Protein AF-A0A2V6QYQ0-F1 (afdb_monomer_lite)

Sequence (615 aa):
MIDAKTADKELQFYIRPQTFPVAIRMLRPGEPIPDKAKRPARDFKKLSMNCQVIDMARRYGWMIALTRDDHICSLGITALGFDKPTHIYTSGTLCEGMYTETKEAGQRSEAAVDKFAPGEYYCLLVSPLDRAPFEPHVVCIYASPAQVMRLTQAALWKRGGKLTSSFGGRIDCSEIIVTAMKSDAPQVILPCSGDRIFGQTQDHEMAFSIPWNHMEEIIEGLRGTHAGGIRYPITQFMEYEAKLPPKYMEVNKLWDVERGRATYTNRDRVVAAYKRSFADRVPVYPIVASFAGTLDGLSIEEYCTDPRKAIKAMMNYYARYEPDVVLAYNDLAKEAEAFGCKVKYSDYVVPSIEGHVLGEDKKKLAHLPMPDPYRTARLPGFLEQCEALMQAAPPAATGAVAVGPWTIAMLIRNPEVMLLDTFEDPQFIHDLMRVTTDFCKTWGDAIVKTRIGLSFSEPTASISLVSPDNYREFIAPYHKELVDHFKAKKVGVTTHICGTTYPIFEDVIACGFSTFSFDLDQQADPKLHVDQLARFVEVAKGRAVGIGNVDATKFEKATKQEIEADVRRCVDTAARHSGFILSTSCEIPPRSDPEIVRWFMDAARDYGRYERVFG

Radius of gyration: 45.42 Å; chains: 1; bounding box: 84×57×117 Å

Secondary structure (DSSP, 8-state):
---HHHHHHHHHHHT--SSPPEEEEEEPTTPPPPTT-B-IIIIISS-B-HHHHHHHHHHH---EEEEGGGB--HHHHHHTTSSPPPHHHHTTTTTBTTTBSSHHHHHHHHHHS--PPTTS-SEEEEEEGGG-SS--SEEEEEE-HHHHHHHHHHHTTTT-S-------SS-HHHIIIIIHHHHTS-EEE---HHHHHHS---TT-EEEEEEGGGHHHHHHHHHHHHHTT--SSPPPP--S-----HHHHHHHHHHHHHTTS----HHHHHHHHHTT---SB--B--B-TTHHHHTTT--HHHHHH-HHHHHHHHHHHHHHH--SEEEE---SSHHHHHTTPEEE--SSS--EEEE-TTSS-GGGGGG-PPPPTTTSTTHHHHHHHHHHHHHH--SSEEEEEEEPHHHHHHHHH-HHHHHHHHHH-HHHHHHHHHHHHHHHHHHHHHHHHTT-EEEEE-GGG-TTTS-HHHIIIIIHHHHHHHHHHHHHTT--EEEEE-S--GGGHHHHHHHT-SEEEE-----SSGGG---HHHHHHHHHTTSSEEEEEE-GGGGGT--HHHHHHHHHHHHHHHGGGS-EEEEESSBPPTT--HHHHHHHHHHHHHHTBHHHHH-

Structure (mmCIF, N/CA/C/O backbone):
data_AF-A0A2V6QYQ0-F1
#
_entry.id   AF-A0A2V6QYQ0-F1
#
loop_
_atom_site.group_PDB
_atom_site.id
_atom_site.type_symbol
_atom_site.label_atom_id
_atom_site.label_alt_id
_atom_site.label_comp_id
_atom_site.label_asym_id
_atom_site.label_entity_id
_atom_site.label_seq_id
_atom_site.pdbx_PDB_ins_code
_atom_site.Cartn_x
_atom_site.Cartn_y
_atom_site.Cartn_z
_atom_site.occupancy
_atom_site.B_iso_or_equiv
_atom_site.auth_seq_id
_atom_site.auth_comp_id
_atom_site.auth_asym_id
_atom_site.auth_atom_id
_atom_site.pdbx_PDB_model_num
ATOM 1 N N . MET A 1 1 ? 36.582 -14.633 -50.315 1.00 73.25 1 MET A N 1
ATOM 2 C CA . MET A 1 1 ? 35.818 -13.395 -50.536 1.00 73.25 1 MET A CA 1
ATOM 3 C C . MET A 1 1 ? 34.362 -13.768 -50.714 1.00 73.25 1 MET A C 1
ATOM 5 O O . MET A 1 1 ? 34.019 -14.467 -51.662 1.00 73.25 1 MET A O 1
ATOM 9 N N . ILE A 1 2 ? 33.547 -13.380 -49.739 1.00 91.81 2 ILE A N 1
ATOM 10 C CA . ILE A 1 2 ? 32.099 -13.600 -49.705 1.00 91.81 2 ILE A CA 1
ATOM 11 C C . ILE A 1 2 ? 31.404 -12.929 -50.901 1.00 91.81 2 ILE A C 1
ATOM 13 O O . ILE A 1 2 ? 31.791 -11.832 -51.298 1.00 91.81 2 ILE A O 1
ATOM 17 N N . ASP A 1 3 ? 30.380 -13.562 -51.479 1.00 94.69 3 ASP A N 1
ATOM 18 C CA . ASP A 1 3 ? 29.559 -12.930 -52.518 1.00 94.69 3 ASP A CA 1
ATOM 19 C C . ASP A 1 3 ? 28.482 -12.005 -51.918 1.00 94.69 3 ASP A C 1
ATOM 21 O O . ASP A 1 3 ? 28.065 -12.161 -50.768 1.00 94.69 3 ASP A O 1
ATOM 25 N N . ALA A 1 4 ? 27.996 -11.047 -52.713 1.00 95.31 4 ALA A N 1
ATOM 26 C CA . ALA A 1 4 ? 27.064 -10.010 -52.267 1.00 95.31 4 ALA A CA 1
ATOM 27 C C . ALA A 1 4 ? 25.739 -10.548 -51.702 1.00 95.31 4 ALA A C 1
ATOM 29 O O . ALA A 1 4 ? 25.239 -10.015 -50.711 1.00 95.31 4 ALA A O 1
ATOM 30 N N . LYS A 1 5 ? 25.187 -11.628 -52.270 1.00 95.81 5 LYS A N 1
ATOM 31 C CA . LYS A 1 5 ? 23.921 -12.202 -51.786 1.00 95.81 5 LYS A CA 1
ATOM 32 C C . LYS A 1 5 ? 24.110 -12.908 -50.454 1.00 95.81 5 LYS A C 1
ATOM 34 O O . LYS A 1 5 ? 23.261 -12.791 -49.571 1.00 95.81 5 LYS A O 1
ATOM 39 N N . THR A 1 6 ? 25.220 -13.625 -50.297 1.00 96.81 6 THR A N 1
ATOM 40 C CA . THR A 1 6 ? 25.555 -14.255 -49.018 1.00 96.81 6 THR A CA 1
ATOM 41 C C . THR A 1 6 ? 25.844 -13.197 -47.954 1.00 96.81 6 THR A C 1
ATOM 43 O O . THR A 1 6 ? 25.316 -13.306 -46.850 1.00 96.81 6 THR A O 1
ATOM 46 N N . ALA A 1 7 ? 26.585 -12.133 -48.283 1.00 97.62 7 ALA A N 1
ATOM 47 C CA . ALA A 1 7 ? 26.830 -11.020 -47.363 1.00 97.62 7 ALA A CA 1
ATOM 48 C C . ALA A 1 7 ? 25.526 -10.345 -46.900 1.00 97.62 7 ALA A C 1
ATOM 50 O O . ALA A 1 7 ? 25.330 -10.169 -45.699 1.00 97.62 7 ALA A O 1
ATOM 51 N N . ASP A 1 8 ? 24.603 -10.031 -47.818 1.00 97.94 8 ASP A N 1
ATOM 52 C CA . ASP A 1 8 ? 23.295 -9.466 -47.462 1.00 97.94 8 ASP A CA 1
ATOM 53 C C . ASP A 1 8 ? 22.510 -10.392 -46.522 1.00 97.94 8 ASP A C 1
ATOM 55 O O . ASP A 1 8 ? 22.067 -9.960 -45.458 1.00 97.94 8 ASP A O 1
ATOM 59 N N . LYS A 1 9 ? 22.422 -11.690 -46.840 1.00 98.06 9 LYS A N 1
ATOM 60 C CA . LYS A 1 9 ? 21.723 -12.677 -46.001 1.00 98.06 9 LYS A CA 1
ATOM 61 C C . LYS A 1 9 ? 22.277 -12.731 -44.573 1.00 98.06 9 LYS A C 1
ATOM 63 O O . LYS A 1 9 ? 21.512 -12.842 -43.613 1.00 98.06 9 LYS A O 1
ATOM 68 N N . GLU A 1 10 ? 23.593 -12.657 -44.419 1.00 98.38 10 GLU A N 1
ATOM 69 C CA . GLU A 1 10 ? 24.253 -12.669 -43.111 1.00 98.38 10 GLU A CA 1
ATOM 70 C C . GLU A 1 10 ? 23.987 -11.368 -42.336 1.00 98.38 10 GLU A C 1
ATOM 72 O O . GLU A 1 10 ? 23.668 -11.414 -41.145 1.00 98.38 10 GLU A O 1
ATOM 77 N N . LEU A 1 11 ? 24.020 -10.208 -43.004 1.00 98.31 11 LEU A N 1
ATOM 78 C CA . LEU A 1 11 ? 23.629 -8.928 -42.401 1.00 98.31 11 LEU A CA 1
ATOM 79 C C . LEU A 1 11 ? 22.160 -8.955 -41.945 1.00 98.31 11 LEU A C 1
ATOM 81 O O . LEU A 1 11 ? 21.855 -8.569 -40.812 1.00 98.31 11 LEU A O 1
ATOM 85 N N . GLN A 1 12 ? 21.255 -9.481 -42.774 1.00 97.25 12 GLN A N 1
ATOM 86 C CA . GLN A 1 12 ? 19.843 -9.663 -42.424 1.00 97.25 12 GLN A CA 1
ATOM 87 C C . GLN A 1 12 ? 19.671 -10.527 -41.175 1.00 97.25 12 GLN A C 1
ATOM 89 O O . GLN A 1 12 ? 18.878 -10.194 -40.296 1.00 97.25 12 GLN A O 1
ATOM 94 N N . PHE A 1 13 ? 20.451 -11.599 -41.046 1.00 97.88 13 PHE A N 1
ATOM 95 C CA . PHE A 1 13 ? 20.389 -12.469 -39.879 1.00 97.88 13 PHE A CA 1
ATOM 96 C C . PHE A 1 13 ? 20.918 -11.789 -38.604 1.00 97.88 13 PHE A C 1
ATOM 98 O O . PHE A 1 13 ? 20.245 -11.807 -37.568 1.00 97.88 13 PHE A O 1
ATOM 105 N N . TYR A 1 14 ? 22.108 -11.183 -38.665 1.00 98.19 14 TYR A N 1
ATOM 106 C CA . TYR A 1 14 ? 22.822 -10.723 -37.470 1.00 98.19 14 TYR A CA 1
ATOM 107 C C . TYR A 1 14 ? 22.445 -9.333 -36.982 1.00 98.19 14 TYR A C 1
ATOM 109 O O . TYR A 1 14 ? 22.520 -9.085 -35.775 1.00 98.19 14 TYR A O 1
ATOM 117 N N . ILE A 1 15 ? 22.087 -8.431 -37.894 1.00 97.44 15 ILE A N 1
ATOM 118 C CA . ILE A 1 15 ? 21.781 -7.041 -37.553 1.00 97.44 15 ILE A CA 1
ATOM 119 C C . ILE A 1 15 ? 20.386 -6.608 -37.995 1.00 97.44 15 ILE A C 1
ATOM 121 O O . ILE A 1 15 ? 19.924 -5.595 -37.488 1.00 97.44 15 ILE A O 1
ATOM 125 N N . ARG A 1 16 ? 19.685 -7.365 -38.856 1.00 97.31 16 ARG A N 1
ATOM 126 C CA . ARG A 1 16 ? 18.288 -7.103 -39.271 1.00 97.31 16 ARG A CA 1
ATOM 127 C C . ARG A 1 16 ? 18.064 -5.645 -39.714 1.00 97.31 16 ARG A C 1
ATOM 129 O O . ARG A 1 16 ? 17.272 -4.937 -39.083 1.00 97.31 16 ARG A O 1
ATOM 136 N N . PRO A 1 17 ? 18.818 -5.148 -40.710 1.00 96.69 17 PRO A N 1
ATOM 137 C CA . PRO A 1 17 ? 18.746 -3.749 -41.109 1.00 96.69 17 PRO A CA 1
ATOM 138 C C . PRO A 1 17 ? 17.326 -3.412 -41.588 1.00 96.69 17 PRO A C 1
ATOM 140 O O . PRO A 1 17 ? 16.654 -4.235 -42.205 1.00 96.69 17 PRO A O 1
ATOM 143 N N . GLN A 1 18 ? 16.852 -2.199 -41.292 1.00 95.38 18 GLN A N 1
ATOM 144 C CA . GLN A 1 18 ? 15.481 -1.784 -41.635 1.00 95.38 18 GLN A CA 1
ATOM 145 C C . GLN A 1 18 ? 15.288 -1.519 -43.138 1.00 95.38 18 GLN A C 1
ATOM 147 O O . GLN A 1 18 ? 14.165 -1.514 -43.635 1.00 95.38 18 GLN A O 1
ATOM 152 N N . THR A 1 19 ? 16.383 -1.266 -43.854 1.00 97.31 19 THR A N 1
ATOM 153 C CA . THR A 1 19 ? 16.431 -0.978 -45.295 1.00 97.31 19 THR A CA 1
ATOM 154 C C . THR A 1 19 ? 17.551 -1.800 -45.931 1.00 97.31 19 THR A C 1
ATOM 156 O O . THR A 1 19 ? 18.377 -2.363 -45.207 1.00 97.31 19 THR A O 1
ATOM 159 N N . PHE A 1 20 ? 17.590 -1.904 -47.263 1.00 98.38 20 PHE A N 1
ATOM 160 C CA . PHE A 1 20 ? 18.620 -2.710 -47.925 1.00 98.38 20 PHE A CA 1
ATOM 161 C C . PHE A 1 20 ? 20.025 -2.131 -47.667 1.00 98.38 20 PHE A C 1
ATOM 163 O O . PHE A 1 20 ? 20.231 -0.939 -47.909 1.00 98.38 20 PHE A O 1
ATOM 170 N N . PRO A 1 21 ? 21.015 -2.943 -47.247 1.00 98.56 21 PRO A N 1
ATOM 171 C CA . PRO A 1 21 ? 22.423 -2.594 -47.405 1.00 98.56 21 PRO A CA 1
ATOM 172 C C . PRO A 1 21 ? 22.701 -2.152 -48.847 1.00 98.56 21 PRO A C 1
ATOM 174 O O . PRO A 1 21 ? 22.257 -2.801 -49.796 1.00 98.56 21 PRO A O 1
ATOM 177 N N . VAL A 1 22 ? 23.412 -1.042 -49.027 1.00 98.69 22 VAL A N 1
ATOM 178 C CA . VAL A 1 22 ? 23.651 -0.443 -50.345 1.00 98.69 22 VAL A CA 1
ATOM 179 C C . VAL A 1 22 ? 25.054 -0.778 -50.814 1.00 98.69 22 VAL A C 1
ATOM 181 O O . VAL A 1 22 ? 26.030 -0.355 -50.203 1.00 98.69 22 VAL A O 1
ATOM 184 N N . ALA A 1 23 ? 25.159 -1.493 -51.928 1.00 98.69 23 ALA A N 1
ATOM 185 C CA . ALA A 1 23 ? 26.389 -1.652 -52.689 1.00 98.69 23 ALA A CA 1
ATOM 186 C C . ALA A 1 23 ? 26.695 -0.364 -53.465 1.00 98.69 23 ALA A C 1
ATOM 188 O O . ALA A 1 23 ? 25.860 0.110 -54.239 1.00 98.69 23 ALA A O 1
ATOM 189 N N . ILE A 1 24 ? 27.898 0.178 -53.278 1.00 98.75 24 ILE A N 1
ATOM 190 C CA . ILE A 1 24 ? 28.373 1.415 -53.899 1.00 98.75 24 ILE A CA 1
ATOM 191 C C . ILE A 1 24 ? 29.615 1.119 -54.743 1.00 98.75 24 ILE A C 1
ATOM 193 O O . ILE A 1 24 ? 30.594 0.555 -54.250 1.00 98.75 24 ILE A O 1
ATOM 197 N N . ARG A 1 25 ? 29.601 1.539 -56.011 1.00 98.50 25 ARG A N 1
ATOM 198 C CA . ARG A 1 25 ? 30.749 1.487 -56.925 1.00 98.50 25 ARG A CA 1
ATOM 199 C C . ARG A 1 25 ? 30.939 2.838 -57.611 1.00 98.50 25 ARG A C 1
ATOM 201 O O . ARG A 1 25 ? 29.985 3.450 -58.078 1.00 98.50 25 ARG A O 1
ATOM 208 N N . MET A 1 26 ? 32.189 3.278 -57.699 1.00 98.56 26 MET A N 1
ATOM 209 C CA . MET A 1 26 ? 32.580 4.476 -58.444 1.00 98.56 26 MET A CA 1
ATOM 210 C C . MET A 1 26 ? 33.158 4.039 -59.792 1.00 98.56 26 MET A C 1
ATOM 212 O O . MET A 1 26 ? 34.141 3.304 -59.807 1.00 98.56 26 MET A O 1
ATOM 216 N N . LEU A 1 27 ? 32.549 4.445 -60.909 1.00 98.44 27 LEU A N 1
ATOM 217 C CA . LEU A 1 27 ? 32.999 4.057 -62.253 1.00 98.44 27 LEU A CA 1
ATOM 218 C C . LEU A 1 27 ? 34.012 5.065 -62.803 1.00 98.44 27 LEU A C 1
ATOM 220 O O . LEU A 1 27 ? 33.769 6.278 -62.784 1.00 98.44 27 LEU A O 1
ATOM 224 N N . ARG A 1 28 ? 35.138 4.562 -63.306 1.00 97.94 28 ARG A N 1
ATOM 225 C CA . ARG A 1 28 ? 36.190 5.325 -63.988 1.00 97.94 28 ARG A CA 1
ATOM 226 C C . ARG A 1 28 ? 35.800 5.615 -65.438 1.00 97.94 28 ARG A C 1
ATOM 228 O O . ARG A 1 28 ? 35.019 4.858 -66.020 1.00 97.94 28 ARG A O 1
ATOM 235 N N . PRO A 1 29 ? 36.327 6.689 -66.055 1.00 96.69 29 PRO A N 1
ATOM 236 C CA . PRO A 1 29 ? 36.094 6.961 -67.471 1.00 96.69 29 PRO A CA 1
ATOM 237 C C . PRO A 1 29 ? 36.371 5.727 -68.344 1.00 96.69 29 PRO A C 1
ATOM 239 O O . PRO A 1 29 ? 37.441 5.130 -68.260 1.00 96.69 29 PRO A O 1
ATOM 242 N N . GLY A 1 30 ? 35.393 5.339 -69.167 1.00 93.62 30 GLY A N 1
ATOM 243 C CA . GLY A 1 30 ? 35.461 4.150 -70.025 1.00 93.62 30 GLY A CA 1
ATOM 244 C C . GLY A 1 30 ? 34.776 2.894 -69.468 1.00 93.62 30 GLY A C 1
ATOM 245 O O . GLY A 1 30 ? 34.460 2.003 -70.252 1.00 93.62 30 GLY A O 1
ATOM 246 N N . GLU A 1 31 ? 34.471 2.816 -68.166 1.00 97.06 31 GLU A N 1
ATOM 247 C CA . GLU A 1 31 ? 33.639 1.730 -67.618 1.00 97.06 31 GLU A CA 1
ATOM 248 C C . GLU A 1 31 ? 32.157 1.970 -67.957 1.00 97.06 31 GLU A C 1
ATOM 250 O O . GLU A 1 31 ? 31.665 3.061 -67.679 1.00 97.06 31 GLU A O 1
ATOM 255 N N . PRO A 1 32 ? 31.406 1.008 -68.523 1.00 96.19 32 PRO A N 1
ATOM 256 C CA . PRO A 1 32 ? 30.010 1.226 -68.907 1.00 96.19 32 PRO A CA 1
ATOM 257 C C . PRO A 1 32 ? 29.060 1.277 -67.698 1.00 96.19 32 PRO A C 1
ATOM 259 O O . PRO A 1 32 ? 29.212 0.529 -66.732 1.00 96.19 32 PRO A O 1
ATOM 262 N N . ILE A 1 33 ? 28.023 2.120 -67.776 1.00 97.31 33 ILE A N 1
ATOM 263 C CA . ILE A 1 33 ? 26.889 2.088 -66.837 1.00 97.31 33 ILE A CA 1
ATOM 264 C C . ILE A 1 33 ? 26.017 0.863 -67.169 1.00 97.31 33 ILE A C 1
ATOM 266 O O . ILE A 1 33 ? 25.630 0.725 -68.330 1.00 97.31 33 ILE A O 1
ATOM 270 N N . PRO A 1 34 ? 25.644 0.004 -66.197 1.00 95.69 34 PRO A N 1
ATOM 271 C CA . PRO A 1 34 ? 24.753 -1.127 -66.459 1.00 95.69 34 PRO A CA 1
ATOM 272 C C . PRO A 1 34 ? 23.396 -0.697 -67.036 1.00 95.69 34 PRO A C 1
ATOM 274 O O . PRO A 1 34 ? 22.767 0.220 -66.509 1.00 95.69 34 PRO A O 1
ATOM 277 N N . ASP A 1 35 ? 22.884 -1.414 -68.041 1.00 91.69 35 ASP A N 1
ATOM 278 C CA . ASP A 1 35 ? 21.655 -1.046 -68.777 1.00 91.69 35 ASP A CA 1
ATOM 279 C C . ASP A 1 35 ? 20.423 -0.839 -67.884 1.00 91.69 35 ASP A C 1
ATOM 281 O O . ASP A 1 35 ? 19.563 -0.001 -68.155 1.00 91.69 35 ASP A O 1
ATOM 285 N N . LYS A 1 36 ? 20.334 -1.608 -66.792 1.00 93.75 36 LYS A N 1
ATOM 286 C CA . LYS A 1 36 ? 19.215 -1.559 -65.838 1.00 93.75 36 LYS A CA 1
ATOM 287 C C . LYS A 1 36 ? 19.333 -0.427 -64.814 1.00 93.75 36 LYS A C 1
ATOM 289 O O . LYS A 1 36 ? 18.377 -0.203 -64.068 1.00 93.75 36 LYS A O 1
ATOM 294 N N . ALA A 1 37 ? 20.471 0.265 -64.747 1.00 97.25 37 ALA A N 1
ATOM 295 C CA . ALA A 1 37 ? 20.654 1.381 -63.834 1.00 97.25 37 ALA A CA 1
ATOM 296 C C . ALA A 1 37 ? 19.817 2.578 -64.298 1.00 97.25 37 ALA A C 1
ATOM 298 O O . ALA A 1 37 ? 19.901 3.026 -65.449 1.00 97.25 37 ALA A O 1
ATOM 299 N N . LYS A 1 38 ? 19.007 3.111 -63.385 1.00 97.81 38 LYS A N 1
ATOM 300 C CA . LYS A 1 38 ? 18.247 4.338 -63.616 1.00 97.81 38 LYS A CA 1
ATOM 301 C C . LYS A 1 38 ? 19.184 5.540 -63.537 1.00 97.81 38 LYS A C 1
ATOM 303 O O . LYS A 1 38 ? 20.068 5.574 -62.689 1.00 97.81 38 LYS A O 1
ATOM 308 N N . ARG A 1 39 ? 18.974 6.537 -64.388 1.00 97.81 39 ARG A N 1
ATOM 309 C CA . ARG A 1 39 ? 19.684 7.819 -64.370 1.00 97.81 39 ARG A CA 1
ATOM 310 C C . ARG A 1 39 ? 18.683 8.944 -64.118 1.00 97.81 39 ARG A C 1
ATOM 312 O O . ARG A 1 39 ? 17.743 9.068 -64.907 1.00 97.81 39 ARG A O 1
ATOM 319 N N . PRO A 1 40 ? 18.836 9.752 -63.054 1.00 97.62 40 PRO A N 1
ATOM 320 C CA . PRO A 1 40 ? 17.850 10.767 -62.694 1.00 97.62 40 PRO A CA 1
ATOM 321 C C . PRO A 1 40 ? 17.442 11.716 -63.828 1.00 97.62 40 PRO A C 1
ATOM 323 O O . PRO A 1 40 ? 16.244 11.853 -64.103 1.00 97.62 40 PRO A O 1
ATOM 326 N N . ALA A 1 41 ? 18.395 12.317 -64.548 1.00 97.38 41 ALA A N 1
ATOM 327 C CA . ALA A 1 41 ? 18.068 13.274 -65.605 1.00 97.38 41 ALA A CA 1
ATOM 328 C C . ALA A 1 41 ? 17.416 12.579 -66.810 1.00 97.38 41 ALA A C 1
ATOM 330 O O . ALA A 1 41 ? 16.485 13.112 -67.420 1.00 97.38 41 ALA A O 1
ATOM 331 N N . ARG A 1 42 ? 17.858 11.354 -67.127 1.00 96.88 42 ARG A N 1
ATOM 332 C CA . ARG A 1 42 ? 17.317 10.550 -68.234 1.00 96.88 42 ARG A CA 1
ATOM 333 C C . ARG A 1 42 ? 15.898 10.061 -67.948 1.00 96.88 42 ARG A C 1
ATOM 335 O O . ARG A 1 42 ? 15.013 10.278 -68.777 1.00 96.88 42 ARG A O 1
ATOM 342 N N . ASP A 1 43 ? 15.695 9.417 -66.802 1.00 97.38 43 ASP A N 1
ATOM 343 C CA . ASP A 1 43 ? 14.510 8.602 -66.510 1.00 97.38 43 ASP A CA 1
ATOM 344 C C . ASP A 1 43 ? 13.479 9.327 -65.649 1.00 97.38 43 ASP A C 1
ATOM 346 O O . ASP A 1 43 ? 12.284 9.089 -65.797 1.00 97.38 43 ASP A O 1
ATOM 350 N N . PHE A 1 44 ? 13.918 10.219 -64.756 1.00 95.19 44 PHE A N 1
ATOM 351 C CA . PHE A 1 44 ? 13.024 10.973 -63.869 1.00 95.19 44 PHE A CA 1
ATOM 352 C C . PHE A 1 44 ? 12.810 12.412 -64.339 1.00 95.19 44 PHE A C 1
ATOM 354 O O . PHE A 1 44 ? 11.967 13.108 -63.776 1.00 95.19 44 PHE A O 1
ATOM 361 N N . LYS A 1 45 ? 13.577 12.859 -65.349 1.00 96.88 45 LYS A N 1
ATOM 362 C CA . LYS A 1 45 ? 13.626 14.253 -65.830 1.00 96.88 45 LYS A CA 1
ATOM 363 C C . LYS A 1 45 ? 13.897 15.245 -64.694 1.00 96.88 45 LYS A C 1
ATOM 365 O O . LYS A 1 45 ? 13.364 16.351 -64.671 1.00 96.88 45 LYS A O 1
ATOM 370 N N . LYS A 1 46 ? 14.709 14.817 -63.726 1.00 96.62 46 LYS A N 1
ATOM 371 C CA . LYS A 1 46 ? 15.079 15.563 -62.521 1.00 96.62 46 LYS A CA 1
ATOM 372 C C . LYS A 1 46 ? 16.550 15.331 -62.220 1.00 96.62 46 LYS A C 1
ATOM 374 O O . LYS A 1 46 ? 17.086 14.276 -62.536 1.00 96.62 46 LYS A O 1
ATOM 379 N N . LEU A 1 47 ? 17.180 16.290 -61.562 1.00 98.06 47 LEU A N 1
ATOM 380 C CA . LEU A 1 47 ? 18.503 16.092 -60.984 1.00 98.06 47 LEU A CA 1
ATOM 381 C C . LEU A 1 47 ? 18.373 15.519 -59.566 1.00 98.06 47 LEU A C 1
ATOM 383 O O . LEU A 1 47 ? 17.344 15.702 -58.916 1.00 98.06 47 LEU A O 1
ATOM 387 N N . SER A 1 48 ? 19.412 14.836 -59.092 1.00 97.50 48 SER A N 1
ATOM 388 C CA . SER A 1 48 ? 19.451 14.186 -57.778 1.00 97.50 48 SER A CA 1
ATOM 389 C C . SER A 1 48 ? 20.760 14.483 -57.039 1.00 97.50 48 SER A C 1
ATOM 391 O O . SER A 1 48 ? 21.671 15.128 -57.561 1.00 97.50 48 SER A O 1
ATOM 393 N N . MET A 1 49 ? 20.846 14.034 -55.792 1.00 97.06 49 MET A N 1
ATOM 394 C CA . MET A 1 49 ? 22.019 14.156 -54.922 1.00 97.06 49 MET A CA 1
ATOM 395 C C . MET A 1 49 ? 22.550 12.769 -54.531 1.00 97.06 49 MET A C 1
ATOM 397 O O . MET A 1 49 ? 21.813 11.787 -54.609 1.00 97.06 49 MET A O 1
ATOM 401 N N . ASN A 1 50 ? 23.797 12.692 -54.052 1.00 97.62 50 ASN A N 1
ATOM 402 C CA . ASN A 1 50 ? 24.395 11.448 -53.544 1.00 97.62 50 ASN A CA 1
ATOM 403 C C . ASN A 1 50 ? 23.521 10.757 -52.480 1.00 97.62 50 ASN A C 1
ATOM 405 O O . ASN A 1 50 ? 23.163 9.595 -52.644 1.00 97.62 50 ASN A O 1
ATOM 409 N N . CYS A 1 51 ? 23.132 11.486 -51.428 1.00 96.81 51 CYS A N 1
ATOM 410 C CA . CYS A 1 51 ? 22.262 10.982 -50.359 1.00 96.81 51 CYS A CA 1
ATOM 411 C C . CYS A 1 51 ? 20.932 10.436 -50.896 1.00 96.81 51 CYS A C 1
ATOM 413 O O . CYS A 1 51 ? 20.522 9.334 -50.552 1.00 96.81 51 CYS A O 1
ATOM 415 N N . GLN A 1 52 ? 20.299 11.160 -51.822 1.00 97.50 52 GLN A N 1
ATOM 416 C CA . GLN A 1 52 ? 19.040 10.744 -52.439 1.00 97.50 52 GLN A CA 1
ATOM 417 C C . GLN A 1 52 ? 19.160 9.437 -53.215 1.00 97.50 52 GLN A C 1
ATOM 419 O O . GLN A 1 52 ? 18.289 8.582 -53.091 1.00 97.50 52 GLN A O 1
ATOM 424 N N . VAL A 1 53 ? 20.210 9.257 -54.024 1.00 98.06 53 VAL A N 1
ATOM 425 C CA . VAL A 1 53 ? 20.337 8.015 -54.804 1.00 98.06 53 VAL A CA 1
ATOM 426 C C . VAL A 1 53 ? 20.684 6.819 -53.918 1.00 98.06 53 VAL A C 1
ATOM 428 O O . VAL A 1 5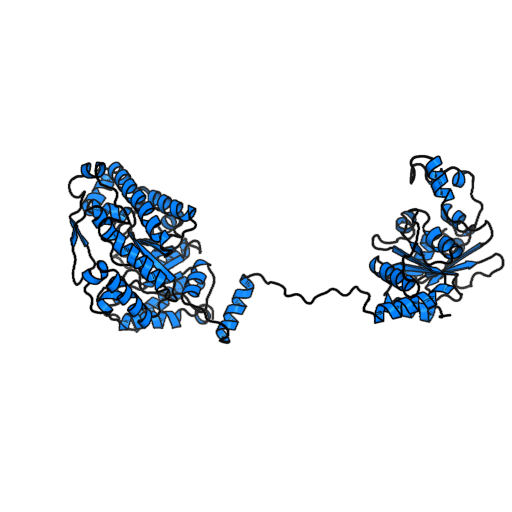3 ? 20.189 5.723 -54.180 1.00 98.06 53 VAL A O 1
ATOM 431 N N . ILE A 1 54 ? 21.462 7.026 -52.849 1.00 98.12 54 ILE A N 1
ATOM 432 C CA . ILE A 1 54 ? 21.732 6.002 -51.828 1.00 98.12 54 ILE A CA 1
ATOM 433 C C . ILE A 1 54 ? 20.428 5.615 -51.116 1.00 98.12 54 ILE A C 1
ATOM 435 O O . ILE A 1 54 ? 20.133 4.425 -50.980 1.00 98.12 54 ILE A O 1
ATOM 439 N N . ASP A 1 55 ? 19.608 6.594 -50.727 1.00 97.06 55 ASP A N 1
ATOM 440 C CA . ASP A 1 55 ? 18.342 6.324 -50.046 1.00 97.06 55 ASP A CA 1
ATOM 441 C C . ASP A 1 55 ? 17.316 5.636 -50.969 1.00 97.06 55 ASP A C 1
ATOM 443 O O . ASP A 1 55 ? 16.683 4.646 -50.597 1.00 97.06 55 ASP A O 1
ATOM 447 N N . MET A 1 56 ? 17.226 6.058 -52.234 1.00 97.75 56 MET A N 1
ATOM 448 C CA . MET A 1 56 ? 16.414 5.364 -53.239 1.00 97.75 56 MET A CA 1
ATOM 449 C C . MET A 1 56 ? 16.870 3.913 -53.439 1.00 97.75 56 MET A C 1
ATOM 451 O O . MET A 1 56 ? 16.028 3.027 -53.603 1.00 97.75 56 MET A O 1
ATOM 455 N N . ALA A 1 57 ? 18.177 3.638 -53.402 1.00 98.00 57 ALA A N 1
ATOM 456 C CA . ALA A 1 57 ? 18.672 2.268 -53.463 1.00 98.00 57 ALA A CA 1
ATOM 457 C C . ALA A 1 57 ? 18.195 1.457 -52.250 1.00 98.00 57 ALA A C 1
ATOM 459 O O . ALA A 1 57 ? 17.579 0.406 -52.434 1.00 98.00 57 ALA A O 1
ATOM 460 N N . ARG A 1 58 ? 18.377 1.961 -51.022 1.00 96.81 58 ARG A N 1
ATOM 461 C CA . ARG A 1 58 ? 18.006 1.211 -49.807 1.00 96.81 58 ARG A CA 1
ATOM 462 C C . ARG A 1 58 ? 16.506 1.104 -49.539 1.00 96.81 58 ARG A C 1
ATOM 464 O O . ARG A 1 58 ? 16.094 0.160 -48.869 1.00 96.81 58 ARG A O 1
ATOM 471 N N . ARG A 1 59 ? 15.686 2.039 -50.031 1.00 96.62 59 ARG A N 1
ATOM 472 C CA . ARG A 1 59 ? 14.231 2.059 -49.782 1.00 96.62 59 ARG A CA 1
ATOM 473 C C . ARG A 1 59 ? 13.409 1.563 -50.961 1.00 96.62 59 ARG A C 1
ATOM 475 O O . ARG A 1 59 ? 12.498 0.764 -50.771 1.00 96.62 59 ARG A O 1
ATOM 482 N N . TYR A 1 60 ? 13.717 2.008 -52.179 1.00 96.44 60 TYR A N 1
ATOM 483 C CA . TYR A 1 60 ? 12.966 1.598 -53.376 1.00 96.44 60 TYR A CA 1
ATOM 484 C C . TYR A 1 60 ? 13.523 0.323 -54.005 1.00 96.44 60 TYR A C 1
ATOM 486 O O . TYR A 1 60 ? 12.871 -0.296 -54.847 1.00 96.44 60 TYR A O 1
ATOM 494 N N . GLY A 1 61 ? 14.727 -0.089 -53.607 1.00 96.56 61 GLY A N 1
ATOM 495 C CA . GLY A 1 61 ? 15.365 -1.272 -54.157 1.00 96.56 61 GLY A CA 1
ATOM 496 C C . GLY A 1 61 ? 15.874 -1.066 -55.586 1.00 96.56 61 GLY A C 1
ATOM 497 O O . GLY A 1 61 ? 15.938 -2.031 -56.352 1.00 96.56 61 GLY A O 1
ATOM 498 N N . TRP A 1 62 ? 16.155 0.183 -55.974 1.00 97.56 62 TRP A N 1
ATOM 499 C CA . TRP A 1 62 ? 16.564 0.554 -57.329 1.00 97.56 62 TRP A CA 1
ATOM 500 C C . TRP A 1 62 ? 18.079 0.622 -57.474 1.00 97.56 62 TRP A C 1
ATOM 502 O O . TRP A 1 62 ? 18.783 1.091 -56.587 1.00 97.56 62 TRP A O 1
ATOM 512 N N . MET A 1 63 ? 18.568 0.221 -58.645 1.00 98.31 63 MET A N 1
ATOM 513 C CA . MET A 1 63 ? 19.928 0.532 -59.066 1.00 98.31 63 MET A CA 1
ATOM 514 C C . MET A 1 63 ? 19.941 1.883 -59.766 1.00 98.31 63 MET A C 1
ATOM 516 O O . MET A 1 63 ? 19.162 2.099 -60.700 1.00 98.31 63 MET A O 1
ATOM 520 N N . ILE A 1 64 ? 20.814 2.781 -59.323 1.00 98.50 64 ILE A N 1
ATOM 521 C CA . ILE A 1 64 ? 20.879 4.153 -59.821 1.00 98.50 64 ILE A CA 1
ATOM 522 C C . ILE A 1 64 ? 22.320 4.506 -60.160 1.00 98.50 64 ILE A C 1
ATOM 524 O O . ILE A 1 64 ? 23.234 4.261 -59.377 1.00 98.50 64 ILE A O 1
ATOM 528 N N . ALA A 1 65 ? 22.497 5.090 -61.338 1.00 98.38 65 ALA A N 1
ATOM 529 C CA . ALA A 1 65 ? 23.729 5.695 -61.803 1.00 98.38 65 ALA A CA 1
ATOM 530 C C . ALA A 1 65 ? 23.571 7.220 -61.772 1.00 98.38 65 ALA A C 1
ATOM 532 O O . ALA A 1 65 ? 22.643 7.770 -62.367 1.00 98.38 65 ALA A O 1
ATOM 533 N N . LEU A 1 66 ? 24.466 7.897 -61.062 1.00 98.38 66 LEU A N 1
ATOM 534 C CA . LEU A 1 66 ? 24.483 9.345 -60.898 1.00 98.38 66 LEU A CA 1
ATOM 535 C C . LEU A 1 66 ? 25.779 9.887 -61.507 1.00 98.38 66 LEU A C 1
ATOM 537 O O . LEU A 1 66 ? 26.850 9.740 -60.916 1.00 98.38 66 LEU A O 1
ATOM 541 N N . THR A 1 67 ? 25.692 10.484 -62.699 1.00 97.94 67 THR A N 1
ATOM 542 C CA . THR A 1 67 ? 26.823 11.186 -63.329 1.00 97.94 67 THR A CA 1
ATOM 543 C C . THR A 1 67 ? 26.770 12.683 -63.029 1.00 97.94 67 THR A C 1
ATOM 545 O O . THR A 1 67 ? 25.814 13.178 -62.428 1.00 97.94 67 THR A O 1
ATOM 548 N N . ARG A 1 68 ? 27.771 13.438 -63.501 1.00 96.81 68 ARG A N 1
ATOM 549 C CA . ARG A 1 68 ? 27.785 14.905 -63.410 1.00 96.81 68 ARG A CA 1
ATOM 550 C C . ARG A 1 68 ? 26.509 15.569 -63.950 1.00 96.81 68 ARG A C 1
ATOM 552 O O . ARG A 1 68 ? 26.054 16.540 -63.344 1.00 96.81 68 ARG A O 1
ATOM 559 N N . ASP A 1 69 ? 25.938 15.047 -65.036 1.00 96.56 69 ASP A N 1
ATOM 560 C CA . ASP A 1 69 ? 24.729 15.591 -65.679 1.00 96.56 69 ASP A CA 1
ATOM 561 C C . ASP A 1 69 ? 23.444 15.268 -64.907 1.00 96.56 69 ASP A C 1
ATOM 563 O O . ASP A 1 69 ? 22.424 15.923 -65.097 1.00 96.56 69 ASP A O 1
ATOM 567 N N . ASP A 1 70 ? 23.479 14.254 -64.038 1.00 97.94 70 ASP A N 1
ATOM 568 C CA . ASP A 1 70 ? 22.347 13.862 -63.199 1.00 97.94 70 ASP A CA 1
ATOM 569 C C . ASP A 1 70 ? 22.353 14.566 -61.831 1.00 97.94 70 ASP A C 1
ATOM 571 O O . ASP A 1 70 ? 21.393 14.441 -61.068 1.00 97.94 70 ASP A O 1
ATOM 575 N N . HIS A 1 71 ? 23.433 15.276 -61.490 1.00 97.50 71 HIS A N 1
ATOM 576 C CA . HIS A 1 71 ? 23.732 15.690 -60.122 1.00 97.50 71 HIS A CA 1
ATOM 577 C C . HIS A 1 71 ? 23.467 17.187 -59.881 1.00 97.50 71 HIS A C 1
ATOM 579 O O . HIS A 1 71 ? 23.995 18.039 -60.591 1.00 97.50 71 HIS A O 1
ATOM 585 N N . ILE A 1 72 ? 22.705 17.527 -58.830 1.00 97.25 72 ILE A N 1
ATOM 586 C CA . ILE A 1 72 ? 22.403 18.931 -58.460 1.00 97.25 72 ILE A CA 1
ATOM 587 C C . ILE A 1 72 ? 23.245 19.473 -57.300 1.00 97.25 72 ILE A C 1
ATOM 589 O O . ILE A 1 72 ? 23.519 20.666 -57.234 1.00 97.25 72 ILE A O 1
ATOM 593 N N . CYS A 1 73 ? 23.670 18.618 -56.367 1.00 96.12 73 CYS A N 1
ATOM 594 C CA . CYS A 1 73 ? 24.378 19.067 -55.165 1.00 96.12 73 CYS A CA 1
ATOM 595 C C . CYS A 1 73 ? 25.867 19.361 -55.449 1.00 96.12 73 CYS A C 1
ATOM 597 O O . CYS A 1 73 ? 26.667 18.454 -55.673 1.00 96.12 73 CYS A O 1
ATOM 599 N N . SER A 1 74 ? 26.255 20.638 -55.408 1.00 94.31 74 SER A N 1
ATOM 600 C CA . SER A 1 74 ? 27.634 21.097 -55.652 1.00 94.31 74 SER A CA 1
ATOM 601 C C . SER A 1 74 ? 28.654 20.497 -54.676 1.00 94.31 74 SER A C 1
ATOM 603 O O . SER A 1 74 ? 29.788 20.211 -55.065 1.00 94.31 74 SER A O 1
ATOM 605 N N . LEU A 1 75 ? 28.239 20.242 -53.430 1.00 94.81 75 LEU A N 1
ATOM 606 C CA . LEU A 1 75 ? 29.066 19.596 -52.407 1.00 94.81 75 LEU A CA 1
ATOM 607 C C . LEU A 1 75 ? 29.369 18.138 -52.775 1.00 94.81 75 LEU A C 1
ATOM 609 O O . LEU A 1 75 ? 30.520 17.717 -52.718 1.00 94.81 75 LEU A O 1
ATOM 613 N N . GLY A 1 76 ? 28.350 17.389 -53.210 1.00 95.69 76 GLY A N 1
ATOM 614 C CA . GLY A 1 76 ? 28.489 15.995 -53.635 1.00 95.69 76 GLY A CA 1
ATOM 615 C C . GLY A 1 76 ? 29.299 15.838 -54.923 1.00 95.69 76 GLY A C 1
ATOM 616 O O . GLY A 1 76 ? 30.151 14.956 -54.997 1.00 95.69 76 GLY A O 1
ATOM 617 N N . ILE A 1 77 ? 29.105 16.743 -55.892 1.00 97.31 77 ILE A N 1
ATOM 618 C CA . ILE A 1 77 ? 29.913 16.823 -57.125 1.00 97.31 77 ILE A CA 1
ATOM 619 C C . ILE A 1 77 ? 31.392 17.003 -56.783 1.00 97.31 77 ILE A C 1
ATOM 621 O O . ILE A 1 77 ? 32.244 16.308 -57.334 1.00 97.31 77 ILE A O 1
ATOM 625 N N . THR A 1 78 ? 31.680 17.921 -55.857 1.00 96.44 78 THR A N 1
ATOM 626 C CA . THR A 1 78 ? 33.046 18.227 -55.425 1.00 96.44 78 THR A CA 1
ATOM 627 C C . THR A 1 78 ? 33.667 17.059 -54.656 1.00 96.44 78 THR A C 1
ATOM 629 O O . THR A 1 78 ? 34.799 16.682 -54.946 1.00 96.44 78 THR A O 1
ATOM 632 N N . ALA A 1 79 ? 32.930 16.449 -53.719 1.00 96.44 79 ALA A N 1
ATOM 633 C CA . ALA A 1 79 ? 33.386 15.289 -52.948 1.00 96.44 79 ALA A CA 1
ATOM 634 C C . ALA A 1 79 ? 33.755 14.100 -53.851 1.00 96.44 79 ALA A C 1
ATOM 636 O O . ALA A 1 79 ? 34.829 13.514 -53.712 1.00 96.44 79 ALA A O 1
ATOM 637 N N . LEU A 1 80 ? 32.897 13.777 -54.824 1.00 98.00 80 LEU A N 1
ATOM 638 C CA . LEU A 1 80 ? 33.105 12.636 -55.717 1.00 98.00 80 LEU A CA 1
ATOM 639 C C . LEU A 1 80 ? 34.021 12.926 -56.916 1.00 98.00 80 LEU A C 1
ATOM 641 O O . LEU A 1 80 ? 34.272 12.025 -57.712 1.00 98.00 80 LEU A O 1
ATOM 645 N N . GLY A 1 81 ? 34.533 14.154 -57.049 1.00 97.06 81 GLY A N 1
ATOM 646 C CA . GLY A 1 81 ? 35.463 14.528 -58.117 1.00 97.06 81 GLY A CA 1
ATOM 647 C C . GLY A 1 81 ? 34.830 14.602 -59.512 1.00 97.06 81 GLY A C 1
ATOM 648 O O . GLY A 1 81 ? 35.545 14.517 -60.508 1.00 97.06 81 GLY A O 1
ATOM 649 N N . PHE A 1 82 ? 33.508 14.773 -59.616 1.00 97.38 82 PHE A N 1
ATOM 650 C CA . PHE A 1 82 ? 32.821 14.894 -60.914 1.00 97.38 82 PHE A CA 1
ATOM 651 C C . PHE A 1 82 ? 33.069 16.236 -61.604 1.00 97.38 82 PHE A C 1
ATOM 653 O O . PHE A 1 82 ? 32.828 16.364 -62.802 1.00 97.38 82 PHE A O 1
ATOM 660 N N . ASP A 1 83 ? 33.527 17.238 -60.857 1.00 95.12 83 ASP A N 1
ATOM 661 C CA . ASP A 1 83 ? 33.929 18.537 -61.381 1.00 95.12 83 ASP A CA 1
ATOM 662 C C . ASP A 1 83 ? 34.993 19.168 -60.473 1.00 95.12 83 ASP A C 1
ATOM 664 O O . ASP A 1 83 ? 35.220 18.717 -59.345 1.00 95.12 83 ASP A O 1
ATOM 668 N N . LYS A 1 84 ? 35.662 20.216 -60.956 1.00 92.44 84 LYS A N 1
ATOM 669 C CA . LYS A 1 84 ? 36.690 20.915 -60.175 1.00 92.44 84 LYS A CA 1
ATOM 670 C C . LYS A 1 84 ? 36.041 21.804 -59.100 1.00 92.44 84 LYS A C 1
ATOM 672 O O . LYS A 1 84 ? 35.079 22.510 -59.408 1.00 92.44 84 LYS A O 1
ATOM 677 N N . PRO A 1 85 ? 36.587 21.846 -57.867 1.00 90.12 85 PRO A N 1
ATOM 678 C CA . PRO A 1 85 ? 36.161 22.822 -56.868 1.00 90.12 85 PRO A CA 1
ATOM 679 C C . PRO A 1 85 ? 36.296 24.253 -57.405 1.00 90.12 85 PRO A C 1
ATOM 681 O O . PRO A 1 85 ? 37.293 24.592 -58.046 1.00 90.12 85 PRO A O 1
ATOM 684 N N . THR A 1 86 ? 35.307 25.101 -57.131 1.00 93.00 86 THR A N 1
ATOM 685 C CA . THR A 1 86 ? 35.327 26.515 -57.533 1.00 93.00 86 THR A CA 1
ATOM 686 C C . THR A 1 86 ? 35.886 27.397 -56.419 1.00 93.00 86 THR A C 1
ATOM 688 O O . THR A 1 86 ? 35.984 26.973 -55.268 1.00 93.00 86 THR A O 1
ATOM 691 N N . HIS A 1 87 ? 36.186 28.662 -56.736 1.00 93.69 87 HIS A N 1
ATOM 692 C CA . HIS A 1 87 ? 36.624 29.636 -55.733 1.00 93.69 87 HIS A CA 1
ATOM 693 C C . HIS A 1 87 ? 35.606 29.816 -54.590 1.00 93.69 87 HIS A C 1
ATOM 695 O O . HIS A 1 87 ? 36.027 30.073 -53.470 1.00 93.69 87 HIS A O 1
ATOM 701 N N . ILE A 1 88 ? 34.304 29.606 -54.849 1.00 94.25 88 ILE A N 1
ATOM 702 C CA . ILE A 1 88 ? 33.235 29.623 -53.833 1.00 94.25 88 ILE A CA 1
ATOM 703 C C . ILE A 1 88 ? 33.362 28.451 -52.849 1.00 94.25 88 ILE A C 1
ATOM 705 O O . ILE A 1 88 ? 33.084 28.616 -51.665 1.00 94.25 88 ILE A O 1
ATOM 709 N N . TYR A 1 89 ? 33.789 27.274 -53.322 1.00 92.06 89 TYR A N 1
ATOM 710 C CA . TYR A 1 89 ? 34.022 26.108 -52.464 1.00 92.06 89 TYR A CA 1
ATOM 711 C C . TYR A 1 89 ? 35.309 26.238 -51.644 1.00 92.06 89 TYR A C 1
ATOM 713 O O . TYR A 1 89 ? 35.447 25.568 -50.639 1.00 92.06 89 TYR A O 1
ATOM 721 N N . THR A 1 90 ? 36.302 27.014 -52.082 1.00 92.19 90 THR A N 1
ATOM 722 C CA . THR A 1 90 ? 37.583 27.141 -51.357 1.00 92.19 90 THR A CA 1
ATOM 723 C C . THR A 1 90 ? 37.652 28.374 -50.457 1.00 92.19 90 THR A C 1
ATOM 725 O O . THR A 1 90 ? 38.634 28.559 -49.740 1.00 92.19 90 THR A O 1
ATOM 728 N N . SER A 1 91 ? 36.658 29.260 -50.521 1.00 95.69 91 SER A N 1
ATOM 729 C CA . SER A 1 91 ? 36.629 30.523 -49.781 1.00 95.69 91 SER A CA 1
ATOM 730 C C . SER A 1 91 ? 35.919 30.442 -48.430 1.00 95.69 91 SER A C 1
ATOM 732 O O . SER A 1 91 ? 35.768 31.478 -47.793 1.00 95.69 91 SER A O 1
ATOM 734 N N . GLY A 1 92 ? 35.438 29.276 -47.989 1.00 94.56 92 GLY A N 1
ATOM 735 C CA . GLY A 1 92 ? 34.618 29.134 -46.780 1.00 94.56 92 GLY A CA 1
ATOM 736 C C . GLY A 1 92 ? 33.152 29.507 -46.972 1.00 94.56 92 GLY A C 1
ATOM 737 O O . GLY A 1 92 ? 32.361 29.423 -46.032 1.00 94.56 92 GLY A O 1
ATOM 738 N N . THR A 1 93 ? 32.774 29.944 -48.175 1.00 96.44 93 THR A N 1
ATOM 739 C CA . THR A 1 93 ? 31.475 30.574 -48.439 1.00 96.44 93 THR A CA 1
ATOM 740 C C . THR A 1 93 ? 30.312 29.590 -48.348 1.00 96.44 93 THR A C 1
ATOM 742 O O . THR A 1 93 ? 29.203 30.006 -48.041 1.00 96.44 93 THR A O 1
ATOM 745 N N . LEU A 1 94 ? 30.535 28.286 -48.544 1.00 94.44 94 LEU A N 1
ATOM 746 C CA . LEU A 1 94 ? 29.478 27.276 -48.391 1.00 94.44 94 LEU A CA 1
ATOM 747 C C . LEU A 1 94 ? 29.280 26.836 -46.927 1.00 94.44 94 LEU A C 1
ATOM 749 O O . LEU A 1 94 ? 28.438 25.981 -46.637 1.00 94.44 94 LEU A O 1
ATOM 753 N N . CYS A 1 95 ? 30.092 27.346 -46.003 1.00 94.50 95 CYS A N 1
ATOM 754 C CA . CYS A 1 95 ? 29.990 27.088 -44.567 1.00 94.50 95 CYS A CA 1
ATOM 755 C C . CYS A 1 95 ? 29.527 28.324 -43.795 1.00 94.50 95 CYS A C 1
ATOM 757 O O . CYS A 1 95 ? 28.737 28.187 -42.862 1.00 94.50 95 CYS A O 1
ATOM 759 N N . GLU A 1 96 ? 30.024 29.501 -44.172 1.00 96.69 96 GLU A N 1
ATOM 760 C CA . GLU A 1 96 ? 29.752 30.764 -43.490 1.00 96.69 96 GLU A CA 1
ATOM 761 C C . GLU A 1 96 ? 28.245 31.040 -43.372 1.00 96.69 96 GLU A C 1
ATOM 763 O O . GLU A 1 96 ? 27.492 30.915 -44.338 1.00 96.69 96 GLU A O 1
ATOM 768 N N . GLY A 1 97 ? 27.795 31.382 -42.164 1.00 94.62 97 GLY A N 1
ATOM 769 C CA . GLY A 1 97 ? 26.398 31.699 -41.861 1.00 94.62 97 GLY A CA 1
ATOM 770 C C . GLY A 1 97 ? 25.451 30.493 -41.811 1.00 94.62 97 GLY A C 1
ATOM 771 O O . GLY A 1 97 ? 24.289 30.662 -41.449 1.00 94.62 97 GLY A O 1
ATOM 772 N N . MET A 1 98 ? 25.922 29.283 -42.136 1.00 92.50 98 MET A N 1
ATOM 773 C CA . MET A 1 98 ? 25.121 28.049 -42.083 1.00 92.50 98 MET A CA 1
ATOM 774 C C . MET A 1 98 ? 25.698 27.001 -41.123 1.00 92.50 98 MET A C 1
ATOM 776 O O . MET A 1 98 ? 24.955 26.391 -40.361 1.00 92.50 98 MET A O 1
ATOM 780 N N . TYR A 1 99 ? 27.015 26.795 -41.154 1.00 93.88 99 TYR A N 1
ATOM 781 C CA . TYR A 1 99 ? 27.742 25.831 -40.316 1.00 93.88 99 TYR A CA 1
ATOM 782 C C . TYR A 1 99 ? 28.872 26.481 -39.513 1.00 93.88 99 TYR A C 1
ATOM 784 O O . TYR A 1 99 ? 29.273 25.952 -38.481 1.00 93.88 99 TYR A O 1
ATOM 792 N N . THR A 1 100 ? 29.406 27.608 -39.987 1.00 96.12 100 THR A N 1
ATOM 793 C CA . THR A 1 100 ? 30.493 28.340 -39.333 1.00 96.12 100 THR A CA 1
ATOM 794 C C . THR A 1 100 ? 30.185 29.830 -39.282 1.00 96.12 100 THR A C 1
ATOM 796 O O . THR A 1 100 ? 29.518 30.359 -40.165 1.00 96.12 100 THR A O 1
ATOM 799 N N . GLU A 1 101 ? 30.692 30.520 -38.261 1.00 97.56 101 GLU A N 1
ATOM 800 C CA . GLU A 1 101 ? 30.509 31.970 -38.116 1.00 97.56 101 GLU A CA 1
ATOM 801 C C . GLU A 1 101 ? 31.267 32.760 -39.193 1.00 97.56 101 GLU A C 1
ATOM 803 O O . GLU A 1 101 ? 30.730 33.718 -39.735 1.00 97.56 101 GLU A O 1
ATOM 808 N N . THR A 1 102 ? 32.487 32.331 -39.540 1.00 97.88 102 THR A N 1
ATOM 809 C CA . THR A 1 102 ? 33.356 33.045 -40.489 1.00 97.88 102 THR A CA 1
ATOM 810 C C . THR A 1 102 ? 33.775 32.179 -41.676 1.00 97.88 102 THR A C 1
ATOM 812 O O . THR A 1 102 ? 33.730 30.940 -41.616 1.00 97.88 102 THR A O 1
ATOM 815 N N . LYS A 1 103 ? 34.249 32.831 -42.746 1.00 97.31 103 LYS A N 1
ATOM 816 C CA . LYS A 1 103 ? 34.884 32.171 -43.898 1.00 97.31 103 LYS A CA 1
ATOM 817 C C . LYS A 1 103 ? 36.122 31.383 -43.515 1.00 97.31 103 LYS A C 1
ATOM 819 O O . LYS A 1 103 ? 36.282 30.270 -43.991 1.00 97.31 103 LYS A O 1
ATOM 824 N N . GLU A 1 104 ? 36.974 31.888 -42.630 1.00 97.94 104 GLU A N 1
ATOM 825 C CA . GLU A 1 104 ? 38.209 31.199 -42.229 1.00 97.94 104 GLU A CA 1
ATOM 826 C C . GLU A 1 104 ? 37.898 29.879 -41.516 1.00 97.94 104 GLU A C 1
ATOM 828 O O . GLU A 1 104 ? 38.579 28.871 -41.718 1.00 97.94 104 GLU A O 1
ATOM 833 N N . ALA A 1 105 ? 36.855 29.861 -40.680 1.00 97.56 105 ALA A N 1
ATOM 834 C CA . ALA A 1 105 ? 36.340 28.622 -40.108 1.00 97.56 105 ALA A CA 1
ATOM 835 C C . ALA A 1 105 ? 35.759 27.706 -41.194 1.00 97.56 105 ALA A C 1
ATOM 837 O O . ALA A 1 105 ? 36.064 26.513 -41.215 1.00 97.56 105 ALA A O 1
ATOM 838 N N . GLY A 1 106 ? 35.012 28.275 -42.139 1.00 97.12 106 GLY A N 1
ATOM 839 C CA . GLY A 1 106 ? 34.461 27.555 -43.280 1.00 97.12 106 GLY A CA 1
ATOM 840 C C . GLY A 1 106 ? 35.510 26.892 -44.172 1.00 97.12 106 GLY A C 1
ATOM 841 O O . GLY A 1 106 ? 35.332 25.741 -44.564 1.00 97.12 106 GLY A O 1
ATOM 842 N N . GLN A 1 107 ? 36.629 27.572 -44.425 1.00 97.19 107 GLN A N 1
ATOM 843 C CA . GLN A 1 107 ? 37.759 27.063 -45.202 1.00 97.19 107 GLN A CA 1
ATOM 844 C C . GLN A 1 107 ? 38.370 25.828 -44.546 1.00 97.19 107 GLN A C 1
ATOM 846 O O . GLN A 1 107 ? 38.672 24.854 -45.235 1.00 97.19 107 GLN A O 1
ATOM 851 N N . ARG A 1 108 ? 38.513 25.828 -43.211 1.00 97.00 108 ARG A N 1
ATOM 852 C CA . ARG A 1 108 ? 38.976 24.641 -42.475 1.00 97.00 108 ARG A CA 1
ATOM 853 C C . ARG A 1 108 ? 38.010 23.472 -42.659 1.00 97.00 108 ARG A C 1
ATOM 855 O O . ARG A 1 108 ? 38.461 22.363 -42.930 1.00 97.00 108 ARG A O 1
ATOM 862 N N . SER A 1 109 ? 36.702 23.720 -42.572 1.00 95.44 109 SER A N 1
ATOM 863 C CA . SER A 1 109 ? 35.683 22.692 -42.805 1.00 95.44 109 SER A CA 1
ATOM 864 C C . SER A 1 109 ? 35.716 22.146 -44.239 1.00 95.44 109 SER A C 1
ATOM 866 O O . SER A 1 109 ? 35.694 20.936 -44.424 1.00 95.44 109 SER A O 1
ATOM 868 N N . GLU A 1 110 ? 35.814 22.998 -45.262 1.00 95.06 110 GLU A N 1
ATOM 869 C CA . GLU A 1 110 ? 35.869 22.584 -46.678 1.00 95.06 110 GLU A CA 1
ATOM 870 C C . GLU A 1 110 ? 37.169 21.845 -47.038 1.00 95.06 110 GLU A C 1
ATOM 872 O O . GLU A 1 110 ? 37.166 20.949 -47.898 1.00 95.06 110 GLU A O 1
ATOM 877 N N . ALA A 1 111 ? 38.277 22.210 -46.385 1.00 94.75 111 ALA A N 1
ATOM 878 C CA . ALA A 1 111 ? 39.575 21.561 -46.525 1.00 94.75 111 ALA A CA 1
ATOM 879 C C . ALA A 1 111 ? 39.609 20.168 -45.879 1.00 94.75 111 ALA A C 1
ATOM 881 O O . ALA A 1 111 ? 40.243 19.278 -46.439 1.00 94.75 111 ALA A O 1
ATOM 882 N N . ALA A 1 112 ? 38.903 19.971 -44.760 1.00 95.31 112 ALA A N 1
ATOM 883 C CA . ALA A 1 112 ? 38.837 18.696 -44.042 1.00 95.31 112 ALA A CA 1
ATOM 884 C C . ALA A 1 112 ? 37.998 17.613 -44.749 1.00 95.31 112 ALA A C 1
ATOM 886 O O . ALA A 1 112 ? 38.092 16.443 -44.395 1.00 95.31 112 ALA A O 1
ATOM 887 N N . VAL A 1 113 ? 37.176 17.982 -45.738 1.00 95.81 113 VAL A N 1
ATOM 888 C CA . VAL A 1 113 ? 36.363 17.030 -46.512 1.00 95.81 113 VAL A CA 1
ATOM 889 C C . VAL A 1 113 ? 37.254 16.237 -47.465 1.00 95.81 113 VAL A C 1
ATOM 891 O O . VAL A 1 113 ? 37.898 16.820 -48.345 1.00 95.81 113 VAL A O 1
ATOM 894 N N . ASP A 1 114 ? 37.240 14.911 -47.340 1.00 96.56 114 ASP A N 1
ATOM 895 C CA . ASP A 1 114 ? 37.902 14.011 -48.282 1.00 96.56 114 ASP A CA 1
ATOM 896 C C . ASP A 1 114 ? 37.292 14.122 -49.688 1.00 96.56 114 ASP A C 1
ATOM 898 O O . ASP A 1 114 ? 36.083 14.125 -49.875 1.00 96.56 114 ASP A O 1
ATOM 902 N N . LYS A 1 115 ? 38.128 14.223 -50.724 1.00 96.69 115 LYS A N 1
ATOM 903 C CA . LYS A 1 115 ? 37.670 14.387 -52.119 1.00 96.69 115 LYS A CA 1
ATOM 904 C C . LYS A 1 115 ? 38.415 13.449 -53.060 1.00 96.69 115 LYS A C 1
ATOM 906 O O . LYS A 1 115 ? 39.630 13.303 -52.906 1.00 96.69 115 LYS A O 1
ATOM 911 N N . PHE A 1 116 ? 37.745 12.845 -54.038 1.00 98.25 116 PHE A N 1
ATOM 912 C CA . PHE A 1 116 ? 38.450 12.207 -55.161 1.00 98.25 116 PHE A CA 1
ATOM 913 C C . PHE A 1 116 ? 39.108 13.250 -56.067 1.00 98.25 116 PHE A C 1
ATOM 915 O O . PHE A 1 116 ? 38.740 14.429 -56.047 1.00 98.25 116 PHE A O 1
ATOM 922 N N . ALA A 1 117 ? 40.105 12.832 -56.852 1.00 96.88 117 ALA A N 1
ATOM 923 C CA . ALA A 1 117 ? 40.711 13.738 -57.819 1.00 96.88 117 ALA A CA 1
ATOM 924 C C . ALA A 1 117 ? 39.695 14.073 -58.934 1.00 96.88 117 ALA A C 1
ATOM 926 O O . ALA A 1 117 ? 38.964 13.183 -59.377 1.00 96.88 117 ALA A O 1
ATOM 927 N N . PRO A 1 118 ? 39.626 15.330 -59.417 1.00 96.62 118 PRO A N 1
ATOM 928 C CA . PRO A 1 118 ? 38.708 15.686 -60.494 1.00 96.62 118 PRO A CA 1
ATOM 929 C C . PRO A 1 118 ? 38.907 14.811 -61.739 1.00 96.62 118 PRO A C 1
ATOM 931 O O . PRO A 1 118 ? 40.016 14.725 -62.267 1.00 96.62 118 PRO A O 1
ATOM 934 N N . GLY A 1 119 ? 37.829 14.183 -62.212 1.00 94.31 119 GLY A N 1
ATOM 935 C CA . GLY A 1 119 ? 37.835 13.287 -63.371 1.00 94.31 119 GLY A CA 1
ATOM 936 C C . GLY A 1 119 ? 38.330 11.862 -63.094 1.00 94.31 119 GLY A C 1
ATOM 937 O O . GLY A 1 119 ? 38.367 11.059 -64.024 1.00 94.31 119 GLY A O 1
ATOM 938 N N . GLU A 1 120 ? 38.683 11.520 -61.848 1.00 97.44 120 GLU A N 1
ATOM 939 C CA . GLU A 1 120 ? 39.074 10.152 -61.469 1.00 97.44 120 GLU A CA 1
ATOM 940 C C . GLU A 1 120 ? 37.925 9.155 -61.682 1.00 97.44 120 GLU A C 1
ATOM 942 O O . GLU A 1 120 ? 38.129 8.056 -62.203 1.00 97.44 120 GLU A O 1
ATOM 947 N N . TYR A 1 121 ? 36.711 9.576 -61.328 1.00 98.31 121 TYR A N 1
ATOM 948 C CA . TYR A 1 121 ? 35.467 8.847 -61.538 1.00 98.31 121 TYR A CA 1
ATOM 949 C C . TYR A 1 121 ? 34.460 9.745 -62.251 1.00 98.31 121 TYR A C 1
ATOM 951 O O . TYR A 1 121 ? 34.468 10.962 -62.074 1.00 98.31 121 TYR A O 1
ATOM 959 N N . TYR A 1 122 ? 33.573 9.146 -63.044 1.00 97.81 122 TYR A N 1
ATOM 960 C CA . TYR A 1 122 ? 32.547 9.885 -63.791 1.00 97.81 122 TYR A CA 1
ATOM 961 C C . TYR A 1 122 ? 31.111 9.532 -63.375 1.00 97.81 122 TYR A C 1
ATOM 963 O O . TYR A 1 122 ? 30.168 10.230 -63.757 1.00 97.81 122 TYR A O 1
ATOM 971 N N . CYS A 1 123 ? 30.929 8.450 -62.608 1.00 98.44 123 CYS A N 1
ATOM 972 C CA . CYS A 1 123 ? 29.615 7.975 -62.186 1.00 98.44 123 CYS A CA 1
ATOM 973 C C . CYS A 1 123 ? 29.657 7.316 -60.802 1.00 98.44 123 CYS A C 1
ATOM 975 O O . CYS A 1 123 ? 30.509 6.468 -60.531 1.00 98.44 123 CYS A O 1
ATOM 977 N N . LEU A 1 124 ? 28.676 7.658 -59.965 1.00 98.69 124 LEU A N 1
ATOM 978 C CA . LEU A 1 124 ? 28.333 6.959 -58.730 1.00 98.69 124 LEU A CA 1
ATOM 979 C C . LEU A 1 124 ? 27.257 5.930 -59.067 1.00 98.69 124 LEU A C 1
ATOM 981 O O . LEU A 1 124 ? 26.168 6.298 -59.503 1.00 98.69 124 LEU A O 1
ATOM 985 N N . LEU A 1 125 ? 27.555 4.651 -58.875 1.00 98.62 125 LEU A N 1
ATOM 986 C CA . LEU A 1 125 ? 26.624 3.553 -59.086 1.00 98.62 125 LEU A CA 1
ATOM 987 C C . LEU A 1 125 ? 26.236 2.946 -57.736 1.00 98.62 125 LEU A C 1
ATOM 989 O O . LEU A 1 125 ? 27.096 2.489 -56.984 1.00 98.62 125 LEU A O 1
ATOM 993 N N . VAL A 1 126 ? 24.939 2.928 -57.440 1.00 98.69 126 VAL A N 1
ATOM 994 C CA . VAL A 1 126 ? 24.385 2.382 -56.195 1.00 98.69 126 VAL A CA 1
ATOM 995 C C . VAL A 1 126 ? 23.307 1.345 -56.485 1.00 98.69 126 VAL A C 1
ATOM 997 O O . VAL A 1 126 ? 22.581 1.457 -57.473 1.00 98.69 126 VAL A O 1
ATOM 1000 N N . SER A 1 127 ? 23.205 0.322 -55.642 1.00 98.50 127 SER A N 1
ATOM 1001 C CA . SER A 1 127 ? 22.206 -0.751 -55.738 1.00 98.50 127 SER A CA 1
ATOM 1002 C C . SER A 1 127 ? 21.977 -1.376 -54.361 1.00 98.50 127 SER A C 1
ATOM 1004 O O . SER A 1 127 ? 22.912 -1.391 -53.563 1.00 98.50 127 SER A O 1
ATOM 1006 N N . PRO A 1 128 ? 20.808 -1.977 -54.074 1.00 98.44 128 PRO A N 1
ATOM 1007 C CA . PRO A 1 128 ? 20.713 -2.985 -53.018 1.00 98.44 128 PRO A CA 1
ATOM 1008 C C . PRO A 1 128 ? 21.800 -4.045 -53.186 1.00 98.44 128 PRO A C 1
ATOM 1010 O O . PRO A 1 128 ? 22.062 -4.478 -54.317 1.00 98.44 128 PRO A O 1
ATOM 1013 N N . LEU A 1 129 ? 22.429 -4.441 -52.080 1.00 98.31 129 LEU A N 1
ATOM 1014 C CA . LEU A 1 129 ? 23.560 -5.365 -52.061 1.00 98.31 129 LEU A CA 1
ATOM 1015 C C . LEU A 1 129 ? 23.208 -6.718 -52.693 1.00 98.31 129 LEU A C 1
ATOM 1017 O O . LEU A 1 129 ? 23.942 -7.205 -53.548 1.00 98.31 129 LEU A O 1
ATOM 1021 N N . ASP A 1 130 ? 22.042 -7.274 -52.365 1.00 96.81 130 ASP A N 1
ATOM 1022 C CA . ASP A 1 130 ? 21.529 -8.544 -52.899 1.00 96.81 130 ASP A CA 1
ATOM 1023 C C . ASP A 1 130 ? 21.253 -8.526 -54.418 1.00 96.81 130 ASP A C 1
ATOM 1025 O O . ASP A 1 130 ? 21.109 -9.580 -55.052 1.00 96.81 130 ASP A O 1
ATOM 1029 N N . ARG A 1 131 ? 21.180 -7.330 -55.015 1.00 95.38 131 ARG A N 1
ATOM 1030 C CA . ARG A 1 131 ? 20.829 -7.094 -56.427 1.00 95.38 131 ARG A CA 1
ATOM 1031 C C . ARG A 1 131 ? 21.959 -6.480 -57.244 1.00 95.38 131 ARG A C 1
ATOM 1033 O O . ARG A 1 131 ? 21.754 -6.232 -58.433 1.00 95.38 131 ARG A O 1
ATOM 1040 N N . ALA A 1 132 ? 23.119 -6.222 -56.646 1.00 95.38 132 ALA A N 1
ATOM 1041 C CA . ALA A 1 132 ? 24.237 -5.592 -57.336 1.00 95.38 132 ALA A CA 1
ATOM 1042 C C . ALA A 1 132 ? 24.837 -6.548 -58.393 1.00 95.38 132 ALA A C 1
ATOM 1044 O O . ALA A 1 132 ? 25.325 -7.620 -58.037 1.00 95.38 132 ALA A O 1
ATOM 1045 N N . PRO A 1 133 ? 24.839 -6.195 -59.695 1.00 94.00 133 PRO A N 1
ATOM 1046 C CA . PRO A 1 133 ? 25.473 -6.987 -60.752 1.00 94.00 133 PRO A CA 1
ATOM 1047 C C . PRO A 1 133 ? 26.972 -6.676 -60.876 1.00 94.00 133 PRO A C 1
ATOM 1049 O O . PRO A 1 133 ? 27.586 -6.969 -61.898 1.00 94.00 133 PRO A O 1
ATOM 1052 N N . PHE A 1 134 ? 27.539 -6.000 -59.881 1.00 94.75 134 PHE A N 1
ATOM 1053 C CA . PHE A 1 134 ? 28.908 -5.518 -59.854 1.00 94.75 134 PHE A CA 1
ATOM 1054 C C . PHE A 1 134 ? 29.498 -5.763 -58.471 1.00 94.75 134 PHE A C 1
ATOM 1056 O O . PHE A 1 134 ? 28.777 -5.816 -57.475 1.00 94.75 134 PHE A O 1
ATOM 1063 N N . GLU A 1 135 ? 30.821 -5.848 -58.412 1.00 95.12 135 GLU A N 1
ATOM 1064 C CA . GLU A 1 135 ? 31.542 -5.850 -57.145 1.00 95.12 135 GLU A CA 1
ATOM 1065 C C . GLU A 1 135 ? 31.598 -4.416 -56.588 1.00 95.12 135 GLU A C 1
ATOM 1067 O O . GLU A 1 135 ? 32.065 -3.513 -57.301 1.00 95.12 135 GLU A O 1
ATOM 1072 N N . PRO A 1 136 ? 31.070 -4.152 -55.379 1.00 97.69 136 PRO A N 1
ATOM 1073 C CA . PRO A 1 136 ? 31.110 -2.818 -54.797 1.00 97.69 136 PRO A CA 1
ATOM 1074 C C . PRO A 1 136 ? 32.530 -2.453 -54.358 1.00 97.69 136 PRO A C 1
ATOM 1076 O O . PRO A 1 136 ? 33.333 -3.313 -54.022 1.00 97.69 136 PRO A O 1
ATOM 1079 N N . HIS A 1 137 ? 32.824 -1.158 -54.299 1.00 98.50 137 HIS A N 1
ATOM 1080 C CA . HIS A 1 137 ? 33.985 -0.669 -53.552 1.00 98.50 137 HIS A CA 1
ATOM 1081 C C . HIS A 1 137 ? 33.656 -0.550 -52.062 1.00 98.50 137 HIS A C 1
ATOM 1083 O O . HIS A 1 137 ? 34.492 -0.842 -51.211 1.00 98.50 137 HIS A O 1
ATOM 1089 N N . VAL A 1 138 ? 32.425 -0.138 -51.744 1.00 98.62 138 VAL A N 1
ATOM 1090 C CA . VAL A 1 138 ? 31.941 0.064 -50.375 1.00 98.62 138 VAL A CA 1
ATOM 1091 C C . VAL A 1 138 ? 30.513 -0.448 -50.259 1.00 98.62 138 VAL A C 1
ATOM 1093 O O . VAL A 1 138 ? 29.714 -0.309 -51.184 1.00 98.62 138 VAL A O 1
ATOM 1096 N N . VAL A 1 139 ? 30.172 -1.004 -49.102 1.00 98.69 139 VAL A N 1
ATOM 1097 C CA . VAL A 1 139 ? 28.791 -1.260 -48.695 1.00 98.69 139 VAL A CA 1
ATOM 1098 C C . VAL A 1 139 ? 28.415 -0.292 -47.587 1.00 98.69 139 VAL A C 1
ATOM 1100 O O . VAL A 1 139 ? 29.098 -0.231 -46.570 1.00 98.69 139 VAL A O 1
ATOM 1103 N N . CYS A 1 140 ? 27.328 0.452 -47.772 1.00 98.56 140 CYS A N 1
ATOM 1104 C CA . CYS A 1 140 ? 26.781 1.353 -46.763 1.00 98.56 140 CYS A CA 1
ATOM 1105 C C . CYS A 1 140 ? 25.519 0.748 -46.143 1.00 98.56 140 CYS A C 1
ATOM 1107 O O . CYS A 1 140 ? 24.602 0.329 -46.852 1.00 98.56 140 CYS A O 1
ATOM 1109 N N . ILE A 1 141 ? 25.466 0.709 -44.815 1.00 98.62 141 ILE A N 1
ATOM 1110 C CA . ILE A 1 141 ? 24.341 0.179 -44.049 1.00 98.62 141 ILE A CA 1
ATOM 1111 C C . ILE A 1 141 ? 23.813 1.290 -43.156 1.00 98.62 141 ILE A C 1
ATOM 1113 O O . ILE A 1 141 ? 24.472 1.683 -42.197 1.00 98.62 141 ILE A O 1
ATOM 1117 N N . TYR A 1 142 ? 22.605 1.759 -43.434 1.00 98.44 142 TYR A N 1
ATOM 1118 C CA . TYR A 1 142 ? 21.881 2.621 -42.510 1.00 98.44 142 TYR A CA 1
ATOM 1119 C C . TYR A 1 142 ? 21.190 1.771 -41.445 1.00 98.44 142 TYR A C 1
ATOM 1121 O O . TYR A 1 142 ? 20.486 0.806 -41.759 1.00 98.44 142 TYR A O 1
ATOM 1129 N N . ALA A 1 143 ? 21.425 2.105 -40.181 1.00 98.00 143 ALA A N 1
ATOM 1130 C CA . ALA A 1 143 ? 21.040 1.276 -39.051 1.00 98.00 143 ALA A CA 1
ATOM 1131 C C . ALA A 1 143 ? 20.835 2.117 -37.782 1.00 98.00 143 ALA A C 1
ATOM 1133 O O . ALA A 1 143 ? 21.364 3.216 -37.647 1.00 98.00 143 ALA A O 1
ATOM 1134 N N . SER A 1 144 ? 20.097 1.588 -36.811 1.00 98.25 144 SER A N 1
ATOM 1135 C CA . SER A 1 144 ? 19.990 2.199 -35.480 1.00 98.25 144 SER A CA 1
ATOM 1136 C C . SER A 1 144 ? 21.332 2.151 -34.727 1.00 98.25 144 SER A C 1
ATOM 1138 O O . SER A 1 144 ? 22.163 1.284 -35.024 1.00 98.25 144 SER A O 1
ATOM 1140 N N . PRO A 1 145 ? 21.550 2.989 -33.694 1.00 97.81 145 PRO A N 1
ATOM 1141 C CA . PRO A 1 145 ? 22.777 2.960 -32.893 1.00 97.81 145 PRO A CA 1
ATOM 1142 C C . PRO A 1 145 ? 23.135 1.569 -32.349 1.00 97.81 145 PRO A C 1
ATOM 1144 O O . PRO A 1 145 ? 24.304 1.191 -32.325 1.00 97.81 145 PRO A O 1
ATOM 1147 N N . ALA A 1 146 ? 22.139 0.758 -31.974 1.00 97.88 146 ALA A N 1
ATOM 1148 C CA . ALA A 1 146 ? 22.360 -0.612 -31.507 1.00 97.88 146 ALA A CA 1
ATOM 1149 C C . ALA A 1 146 ? 22.851 -1.555 -32.623 1.00 97.88 146 ALA A C 1
ATOM 1151 O O . ALA A 1 146 ? 23.659 -2.446 -32.370 1.00 97.88 146 ALA A O 1
ATOM 1152 N N . GLN A 1 147 ? 22.397 -1.361 -33.863 1.00 98.25 147 GLN A N 1
ATOM 1153 C CA . GLN A 1 147 ? 22.864 -2.128 -35.023 1.00 98.25 147 GLN A CA 1
ATOM 1154 C C . GLN A 1 147 ? 24.263 -1.672 -35.459 1.00 98.25 147 GLN A C 1
ATOM 1156 O O . GLN A 1 147 ? 25.115 -2.513 -35.740 1.00 98.25 147 GLN A O 1
ATOM 1161 N N . VAL A 1 148 ? 24.542 -0.364 -35.425 1.00 98.44 148 VAL A N 1
ATOM 1162 C CA . VAL A 1 148 ? 25.897 0.175 -35.630 1.00 98.44 148 VAL A CA 1
ATOM 1163 C C . VAL A 1 148 ? 26.860 -0.353 -34.569 1.00 98.44 148 VAL A C 1
ATOM 1165 O O . VAL A 1 148 ? 27.954 -0.785 -34.911 1.00 98.44 148 VAL A O 1
ATOM 1168 N N . MET A 1 149 ? 26.446 -0.438 -33.301 1.00 97.81 149 MET A N 1
ATOM 1169 C CA . MET A 1 149 ? 27.246 -1.074 -32.249 1.00 97.81 149 MET A CA 1
ATOM 1170 C C . MET A 1 149 ? 27.613 -2.523 -32.610 1.00 97.81 149 MET A C 1
ATOM 1172 O O . MET A 1 149 ? 28.764 -2.916 -32.425 1.00 97.81 149 MET A O 1
ATOM 1176 N N . ARG A 1 150 ? 26.676 -3.313 -33.159 1.00 98.06 150 ARG A N 1
ATOM 1177 C CA . ARG A 1 150 ? 26.961 -4.687 -33.617 1.00 98.06 150 ARG A CA 1
ATOM 1178 C C . ARG A 1 150 ? 27.995 -4.719 -34.740 1.00 98.06 150 ARG A C 1
ATOM 1180 O O . ARG A 1 150 ? 28.890 -5.559 -34.698 1.00 98.06 150 ARG A O 1
ATOM 1187 N N . LEU A 1 151 ? 27.899 -3.807 -35.706 1.00 98.50 151 LEU A N 1
ATOM 1188 C CA . LEU A 1 151 ? 28.862 -3.682 -36.804 1.00 98.50 151 LEU A CA 1
ATOM 1189 C C . LEU A 1 151 ? 30.247 -3.236 -36.312 1.00 98.50 151 LEU A C 1
ATOM 1191 O O . LEU A 1 151 ? 31.253 -3.804 -36.725 1.00 98.50 151 LEU A O 1
ATOM 1195 N N . THR A 1 152 ? 30.310 -2.308 -35.356 1.00 98.50 152 THR A N 1
ATOM 1196 C CA . THR A 1 152 ? 31.563 -1.900 -34.704 1.00 98.50 152 THR A CA 1
ATOM 1197 C C . THR A 1 152 ? 32.203 -3.060 -33.942 1.00 98.50 152 THR A C 1
ATOM 1199 O O . THR A 1 152 ? 33.397 -3.305 -34.079 1.00 98.50 152 THR A O 1
ATOM 1202 N N . GLN A 1 153 ? 31.423 -3.823 -33.171 1.00 98.38 153 GLN A N 1
ATOM 1203 C CA . GLN A 1 153 ? 31.917 -5.020 -32.477 1.00 98.38 153 GLN A CA 1
ATOM 1204 C C . GLN A 1 153 ? 32.434 -6.074 -33.460 1.00 98.38 153 GLN A C 1
ATOM 1206 O O . GLN A 1 153 ? 33.440 -6.722 -33.185 1.00 98.38 153 GLN A O 1
ATOM 1211 N N . ALA A 1 154 ? 31.773 -6.229 -34.609 1.00 98.38 154 ALA A N 1
ATOM 1212 C CA . ALA A 1 154 ? 32.221 -7.124 -35.663 1.00 98.38 154 ALA A CA 1
ATOM 1213 C C . ALA A 1 154 ? 33.543 -6.665 -36.297 1.00 98.38 154 ALA A C 1
ATOM 1215 O O . ALA A 1 154 ? 34.460 -7.472 -36.418 1.00 98.38 154 ALA A O 1
ATOM 1216 N N . ALA A 1 155 ? 33.685 -5.372 -36.606 1.00 97.94 155 ALA A N 1
ATOM 1217 C CA . ALA A 1 155 ? 34.931 -4.786 -37.111 1.00 97.94 155 ALA A CA 1
ATOM 1218 C C . ALA A 1 155 ? 36.109 -4.942 -36.138 1.00 97.94 155 ALA A C 1
ATOM 1220 O O . ALA A 1 155 ? 37.259 -5.063 -36.555 1.00 97.94 155 ALA A O 1
ATOM 1221 N N . LEU A 1 156 ? 35.825 -4.967 -34.835 1.00 97.81 156 LEU A N 1
ATOM 1222 C CA . LEU A 1 156 ? 36.827 -5.128 -33.785 1.00 97.81 156 LEU A CA 1
ATOM 1223 C C . LEU A 1 156 ? 37.019 -6.584 -33.347 1.00 97.81 156 LEU A C 1
ATOM 1225 O O . LEU A 1 156 ? 37.883 -6.838 -32.515 1.00 97.81 156 LEU A O 1
ATOM 1229 N N . TRP A 1 157 ? 36.269 -7.549 -33.890 1.00 97.50 157 TRP A N 1
ATOM 1230 C CA . TRP A 1 157 ? 36.290 -8.937 -33.413 1.00 97.50 157 TRP A CA 1
ATOM 1231 C C . TRP A 1 157 ? 37.688 -9.560 -33.452 1.00 97.50 157 TRP A C 1
ATOM 1233 O O . TRP A 1 157 ? 38.136 -10.136 -32.464 1.00 97.50 157 TRP A O 1
ATOM 1243 N N . LYS A 1 158 ? 38.392 -9.416 -34.581 1.00 95.06 158 LYS A N 1
ATOM 1244 C CA . LYS A 1 158 ? 39.765 -9.921 -34.730 1.00 95.06 158 LYS A CA 1
ATOM 1245 C C . LYS A 1 158 ? 40.818 -8.951 -34.204 1.00 95.06 158 LYS A C 1
ATOM 1247 O O . LYS A 1 158 ? 41.882 -9.379 -33.773 1.00 95.06 158 LYS A O 1
ATOM 1252 N N . ARG A 1 159 ? 40.541 -7.648 -34.292 1.00 92.94 159 ARG A N 1
ATOM 1253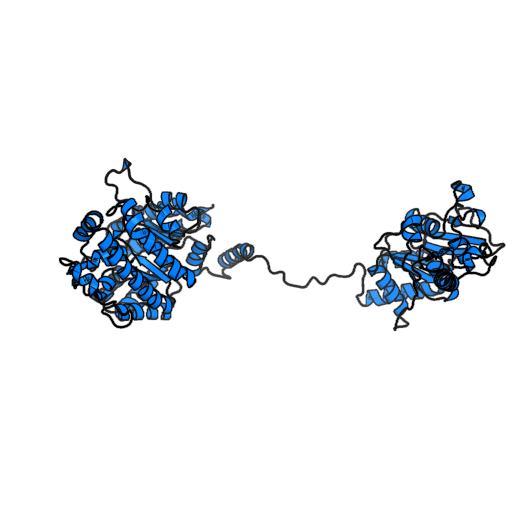 C CA . ARG A 1 159 ? 41.537 -6.584 -34.090 1.00 92.94 159 ARG A CA 1
ATOM 1254 C C . ARG A 1 159 ? 41.605 -6.085 -32.644 1.00 92.94 159 ARG A C 1
ATOM 1256 O O . ARG A 1 159 ? 42.649 -5.600 -32.221 1.00 92.94 159 ARG A O 1
ATOM 1263 N N . GLY A 1 160 ? 40.514 -6.202 -31.886 1.00 92.88 160 GLY A N 1
ATOM 1264 C CA . GLY A 1 160 ? 40.349 -5.550 -30.587 1.00 92.88 160 GLY A CA 1
ATOM 1265 C C . GLY A 1 160 ? 40.458 -4.021 -30.680 1.00 92.88 160 GLY A C 1
ATOM 1266 O O . GLY A 1 160 ? 40.448 -3.438 -31.761 1.00 92.88 160 GLY A O 1
ATOM 1267 N N . GLY A 1 161 ? 40.577 -3.347 -29.535 1.00 95.75 161 GLY A N 1
ATOM 1268 C CA . GLY A 1 161 ? 40.831 -1.903 -29.492 1.00 95.75 161 GLY A CA 1
ATOM 1269 C C . GLY A 1 161 ? 39.601 -1.038 -29.787 1.00 95.75 161 GLY A C 1
ATOM 1270 O O . GLY A 1 161 ? 38.541 -1.237 -29.196 1.00 95.75 161 GLY A O 1
ATOM 1271 N N . LYS A 1 162 ? 39.769 -0.014 -30.636 1.00 95.44 162 LYS A N 1
ATOM 1272 C CA . LYS A 1 162 ? 38.745 0.997 -30.951 1.00 95.44 162 LYS A CA 1
ATOM 1273 C C . LYS A 1 162 ? 38.679 1.252 -32.457 1.00 95.44 162 LYS A C 1
ATOM 1275 O O . LYS A 1 162 ? 39.709 1.257 -33.122 1.00 95.44 162 LYS A O 1
ATOM 1280 N N . LEU A 1 163 ? 37.473 1.515 -32.958 1.00 96.06 163 LEU A N 1
ATOM 1281 C CA . LEU A 1 163 ? 37.237 2.012 -34.314 1.00 96.06 163 LEU A CA 1
ATOM 1282 C C . LEU A 1 163 ? 37.232 3.544 -34.276 1.00 96.06 163 LEU A C 1
ATOM 1284 O O . LEU A 1 163 ? 36.533 4.132 -33.450 1.00 96.06 163 LEU A O 1
ATOM 1288 N N . THR A 1 164 ? 38.013 4.176 -35.152 1.00 95.62 164 THR A N 1
ATOM 1289 C CA . THR A 1 164 ? 38.122 5.638 -35.246 1.00 95.62 164 THR A CA 1
ATOM 1290 C C . THR A 1 164 ? 37.418 6.134 -36.502 1.00 95.62 164 THR A C 1
ATOM 1292 O O . THR A 1 164 ? 37.775 5.727 -37.604 1.00 95.62 164 THR A O 1
ATOM 1295 N N . SER A 1 165 ? 36.473 7.055 -36.323 1.00 95.94 165 SER A N 1
ATOM 1296 C CA . SER A 1 165 ? 35.820 7.817 -37.392 1.00 95.94 165 SER A CA 1
ATOM 1297 C C . SER A 1 165 ? 35.748 9.289 -36.987 1.00 95.94 165 SER A C 1
ATOM 1299 O O . SER A 1 165 ? 35.732 9.613 -35.797 1.00 95.94 165 SER A O 1
ATOM 1301 N N . SER A 1 166 ? 35.728 10.181 -37.973 1.00 92.38 166 SER A N 1
ATOM 1302 C CA . SER A 1 166 ? 35.581 11.629 -37.792 1.00 92.38 166 SER A CA 1
ATOM 1303 C C . SER A 1 166 ? 34.273 12.102 -38.410 1.00 92.38 166 SER A C 1
ATOM 1305 O O . SER A 1 166 ? 33.910 11.620 -39.477 1.00 92.38 166 SER A O 1
ATOM 1307 N N . PHE A 1 167 ? 33.609 13.065 -37.771 1.00 91.06 167 PHE A N 1
ATOM 1308 C CA . PHE A 1 167 ? 32.298 13.554 -38.195 1.00 91.06 167 PHE A CA 1
ATOM 1309 C C . PHE A 1 167 ? 32.346 15.055 -38.462 1.00 91.06 167 PHE A C 1
ATOM 1311 O O . PHE A 1 167 ? 32.662 15.836 -37.562 1.00 91.06 167 PHE A O 1
A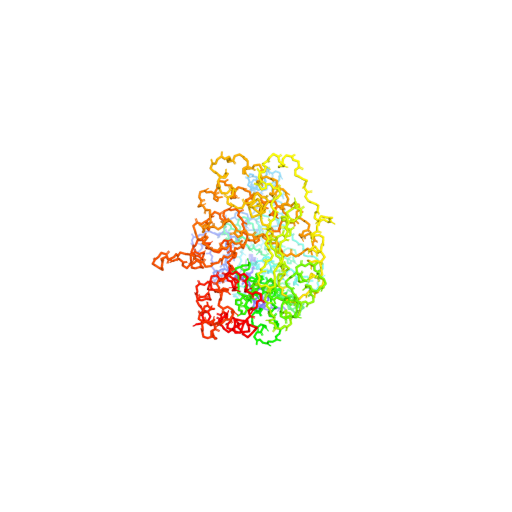TOM 1318 N N . GLY A 1 168 ? 32.001 15.463 -39.681 1.00 87.88 168 GLY A N 1
ATOM 1319 C CA . GLY A 1 168 ? 31.883 16.875 -40.048 1.00 87.88 168 GLY A CA 1
ATOM 1320 C C . GLY A 1 168 ? 30.485 17.459 -39.831 1.00 87.88 168 GLY A C 1
ATOM 1321 O O . GLY A 1 168 ? 30.316 18.675 -39.908 1.00 87.88 168 GLY A O 1
ATOM 1322 N N . GLY A 1 169 ? 29.466 16.613 -39.628 1.00 90.38 169 GLY A N 1
ATOM 1323 C CA . GLY A 1 169 ? 28.059 17.040 -39.581 1.00 90.38 169 GLY A CA 1
ATOM 1324 C C . GLY A 1 169 ? 27.554 17.644 -40.902 1.00 90.38 169 GLY A C 1
ATOM 1325 O O . GLY A 1 169 ? 26.480 18.243 -40.939 1.00 90.38 169 GLY A O 1
ATOM 1326 N N . ARG A 1 170 ? 28.324 17.489 -41.990 1.00 93.12 170 ARG A N 1
ATOM 1327 C CA . ARG A 1 170 ? 28.044 17.952 -43.356 1.00 93.12 170 ARG A CA 1
ATOM 1328 C C . ARG A 1 170 ? 28.758 17.051 -44.357 1.00 93.12 170 ARG A C 1
ATOM 1330 O O . ARG A 1 170 ? 29.867 16.608 -44.088 1.00 93.12 170 ARG A O 1
ATOM 1337 N N . ILE A 1 171 ? 28.167 16.873 -45.540 1.00 94.44 171 ILE A N 1
ATOM 1338 C CA . ILE A 1 171 ? 28.785 16.121 -46.650 1.00 94.44 171 ILE A CA 1
ATOM 1339 C C . ILE A 1 171 ? 29.189 14.703 -46.203 1.00 94.44 171 ILE A C 1
ATOM 1341 O O . ILE A 1 171 ? 30.206 14.162 -46.615 1.00 94.44 171 ILE A O 1
ATOM 1345 N N . ASP A 1 172 ? 28.357 14.077 -45.381 1.00 95.69 172 ASP A N 1
ATOM 1346 C CA . ASP A 1 172 ? 28.509 12.686 -44.948 1.00 95.69 172 ASP A CA 1
ATOM 1347 C C . ASP A 1 172 ? 28.568 11.697 -46.121 1.00 95.69 172 ASP A C 1
ATOM 1349 O O . ASP A 1 172 ? 29.224 10.673 -46.019 1.00 95.69 172 ASP A O 1
ATOM 1353 N N . CYS A 1 173 ? 27.982 12.008 -47.285 1.00 95.38 173 CYS A N 1
ATOM 1354 C CA . CYS A 1 173 ? 28.189 11.205 -48.498 1.00 95.38 173 CYS A CA 1
ATOM 1355 C C . CYS A 1 173 ? 29.676 11.069 -48.897 1.00 95.38 173 CYS A C 1
ATOM 1357 O O . CYS A 1 173 ? 30.053 10.080 -49.525 1.00 95.38 173 CYS A O 1
ATOM 1359 N N . SER A 1 174 ? 30.527 12.024 -48.501 1.00 97.19 174 SER A N 1
ATOM 1360 C CA . SER A 1 174 ? 31.983 11.899 -48.582 1.00 97.19 174 SER A CA 1
ATOM 1361 C C . SER A 1 174 ? 32.518 10.880 -47.580 1.00 97.19 174 SER A C 1
ATOM 1363 O O . SER A 1 174 ? 33.316 10.029 -47.953 1.00 97.19 174 SER A O 1
ATOM 1365 N N . GLU A 1 175 ? 32.070 10.942 -46.327 1.00 96.81 175 GLU A N 1
ATOM 1366 C CA . GLU A 1 175 ? 32.466 10.008 -45.266 1.00 96.81 175 GLU A CA 1
ATOM 1367 C C . GLU A 1 175 ? 32.046 8.567 -45.625 1.00 96.81 175 GLU A C 1
ATOM 1369 O O . GLU A 1 175 ? 32.826 7.624 -45.483 1.00 96.81 175 GLU A O 1
ATOM 1374 N N . ILE A 1 176 ? 30.840 8.408 -46.188 1.00 97.81 176 ILE A N 1
ATOM 1375 C CA . ILE A 1 176 ? 30.285 7.128 -46.638 1.00 97.81 176 ILE A CA 1
ATOM 1376 C C . ILE A 1 176 ? 31.146 6.508 -47.737 1.00 97.81 176 ILE A C 1
ATOM 1378 O O . ILE A 1 176 ? 31.371 5.300 -47.702 1.00 97.81 176 ILE A O 1
ATOM 1382 N N . ILE A 1 177 ? 31.564 7.308 -48.724 1.00 98.31 177 ILE A N 1
ATOM 1383 C CA . ILE A 1 177 ? 32.158 6.817 -49.974 1.00 98.31 177 ILE A CA 1
ATOM 1384 C C . ILE A 1 177 ? 33.661 7.091 -50.013 1.00 98.31 177 ILE A C 1
ATOM 1386 O O . ILE A 1 177 ? 34.463 6.162 -50.051 1.00 98.31 177 ILE A O 1
ATOM 1390 N N . VAL A 1 178 ? 34.050 8.365 -50.029 1.00 98.25 178 VAL A N 1
ATOM 1391 C CA . VAL A 1 178 ? 35.428 8.804 -50.275 1.00 98.25 178 VAL A CA 1
ATOM 1392 C C . VAL A 1 178 ? 36.334 8.418 -49.112 1.00 98.25 178 VAL A C 1
ATOM 1394 O O . VAL A 1 178 ? 37.361 7.782 -49.336 1.00 98.25 178 VAL A O 1
ATOM 1397 N N . THR A 1 179 ? 35.952 8.755 -47.878 1.00 98.00 179 THR A N 1
ATOM 1398 C CA . THR A 1 179 ? 36.746 8.442 -46.682 1.00 98.00 179 THR A CA 1
ATOM 1399 C C . THR A 1 179 ? 36.870 6.932 -46.501 1.00 98.00 179 THR A C 1
ATOM 1401 O O . THR A 1 179 ? 37.980 6.438 -46.308 1.00 98.00 179 THR A O 1
ATOM 1404 N N . ALA A 1 180 ? 35.773 6.178 -46.643 1.00 97.75 180 ALA A N 1
ATOM 1405 C CA . ALA A 1 180 ? 35.801 4.716 -46.573 1.00 97.75 180 ALA A CA 1
ATOM 1406 C C . ALA A 1 180 ? 36.740 4.098 -47.628 1.00 97.75 180 ALA A C 1
ATOM 1408 O O . ALA A 1 180 ? 37.580 3.272 -47.284 1.00 97.75 180 ALA A O 1
ATOM 1409 N N . MET A 1 181 ? 36.666 4.541 -48.890 1.00 98.19 181 MET A N 1
ATOM 1410 C CA . MET A 1 181 ? 37.542 4.036 -49.958 1.00 98.19 181 MET A CA 1
ATOM 1411 C C . MET A 1 181 ? 39.011 4.431 -49.771 1.00 98.19 181 MET A C 1
ATOM 1413 O O . MET A 1 181 ? 39.893 3.626 -50.043 1.00 98.19 181 MET A O 1
ATOM 1417 N N . LYS A 1 182 ? 39.297 5.665 -49.339 1.00 97.69 182 LYS A N 1
ATOM 1418 C CA . LYS A 1 182 ? 40.679 6.148 -49.182 1.00 97.69 182 LYS A CA 1
ATOM 1419 C C . LYS A 1 182 ? 41.382 5.582 -47.958 1.00 97.69 182 LYS A C 1
ATOM 1421 O O . LYS A 1 182 ? 42.582 5.334 -48.017 1.00 97.69 182 LYS A O 1
ATOM 1426 N N . SER A 1 183 ? 40.658 5.449 -46.849 1.00 97.00 183 SER A N 1
ATOM 1427 C CA . SER A 1 183 ? 41.209 4.907 -45.605 1.00 97.00 183 SER A CA 1
ATOM 1428 C C . SER A 1 183 ? 41.320 3.386 -45.620 1.00 97.00 183 SER A C 1
ATOM 1430 O O . SER A 1 183 ? 42.039 2.844 -44.786 1.00 97.00 183 SER A O 1
ATOM 1432 N N . ASP A 1 184 ? 40.601 2.720 -46.533 1.00 97.19 184 ASP A N 1
ATOM 1433 C CA . ASP A 1 184 ? 40.437 1.265 -46.558 1.00 97.19 184 ASP A CA 1
ATOM 1434 C C . ASP A 1 184 ? 40.066 0.715 -45.168 1.00 97.19 184 ASP A C 1
ATOM 1436 O O . ASP A 1 184 ? 40.604 -0.272 -44.676 1.00 97.19 184 ASP A O 1
ATOM 1440 N N . ALA A 1 185 ? 39.175 1.428 -44.471 1.00 96.62 185 ALA A N 1
ATOM 1441 C CA . ALA A 1 185 ? 38.741 1.087 -43.125 1.00 96.62 185 ALA A CA 1
ATOM 1442 C C . ALA A 1 185 ? 37.228 1.296 -42.958 1.00 96.62 185 ALA A C 1
ATOM 1444 O O . ALA A 1 185 ? 36.679 2.260 -43.505 1.00 96.62 185 ALA A O 1
ATOM 1445 N N . PRO A 1 186 ? 36.538 0.437 -42.177 1.00 98.12 186 PRO A N 1
ATOM 1446 C CA . PRO A 1 186 ? 35.140 0.657 -41.838 1.00 98.12 186 PRO A CA 1
ATOM 1447 C C . PRO A 1 186 ? 34.917 2.001 -41.139 1.00 98.12 186 PRO A C 1
ATOM 1449 O O . PRO A 1 186 ? 35.691 2.381 -40.261 1.00 98.12 186 PRO A O 1
ATOM 1452 N N . GLN A 1 187 ? 33.835 2.689 -41.500 1.00 98.19 187 GLN A N 1
ATOM 1453 C CA . GLN A 1 187 ? 33.489 4.002 -40.957 1.00 98.19 187 GLN A CA 1
ATOM 1454 C C . GLN A 1 187 ? 32.130 3.963 -40.270 1.00 98.19 187 GLN A C 1
ATOM 1456 O O . GLN A 1 187 ? 31.141 3.534 -40.866 1.00 98.19 187 GLN A O 1
ATOM 1461 N N . VAL A 1 188 ? 32.067 4.465 -39.037 1.00 98.44 188 VAL A N 1
ATOM 1462 C CA . VAL A 1 188 ? 30.800 4.894 -38.439 1.00 98.44 188 VAL A CA 1
ATOM 1463 C C . VAL A 1 188 ? 30.482 6.260 -39.025 1.00 98.44 188 VAL A C 1
ATOM 1465 O O . VAL A 1 188 ? 31.340 7.135 -39.040 1.00 98.44 188 VAL A O 1
ATOM 1468 N N . ILE A 1 189 ? 29.253 6.442 -39.487 1.00 97.81 189 ILE A N 1
ATOM 1469 C CA . ILE A 1 189 ? 28.794 7.658 -40.147 1.00 97.81 189 ILE A CA 1
ATOM 1470 C C . ILE A 1 189 ? 27.698 8.284 -39.295 1.00 97.81 189 ILE A C 1
ATOM 1472 O O . ILE A 1 189 ? 26.772 7.595 -38.849 1.00 97.81 189 ILE A O 1
ATOM 1476 N N . LEU A 1 190 ? 27.801 9.596 -39.090 1.00 97.31 190 LEU A N 1
ATOM 1477 C CA . LEU A 1 190 ? 26.755 10.410 -38.486 1.00 97.31 190 LEU A CA 1
ATOM 1478 C C . LEU A 1 190 ? 26.028 11.166 -39.607 1.00 97.31 190 LEU A C 1
ATOM 1480 O O . LEU A 1 190 ? 26.568 12.160 -40.095 1.00 97.31 190 LEU A O 1
ATOM 1484 N N . PRO A 1 191 ? 24.817 10.730 -40.008 1.00 97.00 191 PRO A N 1
ATOM 1485 C CA . PRO A 1 191 ? 24.099 11.356 -41.103 1.00 97.00 191 PRO A CA 1
ATOM 1486 C C . PRO A 1 191 ? 23.888 12.853 -40.893 1.00 97.00 191 PRO A C 1
ATOM 1488 O O . PRO A 1 191 ? 23.380 13.282 -39.847 1.00 97.00 191 PRO A O 1
ATOM 1491 N N . CYS A 1 192 ? 24.287 13.643 -41.888 1.00 95.62 192 CYS A N 1
ATOM 1492 C CA . CYS A 1 192 ? 24.286 15.099 -41.796 1.00 95.62 192 CYS A CA 1
ATOM 1493 C C . CYS A 1 192 ? 22.896 15.704 -42.039 1.00 95.62 192 CYS A C 1
ATOM 1495 O O . CYS A 1 192 ? 21.980 15.030 -42.512 1.00 95.62 192 CYS A O 1
ATOM 1497 N N . SER A 1 193 ? 22.733 17.009 -41.792 1.00 94.19 193 SER A N 1
ATOM 1498 C CA . SER A 1 193 ? 21.461 17.708 -42.046 1.00 94.19 193 SER A CA 1
ATOM 1499 C C . SER A 1 193 ? 20.977 17.547 -43.491 1.00 94.19 193 SER A C 1
ATOM 1501 O O . SER A 1 193 ? 19.787 17.368 -43.729 1.00 94.19 193 SER A O 1
ATOM 1503 N N . GLY A 1 194 ? 21.894 17.561 -44.464 1.00 93.50 194 GLY A N 1
ATOM 1504 C CA . GLY A 1 194 ? 21.555 17.346 -45.871 1.00 93.50 194 GLY A CA 1
ATOM 1505 C C . GLY A 1 194 ? 21.043 15.933 -46.158 1.00 93.50 194 GLY A C 1
ATOM 1506 O O . GLY A 1 194 ? 20.103 15.773 -46.931 1.00 93.50 194 GLY A O 1
ATOM 1507 N N . ASP A 1 195 ? 21.611 14.913 -45.520 1.00 96.44 195 ASP A N 1
ATOM 1508 C CA . ASP A 1 195 ? 21.151 13.531 -45.672 1.00 96.44 195 ASP A CA 1
ATOM 1509 C C . ASP A 1 195 ? 19.792 13.311 -44.998 1.00 96.44 195 ASP A C 1
ATOM 1511 O O . ASP A 1 195 ? 18.893 12.706 -45.572 1.00 96.44 195 ASP A O 1
ATOM 1515 N N . ARG A 1 196 ? 19.568 13.922 -43.832 1.00 96.69 196 ARG A N 1
ATOM 1516 C CA . ARG A 1 196 ? 18.266 13.890 -43.148 1.00 96.69 196 ARG A CA 1
ATOM 1517 C C . ARG A 1 196 ? 17.168 14.590 -43.946 1.00 96.69 196 ARG A C 1
ATOM 1519 O O . ARG A 1 196 ? 16.085 14.043 -44.120 1.00 96.69 196 ARG A O 1
ATOM 1526 N N . ILE A 1 197 ? 17.450 15.779 -44.483 1.00 95.69 197 ILE A N 1
ATOM 1527 C CA . ILE A 1 197 ? 16.460 16.576 -45.221 1.00 95.69 197 ILE A CA 1
ATOM 1528 C C . ILE A 1 197 ? 16.237 16.022 -46.629 1.00 95.69 197 ILE A C 1
ATOM 1530 O O . ILE A 1 197 ? 15.099 15.841 -47.049 1.00 95.69 197 ILE A O 1
ATOM 1534 N N . PHE A 1 198 ? 17.300 15.769 -47.391 1.00 95.56 198 PHE A N 1
ATOM 1535 C CA . PHE A 1 198 ? 17.168 15.422 -48.808 1.00 95.56 198 PHE A CA 1
ATOM 1536 C C . PHE A 1 198 ? 17.200 13.916 -49.047 1.00 95.56 198 PHE A C 1
ATOM 1538 O O . PHE A 1 198 ? 16.450 13.441 -49.896 1.00 95.56 198 PHE A O 1
ATOM 1545 N N . GLY A 1 199 ? 18.030 13.184 -48.301 1.00 93.88 199 GLY A N 1
ATOM 1546 C CA . GLY A 1 199 ? 18.087 11.720 -48.296 1.00 93.88 199 GLY A CA 1
ATOM 1547 C C . GLY A 1 199 ? 17.035 11.061 -47.399 1.00 93.88 199 GLY A C 1
ATOM 1548 O O . GLY A 1 199 ? 16.906 9.850 -47.435 1.00 93.88 199 GLY A O 1
ATOM 1549 N N . GLN A 1 200 ? 16.251 11.829 -46.628 1.00 95.81 200 GLN A N 1
ATOM 1550 C CA . GLN A 1 200 ? 15.170 11.318 -45.767 1.00 95.81 200 GLN A CA 1
ATOM 1551 C C . GLN A 1 200 ? 15.645 10.313 -44.694 1.00 95.81 200 GLN A C 1
ATOM 1553 O O . GLN A 1 200 ? 14.887 9.443 -44.240 1.00 95.81 200 GLN A O 1
ATOM 1558 N N . THR A 1 201 ? 16.902 10.432 -44.260 1.00 97.06 201 THR A N 1
ATOM 1559 C CA . THR A 1 201 ? 17.447 9.668 -43.130 1.00 97.06 201 THR A CA 1
ATOM 1560 C C . THR A 1 201 ? 16.754 10.061 -41.822 1.00 97.06 201 THR A C 1
ATOM 1562 O O . THR A 1 201 ? 16.643 11.242 -41.497 1.00 97.06 201 THR A O 1
ATOM 1565 N N . GLN A 1 202 ? 16.282 9.074 -41.059 1.00 97.06 202 GLN A N 1
ATOM 1566 C CA . GLN A 1 202 ? 15.476 9.286 -39.851 1.00 97.06 202 GLN A CA 1
ATOM 1567 C C . GLN A 1 202 ? 16.331 9.654 -38.630 1.00 97.06 202 GLN A C 1
ATOM 1569 O O . GLN A 1 202 ? 17.495 9.267 -38.534 1.00 97.06 202 GLN A O 1
ATOM 1574 N N . ASP A 1 203 ? 15.750 10.344 -37.644 1.00 96.25 203 ASP A N 1
ATOM 1575 C CA . ASP A 1 203 ? 16.433 10.816 -36.417 1.00 96.25 203 ASP A CA 1
ATOM 1576 C C . ASP A 1 203 ? 17.152 9.716 -35.628 1.00 96.25 203 ASP A C 1
ATOM 1578 O O . ASP A 1 203 ? 18.206 9.947 -35.040 1.00 96.25 203 ASP A O 1
ATOM 1582 N N . HIS A 1 204 ? 16.621 8.497 -35.672 1.00 96.69 204 HIS A N 1
ATOM 1583 C CA . HIS A 1 204 ? 17.187 7.331 -35.002 1.00 96.69 204 HIS A CA 1
ATOM 1584 C C . HIS A 1 204 ? 18.153 6.519 -35.881 1.00 96.69 204 HIS A C 1
ATOM 1586 O O . HIS A 1 204 ? 18.616 5.464 -35.449 1.00 96.69 204 HIS A O 1
ATOM 1592 N N . GLU A 1 205 ? 18.435 6.961 -37.109 1.00 97.50 205 GLU A N 1
ATOM 1593 C CA . GLU A 1 205 ? 19.366 6.302 -38.025 1.00 97.50 205 GLU A CA 1
ATOM 1594 C C . GLU A 1 205 ? 20.776 6.899 -37.927 1.00 97.50 205 GLU A C 1
ATOM 1596 O O . GLU A 1 205 ? 20.990 8.117 -37.908 1.00 97.50 205 GLU A O 1
ATOM 1601 N N . MET A 1 206 ? 21.738 5.985 -37.904 1.00 97.88 206 MET A N 1
ATOM 1602 C CA . MET A 1 206 ? 23.151 6.175 -38.203 1.00 97.88 206 MET A CA 1
ATOM 1603 C C . MET A 1 206 ? 23.478 5.414 -39.495 1.00 97.88 206 MET A C 1
ATOM 1605 O O . MET A 1 206 ? 22.637 4.675 -40.011 1.00 97.88 206 MET A O 1
ATOM 1609 N N . ALA A 1 207 ? 24.702 5.539 -40.002 1.00 97.75 207 ALA A N 1
ATOM 1610 C CA . ALA A 1 207 ? 25.182 4.672 -41.073 1.00 97.75 207 ALA A CA 1
ATOM 1611 C C . ALA A 1 207 ? 26.538 4.045 -40.730 1.00 97.75 207 ALA A C 1
ATOM 1613 O O . ALA A 1 207 ? 27.260 4.506 -39.846 1.00 97.75 207 ALA A O 1
ATOM 1614 N N . PHE A 1 208 ? 26.861 2.948 -41.404 1.00 98.62 208 PHE A N 1
ATOM 1615 C CA . PHE A 1 208 ? 28.131 2.251 -41.279 1.00 98.62 208 PHE A CA 1
ATOM 1616 C C . PHE A 1 208 ? 28.604 1.826 -42.666 1.00 98.62 208 PHE A C 1
ATOM 1618 O O . PHE A 1 208 ? 27.891 1.111 -43.374 1.00 98.62 208 PHE A O 1
ATOM 1625 N N . SER A 1 209 ? 29.792 2.273 -43.055 1.00 98.50 209 SER A N 1
ATOM 1626 C CA . SER A 1 209 ? 30.391 1.951 -44.348 1.00 98.50 209 SER A CA 1
ATOM 1627 C C . SER A 1 209 ? 31.479 0.903 -44.189 1.00 98.50 209 SER A C 1
ATOM 1629 O O . SER A 1 209 ? 32.312 0.997 -43.291 1.00 98.50 209 SER A O 1
ATOM 1631 N N . ILE A 1 210 ? 31.481 -0.089 -45.074 1.00 98.62 210 ILE A N 1
ATOM 1632 C CA . ILE A 1 210 ? 32.412 -1.218 -45.078 1.00 98.62 210 ILE A CA 1
ATOM 1633 C C . ILE A 1 210 ? 33.086 -1.257 -46.450 1.00 98.62 210 ILE A C 1
ATOM 1635 O O . ILE A 1 210 ? 32.395 -1.539 -47.434 1.00 98.62 210 ILE A O 1
ATOM 1639 N N . PRO A 1 211 ? 34.399 -0.995 -46.558 1.00 98.50 211 PRO A N 1
ATOM 1640 C CA . PRO A 1 211 ? 35.134 -1.302 -47.780 1.00 98.50 211 PRO A CA 1
ATOM 1641 C C . PRO A 1 211 ? 34.990 -2.792 -48.113 1.00 98.50 211 PRO A C 1
ATOM 1643 O O . PRO A 1 211 ? 35.027 -3.642 -47.221 1.00 98.50 211 PRO A O 1
ATOM 1646 N N . TRP A 1 212 ? 34.737 -3.120 -49.379 1.00 97.94 212 TRP A N 1
ATOM 1647 C CA . TRP A 1 212 ? 34.254 -4.453 -49.761 1.00 97.94 212 TRP A CA 1
ATOM 1648 C C . TRP A 1 212 ? 35.215 -5.594 -49.395 1.00 97.94 212 TRP A C 1
ATOM 1650 O O . TRP A 1 212 ? 34.781 -6.652 -48.937 1.00 97.94 212 TRP A O 1
ATOM 1660 N N . ASN A 1 213 ? 36.521 -5.348 -49.490 1.00 96.88 213 ASN A N 1
ATOM 1661 C CA . ASN A 1 213 ? 37.585 -6.252 -49.043 1.00 96.88 213 ASN A CA 1
ATOM 1662 C C . ASN A 1 213 ? 37.504 -6.627 -47.546 1.00 96.88 213 ASN A C 1
ATOM 1664 O O . ASN A 1 213 ? 38.013 -7.679 -47.164 1.00 96.88 213 ASN A O 1
ATOM 1668 N N . HIS A 1 214 ? 36.835 -5.828 -46.707 1.00 97.56 214 HIS A N 1
ATOM 1669 C CA . HIS A 1 214 ? 36.611 -6.113 -45.286 1.00 97.56 214 HIS A CA 1
ATOM 1670 C C . HIS A 1 214 ? 35.282 -6.816 -44.986 1.00 97.56 214 HIS A C 1
ATOM 1672 O O . HIS A 1 214 ? 35.062 -7.224 -43.845 1.00 97.56 214 HIS A O 1
ATOM 1678 N N . MET A 1 215 ? 34.394 -7.008 -45.968 1.00 98.00 215 MET A N 1
ATOM 1679 C CA . MET A 1 215 ? 33.062 -7.578 -45.721 1.00 98.00 215 MET A CA 1
ATOM 1680 C C . MET A 1 215 ? 33.119 -8.982 -45.101 1.00 98.00 215 MET A C 1
ATOM 1682 O O . MET A 1 215 ? 32.390 -9.270 -44.155 1.00 98.00 215 MET A O 1
ATOM 1686 N N . GLU A 1 216 ? 34.009 -9.850 -45.589 1.00 97.56 216 GLU A N 1
ATOM 1687 C CA . GLU A 1 216 ? 34.171 -11.213 -45.060 1.00 97.56 216 GLU A CA 1
ATOM 1688 C C . GLU A 1 216 ? 34.602 -11.198 -43.581 1.00 97.56 216 GLU A C 1
ATOM 1690 O O . GLU A 1 216 ? 34.020 -11.909 -42.762 1.00 97.56 216 GLU A O 1
ATOM 1695 N N . GLU A 1 217 ? 35.526 -10.304 -43.210 1.00 97.06 217 GLU A N 1
ATOM 1696 C CA . GLU A 1 217 ? 35.960 -10.104 -41.821 1.00 97.06 217 GLU A CA 1
ATOM 1697 C C . GLU A 1 217 ? 34.812 -9.601 -40.928 1.00 97.06 217 GLU A C 1
ATOM 1699 O O . GLU A 1 217 ? 34.645 -10.092 -39.809 1.00 97.06 217 GLU A O 1
ATOM 1704 N N . ILE A 1 218 ? 33.981 -8.674 -41.422 1.00 98.25 218 ILE A N 1
ATOM 1705 C CA . ILE A 1 218 ? 32.801 -8.186 -40.690 1.00 98.25 218 ILE A CA 1
ATOM 1706 C C . ILE A 1 218 ? 31.791 -9.312 -40.459 1.00 98.25 218 ILE A C 1
ATOM 1708 O O . ILE A 1 218 ? 31.295 -9.466 -39.342 1.00 98.25 218 ILE A O 1
ATOM 1712 N N . ILE A 1 219 ? 31.486 -10.124 -41.473 1.00 98.56 219 ILE A N 1
ATOM 1713 C CA . ILE A 1 219 ? 30.549 -11.243 -41.311 1.00 98.56 219 ILE A CA 1
ATOM 1714 C C . ILE A 1 219 ? 31.085 -12.265 -40.302 1.00 98.56 219 ILE A C 1
ATOM 1716 O O . ILE A 1 219 ? 30.343 -12.712 -39.425 1.00 98.56 219 ILE A O 1
ATOM 1720 N N . GLU A 1 220 ? 32.376 -12.593 -40.352 1.00 98.25 220 GLU A N 1
ATOM 1721 C CA . GLU A 1 220 ? 33.008 -13.444 -39.340 1.00 98.25 220 GLU A CA 1
ATOM 1722 C C . GLU A 1 220 ? 32.927 -12.838 -37.933 1.00 98.25 220 GLU A C 1
ATOM 1724 O O . GLU A 1 220 ? 32.636 -13.551 -36.971 1.00 98.25 220 GLU A O 1
ATOM 1729 N N . GLY A 1 221 ? 33.117 -11.523 -37.803 1.00 98.44 221 GLY A N 1
ATOM 1730 C CA . GLY A 1 221 ? 32.969 -10.815 -36.534 1.00 98.44 221 GLY A CA 1
ATOM 1731 C C . GLY A 1 221 ? 31.540 -10.823 -35.995 1.00 98.44 221 GLY A C 1
ATOM 1732 O O . GLY A 1 221 ? 31.324 -11.022 -34.794 1.00 98.44 221 GLY A O 1
ATOM 1733 N N . LEU A 1 222 ? 30.541 -10.677 -36.868 1.00 98.56 222 LEU A N 1
ATOM 1734 C CA . LEU A 1 222 ? 29.132 -10.806 -36.500 1.00 98.56 222 LEU A CA 1
ATOM 1735 C C . LEU A 1 222 ? 28.820 -12.226 -36.012 1.00 98.56 222 LEU A C 1
ATOM 1737 O O . LEU A 1 222 ? 28.217 -12.365 -34.946 1.00 98.56 222 LEU A O 1
ATOM 1741 N N . ARG A 1 223 ? 29.294 -13.260 -36.723 1.00 98.31 223 ARG A N 1
ATOM 1742 C CA . ARG A 1 223 ? 29.172 -14.674 -36.322 1.00 98.31 223 ARG A CA 1
ATOM 1743 C C . ARG A 1 223 ? 29.815 -14.935 -34.959 1.00 98.31 223 ARG A C 1
ATOM 1745 O O . ARG A 1 223 ? 29.160 -15.477 -34.069 1.00 98.31 223 ARG A O 1
ATOM 1752 N N . GLY A 1 224 ? 31.069 -14.518 -34.780 1.00 98.06 224 GLY A N 1
ATOM 1753 C CA . GLY A 1 224 ? 31.846 -14.758 -33.563 1.00 98.06 224 GLY A CA 1
ATOM 1754 C C . GLY A 1 224 ? 31.242 -14.085 -32.332 1.00 98.06 224 GLY A C 1
ATOM 1755 O O . GLY A 1 224 ? 30.968 -14.739 -31.326 1.00 98.06 224 GLY A O 1
ATOM 1756 N N . THR A 1 225 ? 30.928 -12.792 -32.434 1.00 97.44 225 THR A N 1
ATOM 1757 C CA . THR A 1 225 ? 30.297 -12.056 -31.326 1.00 97.44 225 THR A CA 1
ATOM 1758 C C . THR A 1 225 ? 28.883 -12.560 -31.012 1.00 97.44 225 THR A C 1
ATOM 1760 O O . THR A 1 225 ? 28.493 -12.580 -29.845 1.00 97.44 225 THR A O 1
ATOM 1763 N N . HIS A 1 226 ? 28.129 -13.029 -32.015 1.00 97.50 226 HIS A N 1
ATOM 1764 C CA . HIS A 1 226 ? 26.814 -13.642 -31.803 1.00 97.50 226 HIS A CA 1
ATOM 1765 C C . HIS A 1 226 ? 26.905 -14.978 -31.058 1.00 97.50 226 HIS A C 1
ATOM 1767 O O . HIS A 1 226 ? 26.108 -15.226 -30.148 1.00 97.50 226 HIS A O 1
ATOM 1773 N N . ALA A 1 227 ? 27.883 -15.822 -31.403 1.00 96.88 227 ALA A N 1
ATOM 1774 C CA . ALA A 1 227 ? 28.167 -17.055 -30.671 1.00 96.88 227 ALA A CA 1
ATOM 1775 C C . ALA A 1 227 ? 28.571 -16.768 -29.212 1.00 96.88 227 ALA A C 1
ATOM 1777 O O . ALA A 1 227 ? 28.155 -17.491 -28.311 1.00 96.88 227 ALA A O 1
ATOM 1778 N N . GLY A 1 228 ? 29.279 -15.659 -28.971 1.00 95.00 228 GLY A N 1
ATOM 1779 C CA . GLY A 1 228 ? 29.601 -15.144 -27.635 1.00 95.00 228 GLY A CA 1
ATOM 1780 C C . GLY A 1 228 ? 28.427 -14.526 -26.858 1.00 95.00 228 GLY A C 1
ATOM 1781 O O . GLY A 1 228 ? 28.639 -13.983 -25.779 1.00 95.00 228 GLY A O 1
ATOM 1782 N N . GLY A 1 229 ? 27.198 -14.577 -27.383 1.00 93.81 229 GLY A N 1
ATOM 1783 C CA . GLY A 1 229 ? 25.990 -14.099 -26.700 1.00 93.81 229 GLY A CA 1
ATOM 1784 C C . GLY A 1 229 ? 25.583 -12.658 -27.021 1.00 93.81 229 GLY A C 1
ATOM 1785 O O . GLY A 1 229 ? 24.506 -12.230 -26.608 1.00 93.81 229 GLY A O 1
ATOM 1786 N N . ILE A 1 230 ? 26.371 -11.917 -27.808 1.00 95.06 230 ILE A N 1
ATOM 1787 C CA . ILE A 1 230 ? 26.034 -10.545 -28.205 1.00 95.06 230 ILE A CA 1
ATOM 1788 C C . ILE A 1 230 ? 25.102 -10.573 -29.421 1.00 95.06 230 ILE A C 1
ATOM 1790 O O . ILE A 1 230 ? 25.524 -10.807 -30.554 1.00 95.06 230 ILE A O 1
ATOM 1794 N N . ARG A 1 231 ? 23.806 -10.345 -29.193 1.00 94.38 231 ARG A N 1
ATOM 1795 C CA . ARG A 1 231 ? 22.748 -10.507 -30.205 1.00 94.38 231 ARG A CA 1
ATOM 1796 C C . ARG A 1 231 ? 22.030 -9.198 -30.515 1.00 94.38 231 ARG A C 1
ATOM 1798 O O . ARG A 1 231 ? 22.088 -8.249 -29.739 1.00 94.38 231 ARG A O 1
ATOM 1805 N N . TYR A 1 232 ? 21.350 -9.171 -31.660 1.00 95.69 232 TYR A N 1
ATOM 1806 C CA . TYR A 1 232 ? 20.382 -8.136 -32.008 1.00 95.69 232 TYR A CA 1
ATOM 1807 C C . TYR A 1 232 ? 19.019 -8.773 -32.350 1.00 95.69 232 TYR A C 1
ATOM 1809 O O . TYR A 1 232 ? 18.997 -9.761 -33.092 1.00 95.69 232 TYR A O 1
ATOM 1817 N N . PRO A 1 233 ? 17.885 -8.230 -31.862 1.00 94.88 233 PRO A N 1
ATOM 1818 C CA . PRO A 1 233 ? 17.762 -7.135 -30.888 1.00 94.88 233 PRO A CA 1
ATOM 1819 C C . PRO A 1 233 ? 18.506 -7.400 -29.572 1.00 94.88 233 PRO A C 1
ATOM 1821 O O . PRO A 1 233 ? 18.798 -8.551 -29.252 1.00 94.88 233 PRO A O 1
ATOM 1824 N N . ILE A 1 234 ? 18.859 -6.335 -28.843 1.00 93.31 234 ILE A N 1
ATOM 1825 C CA . ILE A 1 234 ? 19.595 -6.457 -27.577 1.00 93.31 234 ILE A CA 1
ATOM 1826 C C . ILE A 1 234 ? 18.725 -7.208 -26.570 1.00 93.31 234 ILE A C 1
ATOM 1828 O O . ILE A 1 234 ? 17.635 -6.743 -26.223 1.00 93.31 234 ILE A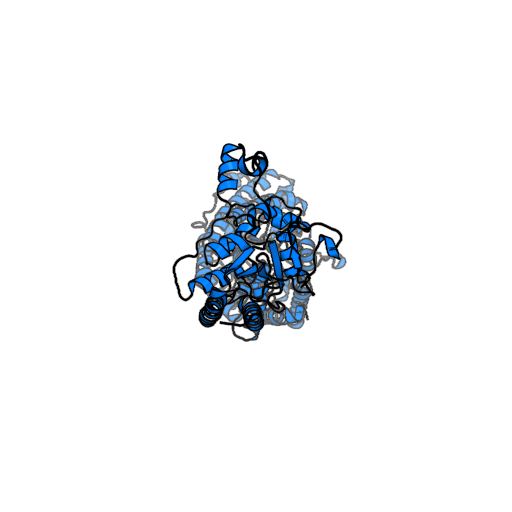 O 1
ATOM 1832 N N . THR A 1 235 ? 19.216 -8.354 -26.098 1.00 89.81 235 THR A N 1
ATOM 1833 C CA . THR A 1 235 ? 18.547 -9.155 -25.071 1.00 89.81 235 THR A CA 1
ATOM 1834 C C . THR A 1 235 ? 18.350 -8.317 -23.811 1.00 89.81 235 THR A C 1
ATOM 1836 O O . THR A 1 235 ? 19.317 -7.816 -23.241 1.00 89.81 235 THR A O 1
ATOM 1839 N N . GLN A 1 236 ? 17.100 -8.168 -23.377 1.00 89.62 236 GLN A N 1
ATOM 1840 C CA . GLN A 1 236 ? 16.776 -7.528 -22.106 1.00 89.62 236 GLN A CA 1
ATOM 1841 C C . GLN A 1 236 ? 16.870 -8.566 -20.986 1.00 89.62 236 GLN A C 1
ATOM 1843 O O . GLN A 1 236 ? 16.375 -9.684 -21.133 1.00 89.62 236 GLN A O 1
ATOM 1848 N N . PHE A 1 237 ? 17.511 -8.208 -19.875 1.00 89.50 237 PHE A N 1
ATOM 1849 C CA . PHE A 1 237 ? 17.565 -9.061 -18.693 1.00 89.50 237 PHE A CA 1
ATOM 1850 C C . PHE A 1 237 ? 16.212 -9.026 -17.972 1.00 89.50 237 PHE A C 1
ATOM 1852 O O . PHE A 1 237 ? 15.772 -7.965 -17.534 1.00 89.50 237 PHE A O 1
ATOM 1859 N N . MET A 1 238 ? 15.553 -10.181 -17.870 1.00 90.00 238 MET A N 1
ATOM 1860 C CA . MET A 1 238 ? 14.199 -10.312 -17.309 1.00 90.00 238 MET A CA 1
ATOM 1861 C C . MET A 1 238 ? 14.149 -11.182 -16.045 1.00 90.00 238 MET A C 1
ATOM 1863 O O . MET A 1 238 ? 13.071 -11.416 -15.509 1.00 90.00 238 MET A O 1
ATOM 1867 N N . GLU A 1 239 ? 15.293 -11.671 -15.562 1.00 88.12 239 GLU A N 1
ATOM 1868 C CA . GLU A 1 239 ? 15.385 -12.532 -14.378 1.00 88.12 239 GLU A CA 1
ATOM 1869 C C . GLU A 1 239 ? 15.429 -11.680 -13.098 1.00 88.12 239 GLU A C 1
ATOM 1871 O O . GLU A 1 239 ? 16.420 -11.611 -12.376 1.00 88.12 239 GLU A O 1
ATOM 1876 N N . TYR A 1 240 ? 14.336 -10.962 -12.847 1.00 88.44 240 TYR A N 1
ATOM 1877 C CA . TYR A 1 240 ? 14.098 -10.227 -11.609 1.00 88.44 240 TYR A CA 1
ATOM 1878 C C . TYR A 1 240 ? 12.676 -10.490 -11.111 1.00 88.44 240 TYR A C 1
ATOM 1880 O O . TYR A 1 240 ? 11.755 -10.718 -11.895 1.00 88.44 240 TYR A O 1
ATOM 1888 N N . GLU A 1 241 ? 12.479 -10.435 -9.794 1.00 89.38 241 GLU A N 1
ATOM 1889 C CA . GLU A 1 241 ? 11.146 -10.529 -9.197 1.00 89.38 241 GLU A CA 1
ATOM 1890 C C . GLU A 1 241 ? 10.476 -9.150 -9.179 1.00 89.38 241 GLU A C 1
ATOM 1892 O O . GLU A 1 241 ? 10.992 -8.190 -8.597 1.00 89.38 241 GLU A O 1
ATOM 1897 N N . ALA A 1 242 ? 9.306 -9.040 -9.809 1.00 87.56 242 ALA A N 1
ATOM 1898 C CA . ALA A 1 242 ? 8.498 -7.831 -9.751 1.00 87.56 242 ALA A CA 1
ATOM 1899 C C . ALA A 1 242 ? 7.660 -7.806 -8.464 1.00 87.56 242 ALA A C 1
ATOM 1901 O O . ALA A 1 242 ? 6.864 -8.708 -8.207 1.00 87.56 242 ALA A O 1
ATOM 1902 N N . LYS A 1 243 ? 7.778 -6.733 -7.675 1.00 87.44 243 LYS A N 1
ATOM 1903 C CA . LYS A 1 243 ? 6.897 -6.506 -6.522 1.00 87.44 243 LYS A CA 1
ATOM 1904 C C . LYS A 1 243 ? 5.555 -5.951 -6.990 1.00 87.44 243 LYS A C 1
ATOM 1906 O O . LYS A 1 243 ? 5.489 -4.826 -7.484 1.00 87.44 243 LYS A O 1
ATOM 1911 N N . LEU A 1 244 ? 4.486 -6.723 -6.807 1.00 89.25 244 LEU A N 1
ATOM 1912 C CA . LEU A 1 244 ? 3.125 -6.271 -7.094 1.00 89.25 244 LEU A CA 1
ATOM 1913 C C . LEU A 1 244 ? 2.593 -5.335 -5.990 1.00 89.25 244 LEU A C 1
ATOM 1915 O O . LEU A 1 244 ? 3.047 -5.403 -4.843 1.00 89.25 244 LEU A O 1
ATOM 1919 N N . PRO A 1 245 ? 1.607 -4.471 -6.298 1.00 89.62 245 PRO A N 1
ATOM 1920 C CA . PRO A 1 245 ? 0.931 -3.660 -5.290 1.00 89.62 245 PRO A CA 1
ATOM 1921 C C . PRO A 1 245 ? 0.351 -4.509 -4.139 1.00 89.62 245 PRO A C 1
ATOM 1923 O O . PRO A 1 245 ? -0.268 -5.540 -4.411 1.00 89.62 245 PRO A O 1
ATOM 1926 N N . PRO A 1 246 ? 0.442 -4.069 -2.863 1.00 84.00 246 PRO A N 1
ATOM 1927 C CA . PRO A 1 246 ? -0.027 -4.849 -1.710 1.00 84.00 246 PRO A CA 1
ATOM 1928 C C . PRO A 1 246 ? -1.479 -5.330 -1.803 1.00 84.00 246 PRO A C 1
ATOM 1930 O O . PRO A 1 246 ? -1.769 -6.449 -1.401 1.00 84.00 246 PRO A O 1
ATOM 1933 N N . LYS A 1 247 ? -2.377 -4.528 -2.394 1.00 83.50 247 LYS A N 1
ATOM 1934 C CA . LYS A 1 247 ? -3.788 -4.901 -2.595 1.00 83.50 247 LYS A CA 1
ATOM 1935 C C . LYS A 1 247 ? -3.964 -6.145 -3.468 1.00 83.50 247 LYS A C 1
ATOM 1937 O O . LYS A 1 247 ? -4.892 -6.907 -3.251 1.00 83.50 247 LYS A O 1
ATOM 1942 N N . TYR A 1 248 ? -3.086 -6.364 -4.447 1.00 87.81 248 TYR A N 1
ATOM 1943 C CA . TYR A 1 248 ? -3.157 -7.559 -5.297 1.00 87.81 248 TYR A CA 1
ATOM 1944 C C . TYR A 1 248 ? -2.661 -8.793 -4.541 1.00 87.81 248 TYR A C 1
ATOM 1946 O O . TYR A 1 248 ? -3.156 -9.896 -4.748 1.00 87.81 248 TYR A O 1
ATOM 1954 N N . MET A 1 249 ? -1.729 -8.593 -3.607 1.00 89.31 249 MET A N 1
ATOM 1955 C CA . MET A 1 249 ? -1.194 -9.660 -2.765 1.00 89.31 249 MET A CA 1
ATOM 1956 C C . MET A 1 249 ? -2.186 -10.144 -1.698 1.00 89.31 249 MET A C 1
ATOM 1958 O O . MET A 1 249 ? -1.996 -11.234 -1.166 1.00 89.31 249 MET A O 1
ATOM 1962 N N . GLU A 1 250 ? -3.251 -9.390 -1.396 1.00 86.38 250 GLU A N 1
ATOM 1963 C CA . GLU A 1 250 ? -4.304 -9.830 -0.463 1.00 86.38 250 GLU A CA 1
ATOM 1964 C C . GLU A 1 250 ? -5.001 -11.107 -0.960 1.00 86.38 250 GLU A C 1
ATOM 1966 O O . GLU A 1 250 ? -5.234 -12.022 -0.174 1.00 86.38 250 GLU A O 1
ATOM 1971 N N . VAL A 1 251 ? -5.225 -11.227 -2.274 1.00 87.44 251 VAL A N 1
ATOM 1972 C CA . VAL A 1 251 ? -5.792 -12.440 -2.891 1.00 87.44 251 VAL A CA 1
ATOM 1973 C C . VAL A 1 251 ? -4.838 -13.627 -2.755 1.00 87.44 251 VAL A C 1
ATOM 1975 O O . VAL A 1 251 ? -5.262 -14.728 -2.416 1.00 87.44 251 VAL A O 1
ATOM 1978 N N . ASN A 1 252 ? -3.534 -13.402 -2.942 1.00 89.00 252 ASN A N 1
ATOM 1979 C CA . ASN A 1 252 ? -2.537 -14.456 -2.752 1.00 89.00 252 ASN A CA 1
ATOM 1980 C C . ASN A 1 252 ? -2.533 -14.963 -1.305 1.00 89.00 252 ASN A C 1
ATOM 1982 O O . ASN A 1 252 ? -2.461 -16.170 -1.096 1.00 89.00 252 ASN A O 1
ATOM 1986 N N . LYS A 1 253 ? -2.678 -14.065 -0.316 1.00 86.94 253 LYS A N 1
ATOM 1987 C CA . LYS A 1 253 ? -2.806 -14.463 1.094 1.00 86.94 253 LYS A CA 1
ATOM 1988 C C . LYS A 1 253 ? -4.042 -15.341 1.314 1.00 86.94 253 LYS A C 1
ATOM 1990 O O . LYS A 1 253 ? -3.926 -16.343 2.010 1.00 86.94 253 LYS A O 1
ATOM 1995 N N . LEU A 1 254 ? -5.190 -15.006 0.718 1.00 86.44 254 LEU A N 1
ATOM 1996 C CA . LEU A 1 254 ? -6.404 -15.831 0.802 1.00 86.44 254 LEU A CA 1
ATOM 1997 C C . LEU A 1 254 ? -6.183 -17.230 0.212 1.00 86.44 254 LEU A C 1
ATOM 1999 O O . LEU A 1 254 ? -6.413 -18.219 0.901 1.00 86.44 254 LEU A O 1
ATOM 2003 N N . TRP A 1 255 ? -5.627 -17.331 -0.998 1.00 88.75 255 TRP A N 1
ATOM 2004 C CA . TRP A 1 255 ? -5.310 -18.631 -1.603 1.00 88.75 255 TRP A CA 1
ATOM 2005 C C . TRP A 1 255 ? -4.270 -19.429 -0.817 1.00 88.75 255 TRP A C 1
ATOM 2007 O O . TRP A 1 255 ? -4.324 -20.657 -0.780 1.00 88.75 255 TRP A O 1
ATOM 2017 N N . ASP A 1 256 ? -3.305 -18.759 -0.191 1.00 90.06 256 ASP A N 1
ATOM 2018 C CA . ASP A 1 256 ? -2.359 -19.424 0.699 1.00 90.06 256 ASP A CA 1
ATOM 2019 C C . ASP A 1 256 ? -3.052 -19.972 1.945 1.00 90.06 256 ASP A C 1
ATOM 2021 O O . ASP A 1 256 ? -2.698 -21.062 2.388 1.00 90.06 256 ASP A O 1
ATOM 2025 N N . VAL A 1 257 ? -4.066 -19.284 2.471 1.00 87.38 257 VAL A N 1
ATOM 2026 C CA . VAL A 1 257 ? -4.893 -19.786 3.576 1.00 87.38 257 VAL A CA 1
ATOM 2027 C C . VAL A 1 257 ? -5.733 -20.987 3.147 1.00 87.38 257 VAL A C 1
ATOM 2029 O O . VAL A 1 257 ? -5.683 -22.020 3.810 1.00 87.38 257 VAL A O 1
ATOM 2032 N N . GLU A 1 258 ? -6.419 -20.909 2.006 1.00 87.19 258 GLU A N 1
ATOM 2033 C CA . GLU A 1 258 ? -7.199 -22.027 1.447 1.00 87.19 258 GLU A CA 1
ATOM 2034 C C . GLU A 1 258 ? -6.340 -23.280 1.209 1.00 87.19 258 GLU A C 1
ATOM 2036 O O . GLU A 1 258 ? -6.792 -24.408 1.392 1.00 87.19 258 GLU A O 1
ATOM 2041 N N . ARG A 1 259 ? -5.070 -23.092 0.826 1.00 90.62 259 ARG A N 1
ATOM 2042 C CA . ARG A 1 259 ? -4.103 -24.177 0.589 1.00 90.62 259 ARG A CA 1
ATOM 2043 C C . ARG A 1 259 ? -3.345 -24.618 1.844 1.00 90.62 259 ARG A C 1
ATOM 2045 O O . ARG A 1 259 ? -2.436 -25.439 1.728 1.00 90.62 259 ARG A O 1
ATOM 2052 N N . GLY A 1 260 ? -3.649 -24.057 3.015 1.00 89.56 260 GLY A N 1
ATOM 2053 C CA . GLY A 1 260 ? -2.957 -24.366 4.272 1.00 89.56 260 GLY A CA 1
ATOM 2054 C C . GLY A 1 260 ? -1.489 -23.917 4.323 1.00 89.56 260 GLY A C 1
ATOM 2055 O O . GLY A 1 260 ? -0.721 -24.410 5.144 1.00 89.56 260 GLY A O 1
ATOM 2056 N N . ARG A 1 261 ? -1.077 -22.997 3.442 1.00 88.50 261 ARG A N 1
ATOM 2057 C CA . ARG A 1 261 ? 0.263 -22.377 3.419 1.00 88.50 261 ARG A CA 1
ATOM 2058 C C . ARG A 1 261 ? 0.364 -21.150 4.327 1.00 88.50 261 ARG A C 1
ATOM 2060 O O . ARG A 1 261 ? 1.469 -20.728 4.657 1.00 88.50 261 ARG A O 1
ATOM 2067 N N . ALA A 1 262 ? -0.772 -20.583 4.722 1.00 88.56 262 ALA A N 1
ATOM 2068 C CA . ALA A 1 262 ? -0.884 -19.481 5.668 1.00 88.56 262 ALA A CA 1
ATOM 2069 C C . ALA A 1 262 ? -2.148 -19.642 6.529 1.00 88.56 262 ALA A C 1
ATOM 2071 O O . ALA A 1 262 ? -2.991 -20.493 6.263 1.00 88.56 262 ALA A O 1
ATOM 2072 N N . THR A 1 263 ? -2.304 -18.805 7.552 1.00 87.50 263 THR A N 1
ATOM 2073 C CA . THR A 1 263 ? -3.527 -18.730 8.368 1.00 87.50 263 THR A CA 1
ATOM 2074 C C . THR A 1 263 ? -3.844 -17.275 8.692 1.00 87.50 263 THR A C 1
ATOM 2076 O O . THR A 1 263 ? -2.930 -16.511 9.012 1.00 87.50 263 THR A O 1
ATOM 2079 N N . TYR A 1 264 ? -5.121 -16.885 8.669 1.00 89.12 264 TYR A N 1
ATOM 2080 C CA . TYR A 1 264 ? -5.544 -15.630 9.294 1.00 89.12 264 TYR A CA 1
ATOM 2081 C C . TYR A 1 264 ? -5.551 -15.796 10.810 1.00 89.12 264 TYR A C 1
ATOM 2083 O O . TYR A 1 264 ? -6.256 -16.647 11.356 1.00 89.12 264 TYR A O 1
ATOM 2091 N N . THR A 1 265 ? -4.780 -14.956 11.496 1.00 91.44 265 THR A N 1
ATOM 2092 C CA . THR A 1 265 ? -4.897 -14.837 12.951 1.00 91.44 265 THR A CA 1
ATOM 2093 C C . THR A 1 265 ? -6.140 -14.024 13.311 1.00 91.44 265 THR A C 1
ATOM 2095 O O . THR A 1 265 ? -6.624 -13.211 12.523 1.00 91.44 265 THR A O 1
ATOM 2098 N N . ASN A 1 266 ? -6.635 -14.177 14.534 1.00 93.56 266 ASN A N 1
ATOM 2099 C CA . ASN A 1 266 ? -7.707 -13.344 15.083 1.00 93.56 266 ASN A CA 1
ATOM 2100 C C . ASN A 1 266 ? -7.406 -11.842 14.952 1.00 93.56 266 ASN A C 1
ATOM 2102 O O . ASN A 1 266 ? -8.248 -11.051 14.526 1.00 93.56 266 ASN A O 1
ATOM 2106 N N . ARG A 1 267 ? -6.153 -11.454 15.223 1.00 91.50 267 ARG A N 1
ATOM 2107 C CA . ARG A 1 267 ? -5.681 -10.078 15.043 1.00 91.50 267 ARG A CA 1
ATOM 2108 C C . ARG A 1 267 ? -5.740 -9.632 13.580 1.00 91.50 267 ARG A C 1
ATOM 2110 O O . ARG A 1 267 ? -6.115 -8.488 13.325 1.00 91.50 267 ARG A O 1
ATOM 2117 N N . ASP A 1 268 ? -5.403 -10.499 12.622 1.00 92.44 268 ASP A N 1
ATOM 2118 C CA . ASP A 1 268 ? -5.475 -10.157 11.196 1.00 92.44 268 ASP A CA 1
ATOM 2119 C C . ASP A 1 268 ? -6.901 -9.796 10.763 1.00 92.44 268 ASP A C 1
ATOM 2121 O O . ASP A 1 268 ? -7.073 -8.868 9.971 1.00 92.44 268 ASP A O 1
ATOM 2125 N N . ARG A 1 269 ? -7.922 -10.481 11.297 1.00 95.31 269 ARG A N 1
ATOM 2126 C CA . ARG A 1 269 ? -9.337 -10.197 10.990 1.00 95.31 269 ARG A CA 1
ATOM 2127 C C . ARG A 1 269 ? -9.753 -8.814 11.477 1.00 95.31 269 ARG A C 1
ATOM 2129 O O . ARG A 1 269 ? -10.379 -8.057 10.737 1.00 95.31 269 ARG A O 1
ATOM 2136 N N . VAL A 1 270 ? -9.336 -8.449 12.689 1.00 96.12 270 VAL A N 1
ATOM 2137 C CA . VAL A 1 270 ? -9.565 -7.104 13.238 1.00 96.12 270 VAL A CA 1
ATOM 2138 C C . VAL A 1 270 ? -8.848 -6.061 12.382 1.00 96.12 270 VAL A C 1
ATOM 2140 O O . VAL A 1 270 ? -9.459 -5.090 11.943 1.00 96.12 270 VAL A O 1
ATOM 2143 N N . VAL A 1 271 ? -7.571 -6.283 12.054 1.00 93.75 271 VAL A N 1
ATOM 2144 C CA . VAL A 1 271 ? -6.800 -5.374 11.189 1.00 93.75 271 VAL A CA 1
ATOM 2145 C C . VAL A 1 271 ? -7.456 -5.205 9.815 1.00 93.75 271 VAL A C 1
ATOM 2147 O O . VAL A 1 271 ? -7.471 -4.087 9.298 1.00 93.75 271 VAL A O 1
ATOM 2150 N N . ALA A 1 272 ? -8.019 -6.265 9.229 1.00 93.75 272 ALA A N 1
ATOM 2151 C CA . ALA A 1 272 ? -8.749 -6.182 7.965 1.00 93.75 272 ALA A CA 1
ATOM 2152 C C . ALA A 1 272 ? -9.957 -5.235 8.071 1.00 93.75 272 ALA A C 1
ATOM 2154 O O . ALA A 1 272 ? -10.090 -4.339 7.234 1.00 93.75 272 ALA A O 1
ATOM 2155 N N . ALA A 1 273 ? -10.754 -5.331 9.144 1.00 95.69 273 ALA A N 1
ATOM 2156 C CA . ALA A 1 273 ? -11.862 -4.405 9.392 1.00 95.69 273 ALA A CA 1
ATOM 2157 C C . ALA A 1 273 ? -11.377 -2.946 9.500 1.00 95.69 273 ALA A C 1
ATOM 2159 O O . ALA A 1 273 ? -11.907 -2.058 8.824 1.00 95.69 273 ALA A O 1
ATOM 2160 N N . TYR A 1 274 ? -10.305 -2.683 10.257 1.00 94.50 274 TYR A N 1
ATOM 2161 C CA . TYR A 1 274 ? -9.710 -1.340 10.362 1.00 94.50 274 TYR A CA 1
ATOM 2162 C C . TYR A 1 274 ? -9.173 -0.805 9.028 1.00 94.50 274 TYR A C 1
ATOM 2164 O O . TYR A 1 274 ? -9.266 0.394 8.770 1.00 94.50 274 TYR A O 1
ATOM 2172 N N . LYS A 1 275 ? -8.650 -1.679 8.163 1.00 92.81 275 LYS A N 1
ATOM 2173 C CA . LYS A 1 275 ? -8.163 -1.326 6.821 1.00 92.81 275 LYS A CA 1
ATOM 2174 C C . LYS A 1 275 ? -9.264 -1.217 5.765 1.00 92.81 275 LYS A C 1
ATOM 2176 O O . LYS A 1 275 ? -8.948 -0.858 4.632 1.00 92.81 275 LYS A O 1
ATOM 2181 N N . ARG A 1 276 ? -10.522 -1.520 6.112 1.00 92.88 276 ARG A N 1
ATOM 2182 C CA . ARG A 1 276 ? -11.636 -1.656 5.154 1.00 92.88 276 ARG A CA 1
ATOM 2183 C C . ARG A 1 276 ? -11.330 -2.688 4.062 1.00 92.88 276 ARG A C 1
ATOM 2185 O O . ARG A 1 276 ? -11.646 -2.483 2.895 1.00 92.88 276 ARG A O 1
ATOM 2192 N N . SER A 1 277 ? -10.667 -3.771 4.456 1.00 92.81 277 SER A N 1
ATOM 2193 C CA . SER A 1 277 ? -10.386 -4.937 3.618 1.00 92.81 277 SER A CA 1
ATOM 2194 C C . SER A 1 277 ? -11.078 -6.173 4.211 1.00 92.81 277 SER A C 1
ATOM 2196 O O . SER A 1 277 ? -11.832 -6.078 5.183 1.00 92.81 277 SER A O 1
ATOM 2198 N N . PHE A 1 278 ? -10.850 -7.330 3.609 1.00 92.94 278 PHE A N 1
ATOM 2199 C CA . PHE A 1 278 ? -11.485 -8.591 3.938 1.00 92.94 278 PHE A CA 1
ATOM 2200 C C . PHE A 1 278 ? -10.430 -9.606 4.389 1.00 92.94 278 PHE A C 1
ATOM 2202 O O . PHE A 1 278 ? -9.303 -9.641 3.892 1.00 92.94 278 PHE A O 1
ATOM 2209 N N . ALA A 1 279 ? -10.798 -10.401 5.386 1.00 93.56 279 ALA A N 1
ATOM 2210 C CA . ALA A 1 279 ? -10.064 -11.591 5.798 1.00 93.56 279 ALA A CA 1
ATOM 2211 C C . ALA A 1 279 ? -10.840 -12.831 5.316 1.00 93.56 279 ALA A C 1
ATOM 2213 O O . ALA A 1 279 ? -11.582 -12.753 4.342 1.00 93.56 279 ALA A O 1
ATOM 2214 N N . ASP A 1 280 ? -10.712 -13.954 6.011 1.00 93.56 280 ASP A N 1
ATOM 2215 C CA . ASP A 1 280 ? -11.551 -15.145 5.833 1.00 93.56 280 ASP A CA 1
ATOM 2216 C C . ASP A 1 280 ? -12.997 -14.940 6.343 1.00 93.56 280 ASP A C 1
ATOM 2218 O O . ASP A 1 280 ? -13.959 -15.425 5.743 1.00 93.56 280 ASP A O 1
ATOM 2222 N N . ARG A 1 281 ? -13.180 -14.177 7.429 1.00 95.75 281 ARG A N 1
ATOM 2223 C CA . ARG A 1 281 ? -14.498 -13.850 8.005 1.00 95.75 281 ARG A CA 1
ATOM 2224 C C . ARG A 1 281 ? -14.520 -12.515 8.756 1.00 95.75 281 ARG A C 1
ATOM 2226 O O . ARG A 1 281 ? -13.469 -11.953 9.073 1.00 95.75 281 ARG A O 1
ATOM 2233 N N . VAL A 1 282 ? -15.721 -12.034 9.081 1.00 97.81 282 VAL A N 1
ATOM 2234 C CA . VAL A 1 282 ? -15.949 -10.893 9.986 1.00 97.81 282 VAL A CA 1
ATOM 2235 C C . VAL A 1 282 ? -15.320 -11.191 11.362 1.00 97.81 282 VAL A C 1
ATOM 2237 O O . VAL A 1 282 ? -15.536 -12.288 11.892 1.00 97.81 282 VAL A O 1
ATOM 2240 N N . PRO A 1 283 ? -14.525 -10.270 11.947 1.00 98.06 283 PRO A N 1
ATOM 2241 C CA . PRO A 1 283 ? -14.014 -10.427 13.308 1.00 98.06 283 PRO A CA 1
ATOM 2242 C C . PRO A 1 283 ? -15.149 -10.355 14.339 1.00 98.06 283 PRO A C 1
ATOM 2244 O O . PRO A 1 283 ? -16.086 -9.575 14.170 1.00 98.06 283 PRO A O 1
ATOM 2247 N N . VAL A 1 284 ? -15.052 -11.136 15.416 1.00 98.38 284 VAL A N 1
ATOM 2248 C CA . VAL A 1 284 ? -16.089 -11.251 16.447 1.00 98.38 284 VAL A CA 1
ATOM 2249 C C . VAL A 1 284 ? -15.523 -11.285 17.864 1.00 98.38 284 VAL A C 1
ATOM 2251 O O . VAL A 1 284 ? -14.518 -11.943 18.129 1.00 98.38 284 VAL A O 1
ATOM 2254 N N . TYR A 1 285 ? -16.206 -10.624 18.796 1.00 98.06 285 TYR A N 1
ATOM 2255 C CA . TYR A 1 285 ? -16.040 -10.836 20.236 1.00 98.06 285 TYR A CA 1
ATOM 2256 C C . TYR A 1 285 ? -17.300 -10.383 20.992 1.00 98.06 285 TYR A C 1
ATOM 2258 O O . TYR A 1 285 ? -17.880 -9.376 20.599 1.00 98.06 285 TYR A O 1
ATOM 2266 N N . PRO A 1 286 ? -17.741 -11.046 22.071 1.00 97.31 286 PRO A N 1
ATOM 2267 C CA . PRO A 1 286 ? -18.716 -10.472 22.994 1.00 97.31 286 PRO A CA 1
ATOM 2268 C C . PRO A 1 286 ? -18.019 -9.548 24.004 1.00 97.31 286 PRO A C 1
ATOM 2270 O O . PRO A 1 286 ? -16.867 -9.776 24.387 1.00 97.31 286 PRO A O 1
ATOM 2273 N N . ILE A 1 287 ? -18.716 -8.509 24.460 1.00 96.69 287 ILE A N 1
ATOM 2274 C CA . ILE A 1 287 ? -18.244 -7.649 25.551 1.00 96.69 287 ILE A CA 1
ATOM 2275 C C . ILE A 1 287 ? -18.574 -8.370 26.861 1.00 96.69 287 ILE A C 1
ATOM 2277 O O . ILE A 1 287 ? -19.742 -8.564 27.176 1.00 96.69 287 ILE A O 1
ATOM 2281 N N . VAL A 1 288 ? -17.557 -8.807 27.608 1.00 91.88 288 VAL A N 1
ATOM 2282 C CA . VAL A 1 288 ? -17.762 -9.715 28.752 1.00 91.88 288 VAL A CA 1
ATOM 2283 C C . VAL A 1 288 ? -17.521 -9.105 30.129 1.00 91.88 288 VAL A C 1
ATOM 2285 O O . VAL A 1 288 ? -18.182 -9.530 31.066 1.00 91.88 288 VAL A O 1
ATOM 2288 N N . ALA A 1 289 ? -16.640 -8.111 30.283 1.00 90.62 289 ALA A N 1
ATOM 2289 C CA . ALA A 1 289 ? -16.357 -7.489 31.588 1.00 90.62 289 ALA A CA 1
ATOM 2290 C C . ALA A 1 289 ? -16.245 -8.541 32.723 1.00 90.62 289 ALA A C 1
ATOM 2292 O O . ALA A 1 289 ? -15.495 -9.513 32.597 1.00 90.62 289 ALA A O 1
ATOM 2293 N N . SER A 1 290 ? -17.049 -8.407 33.785 1.00 92.38 290 SER A N 1
ATOM 2294 C CA . SER A 1 290 ? -17.103 -9.322 34.931 1.00 92.38 290 SER A CA 1
ATOM 2295 C C . SER A 1 290 ? -17.542 -10.757 34.611 1.00 92.38 290 SER A C 1
ATOM 2297 O O . SER A 1 290 ? -17.223 -11.647 35.398 1.00 92.38 290 SER A O 1
ATOM 2299 N N . PHE A 1 291 ? -18.209 -11.026 33.476 1.00 94.44 291 PHE A N 1
ATOM 2300 C CA . PHE A 1 291 ? -18.530 -12.400 33.054 1.00 94.44 291 PHE A CA 1
ATOM 2301 C C . PHE A 1 291 ? -17.272 -13.267 32.934 1.00 94.44 291 PHE A C 1
ATOM 2303 O O . PHE A 1 291 ? -17.310 -14.452 33.249 1.00 94.44 291 PHE A O 1
ATOM 2310 N N . ALA A 1 292 ? -16.134 -12.689 32.527 1.00 94.31 292 ALA A N 1
ATOM 2311 C CA . ALA A 1 292 ? -14.880 -13.436 32.482 1.00 94.31 292 ALA A CA 1
ATOM 2312 C C . ALA A 1 292 ? -14.501 -13.983 33.870 1.00 94.31 292 ALA A C 1
ATOM 2314 O O . ALA A 1 292 ? -14.075 -15.129 33.978 1.00 94.31 292 ALA A O 1
ATOM 2315 N N . GLY A 1 293 ? -14.693 -13.187 34.927 1.00 93.94 293 GLY A N 1
ATOM 2316 C CA . GLY A 1 293 ? -14.406 -13.578 36.307 1.00 93.94 293 GLY A CA 1
ATOM 2317 C C . GLY A 1 293 ? -15.403 -14.580 36.884 1.00 93.94 293 GLY A C 1
ATOM 2318 O O . GLY A 1 293 ? -14.995 -15.580 37.474 1.00 93.94 293 GLY A O 1
ATOM 2319 N N . THR A 1 294 ? -16.701 -14.357 36.693 1.00 93.75 294 THR A N 1
ATOM 2320 C CA . THR A 1 294 ? -17.739 -15.260 37.222 1.00 93.75 294 THR A CA 1
ATOM 2321 C C . THR A 1 294 ? -17.726 -16.626 36.541 1.00 93.75 294 THR A C 1
ATOM 2323 O O . THR A 1 294 ? -18.052 -17.626 37.181 1.00 93.75 294 THR A O 1
ATOM 2326 N N . LEU A 1 295 ? -17.280 -16.698 35.282 1.00 94.00 295 LEU A N 1
ATOM 2327 C CA . LEU A 1 295 ? -17.037 -17.953 34.566 1.00 94.00 295 LEU A CA 1
ATOM 2328 C C . LEU A 1 295 ? -16.027 -18.857 35.293 1.00 94.00 295 LEU A C 1
ATOM 2330 O O . LEU A 1 295 ? -16.132 -20.081 35.217 1.00 94.00 295 LEU A O 1
ATOM 2334 N N . ASP A 1 296 ? -15.096 -18.240 36.022 1.00 93.56 296 ASP A N 1
ATOM 2335 C CA . ASP A 1 296 ? -14.061 -18.880 36.835 1.00 93.56 296 ASP A CA 1
ATOM 2336 C C . ASP A 1 296 ? -14.438 -18.954 38.330 1.00 93.56 296 ASP A C 1
ATOM 2338 O O . ASP A 1 296 ? -13.615 -19.327 39.169 1.00 93.56 296 ASP A O 1
ATOM 2342 N N . GLY A 1 297 ? -15.683 -18.615 38.679 1.00 94.00 297 GLY A N 1
ATOM 2343 C CA . GLY A 1 297 ? -16.195 -18.658 40.049 1.00 94.00 297 GLY A CA 1
ATOM 2344 C C . GLY A 1 297 ? -15.744 -17.500 40.942 1.00 94.00 297 GLY A C 1
ATOM 2345 O O . GLY A 1 297 ? -15.903 -17.592 42.158 1.00 94.00 297 GLY A O 1
ATOM 2346 N N . LEU A 1 298 ? -15.184 -16.428 40.373 1.00 94.56 298 LEU A N 1
ATOM 2347 C CA . LEU A 1 298 ? -14.844 -15.216 41.120 1.00 94.56 298 LEU A CA 1
ATOM 2348 C C . LEU A 1 298 ? -16.096 -14.380 41.405 1.00 94.56 298 LEU A C 1
ATOM 2350 O O . LEU A 1 298 ? -17.014 -14.314 40.582 1.00 94.56 298 LEU A O 1
ATOM 2354 N N . SER A 1 299 ? -16.100 -13.678 42.537 1.00 94.38 299 SER A N 1
ATOM 2355 C CA . SER A 1 299 ? -17.033 -12.566 42.742 1.00 94.38 299 SER A CA 1
ATOM 2356 C C . SER A 1 299 ? -16.698 -11.388 41.815 1.00 94.38 299 SER A C 1
ATOM 2358 O O . SER A 1 299 ? -15.573 -11.255 41.319 1.00 94.38 299 SER A O 1
ATOM 2360 N N . ILE A 1 300 ? -17.675 -10.504 41.588 1.00 93.94 300 ILE A N 1
ATOM 2361 C CA . ILE A 1 300 ? -17.479 -9.304 40.760 1.00 93.94 300 ILE A CA 1
ATOM 2362 C C . ILE A 1 300 ? -16.398 -8.405 41.376 1.00 93.94 300 ILE A C 1
ATOM 2364 O O . ILE A 1 300 ? -15.520 -7.924 40.664 1.00 93.94 300 ILE A O 1
ATOM 2368 N N . GLU A 1 301 ? -16.408 -8.230 42.700 1.00 94.62 301 GLU A N 1
ATOM 2369 C CA . GLU A 1 301 ? -15.400 -7.438 43.411 1.00 94.62 301 GLU A CA 1
ATOM 2370 C C . GLU A 1 301 ? -13.989 -8.006 43.226 1.00 94.62 301 GLU A C 1
ATOM 2372 O O . GLU A 1 301 ? -13.075 -7.260 42.876 1.00 94.62 301 GLU A O 1
ATOM 2377 N N . GLU A 1 302 ? -13.798 -9.320 43.384 1.00 95.06 302 GLU A N 1
ATOM 2378 C CA . GLU A 1 302 ? -12.487 -9.947 43.181 1.00 95.06 302 GLU A CA 1
ATOM 2379 C C . GLU A 1 302 ? -11.962 -9.740 41.761 1.00 95.06 302 GLU A C 1
ATOM 2381 O O . GLU A 1 302 ? -10.785 -9.434 41.587 1.00 95.06 302 GLU A O 1
ATOM 2386 N N . TYR A 1 303 ? -12.820 -9.879 40.747 1.00 95.00 303 TYR A N 1
ATOM 2387 C CA . TYR A 1 303 ? -12.429 -9.625 39.361 1.00 95.00 303 TYR A CA 1
ATOM 2388 C C . TYR A 1 303 ? -12.066 -8.149 39.128 1.00 95.00 303 TYR A C 1
ATOM 2390 O O . TYR A 1 303 ? -11.085 -7.850 38.452 1.00 95.00 303 TYR A O 1
ATOM 2398 N N . CYS A 1 304 ? -12.823 -7.213 39.704 1.00 94.19 304 CYS A N 1
ATOM 2399 C CA . CYS A 1 304 ? -12.613 -5.780 39.501 1.00 94.19 304 CYS A CA 1
ATOM 2400 C C . CYS A 1 304 ? -11.413 -5.202 40.272 1.00 94.19 304 CYS A C 1
ATOM 2402 O O . CYS A 1 304 ? -10.898 -4.144 39.889 1.00 94.19 304 CYS A O 1
ATOM 2404 N N . THR A 1 305 ? -10.991 -5.849 41.364 1.00 94.12 305 THR A N 1
ATOM 2405 C CA . THR A 1 305 ? -10.009 -5.301 42.319 1.00 94.12 305 THR A CA 1
ATOM 2406 C C . THR A 1 305 ? -8.682 -6.060 42.381 1.00 94.12 305 THR A C 1
ATOM 2408 O O . THR A 1 305 ? -7.698 -5.480 42.840 1.00 94.12 305 THR A O 1
ATOM 2411 N N . ASP A 1 306 ? -8.609 -7.302 41.889 1.00 95.56 306 ASP A N 1
ATOM 2412 C CA . ASP A 1 306 ? -7.381 -8.109 41.854 1.00 95.56 306 ASP A CA 1
ATOM 2413 C C . ASP A 1 306 ? -6.914 -8.340 40.399 1.00 95.56 306 ASP A C 1
ATOM 2415 O O . ASP A 1 306 ? -7.423 -9.234 39.710 1.00 95.56 306 ASP A O 1
ATOM 2419 N N . PRO A 1 307 ? -5.905 -7.582 39.920 1.00 95.19 307 PRO A N 1
ATOM 2420 C CA . PRO A 1 307 ? -5.386 -7.698 38.555 1.00 95.19 307 PRO A CA 1
ATOM 2421 C C . PRO A 1 307 ? -4.913 -9.108 38.186 1.00 95.19 307 PRO A C 1
ATOM 2423 O O . PRO A 1 307 ? -5.045 -9.530 37.036 1.00 95.19 307 PRO A O 1
ATOM 2426 N N . ARG A 1 308 ? -4.376 -9.875 39.144 1.00 95.31 308 ARG A N 1
ATOM 2427 C CA . ARG A 1 308 ? -3.842 -11.219 38.876 1.00 95.31 308 ARG A CA 1
ATOM 2428 C C . ARG A 1 308 ? -4.970 -12.210 38.642 1.00 95.31 308 ARG A C 1
ATOM 2430 O O . ARG A 1 308 ? -4.889 -13.023 37.717 1.00 95.31 308 ARG A O 1
ATOM 2437 N N . LYS A 1 309 ? -6.025 -12.135 39.459 1.00 96.62 309 LYS A N 1
ATOM 2438 C CA . LYS A 1 309 ? -7.244 -12.929 39.256 1.00 96.62 309 LYS A CA 1
ATOM 2439 C C . LYS A 1 309 ? -7.931 -12.546 37.948 1.00 96.62 309 LYS A C 1
ATOM 2441 O O . LYS A 1 309 ? -8.273 -13.443 37.178 1.00 96.62 309 LYS A O 1
ATOM 2446 N N . ALA A 1 310 ? -8.047 -11.247 37.662 1.00 96.06 310 ALA A N 1
ATOM 2447 C CA . ALA A 1 310 ? -8.637 -10.742 36.425 1.00 96.06 310 ALA A CA 1
ATOM 2448 C C . ALA A 1 310 ? -7.925 -11.298 35.184 1.00 96.06 310 ALA A C 1
ATOM 2450 O O . ALA A 1 310 ? -8.568 -11.874 34.310 1.00 96.06 310 ALA A O 1
ATOM 2451 N N . ILE A 1 311 ? -6.591 -11.222 35.128 1.00 96.06 311 ILE A N 1
ATOM 2452 C CA . ILE A 1 311 ? -5.823 -11.724 33.979 1.00 96.06 311 ILE A CA 1
ATOM 2453 C C . ILE A 1 311 ? -5.959 -13.226 33.792 1.00 96.06 311 ILE A C 1
ATOM 2455 O O . ILE A 1 311 ? -6.124 -13.686 32.661 1.00 96.06 311 ILE A O 1
ATOM 2459 N N . LYS A 1 312 ? -5.936 -13.997 34.880 1.00 96.44 312 LYS A N 1
ATOM 2460 C CA . LYS A 1 312 ? -6.165 -15.440 34.798 1.00 96.44 312 LYS A CA 1
ATOM 2461 C C . LYS A 1 312 ? -7.540 -15.744 34.191 1.00 96.44 312 LYS A C 1
ATOM 2463 O O . LYS A 1 312 ? -7.617 -16.521 33.242 1.00 96.44 312 LYS A O 1
ATOM 2468 N N . ALA A 1 313 ? -8.584 -15.083 34.686 1.00 96.88 313 ALA A N 1
ATOM 2469 C CA . ALA A 1 313 ? -9.949 -15.239 34.198 1.00 96.88 313 ALA A CA 1
ATOM 2470 C C . ALA A 1 313 ? -10.094 -14.832 32.721 1.00 96.88 313 ALA A C 1
ATOM 2472 O O . ALA A 1 313 ? -10.685 -15.553 31.920 1.00 96.88 313 ALA A O 1
ATOM 2473 N N . MET A 1 314 ? -9.472 -13.722 32.316 1.00 96.44 314 MET A N 1
ATOM 2474 C CA . MET A 1 314 ? -9.462 -13.265 30.924 1.00 96.44 314 MET A CA 1
ATOM 2475 C C . MET A 1 314 ? -8.775 -14.261 29.979 1.00 96.44 314 MET A C 1
ATOM 2477 O O . MET A 1 314 ? -9.266 -14.498 28.875 1.00 96.44 314 MET A O 1
ATOM 2481 N N . MET A 1 315 ? -7.660 -14.869 30.398 1.00 96.19 315 MET A N 1
ATOM 2482 C CA . MET A 1 315 ? -6.959 -15.874 29.591 1.00 96.19 315 MET A CA 1
ATOM 2483 C C . MET A 1 315 ? -7.721 -17.202 29.522 1.00 96.19 315 MET A C 1
ATOM 2485 O O . MET A 1 315 ? -7.718 -17.844 28.473 1.00 96.19 315 MET A O 1
ATOM 2489 N N . ASN A 1 316 ? -8.424 -17.587 30.589 1.00 96.56 316 ASN A N 1
ATOM 2490 C CA . ASN A 1 316 ? -9.312 -18.752 30.583 1.00 96.56 316 ASN A CA 1
ATOM 2491 C C . ASN A 1 316 ? -10.528 -18.533 29.673 1.00 96.56 316 ASN A C 1
ATOM 2493 O O . ASN A 1 316 ? -10.860 -19.397 28.859 1.00 96.56 316 ASN A O 1
ATOM 2497 N N . TYR A 1 317 ? -11.139 -17.349 29.739 1.00 96.50 317 TYR A N 1
ATOM 2498 C CA . TYR A 1 317 ? -12.168 -16.913 28.798 1.00 96.50 317 TYR A CA 1
ATOM 2499 C C . TYR A 1 317 ? -11.659 -16.975 27.348 1.00 96.50 317 TYR A C 1
ATOM 2501 O O . TYR A 1 317 ? -12.326 -17.550 26.483 1.00 96.50 317 TYR A O 1
ATOM 2509 N N . TYR A 1 318 ? -10.452 -16.463 27.084 1.00 96.06 318 TYR A N 1
ATOM 2510 C CA . TYR A 1 318 ? -9.841 -16.541 25.759 1.00 96.06 318 TYR A CA 1
ATOM 2511 C C . TYR A 1 318 ? -9.641 -17.991 25.301 1.00 96.06 318 TYR A C 1
ATOM 2513 O O . TYR A 1 318 ? -10.053 -18.334 24.199 1.00 96.06 318 TYR A O 1
ATOM 2521 N N . ALA A 1 319 ? -9.078 -18.859 26.145 1.00 95.44 319 ALA A N 1
ATOM 2522 C CA . ALA A 1 319 ? -8.858 -20.267 25.810 1.00 95.44 319 ALA A CA 1
ATOM 2523 C C . ALA A 1 319 ? -10.165 -21.028 25.523 1.00 95.44 319 ALA A C 1
ATOM 2525 O O . ALA A 1 319 ? -10.163 -21.996 24.767 1.00 95.44 319 ALA A O 1
ATOM 2526 N N . ARG A 1 320 ? -11.285 -20.598 26.118 1.00 95.75 320 ARG A N 1
ATOM 2527 C CA . ARG A 1 320 ? -12.595 -21.230 25.935 1.00 95.75 320 ARG A CA 1
ATOM 2528 C C . ARG A 1 320 ? -13.307 -20.798 24.656 1.00 95.75 320 ARG A C 1
ATOM 2530 O O . ARG A 1 320 ? -14.004 -21.614 24.057 1.00 95.75 320 ARG A O 1
ATOM 2537 N N . TYR A 1 321 ? -13.185 -19.529 24.273 1.00 96.62 321 TYR A N 1
ATOM 2538 C CA . TYR A 1 321 ? -13.996 -18.958 23.193 1.00 96.62 321 TYR A CA 1
ATOM 2539 C C . TYR A 1 321 ? -13.197 -18.417 22.016 1.00 96.62 321 TYR A C 1
ATOM 2541 O O . TYR A 1 321 ? -13.802 -18.170 20.982 1.00 96.62 321 TYR A O 1
ATOM 2549 N N . GLU A 1 322 ? -11.884 -18.231 22.140 1.00 95.81 322 GLU A N 1
ATOM 2550 C CA . GLU A 1 322 ? -10.976 -17.685 21.118 1.00 95.81 322 GLU A CA 1
ATOM 2551 C C . GLU A 1 322 ? -11.557 -16.468 20.361 1.00 95.81 322 GLU A C 1
ATOM 2553 O O . GLU A 1 322 ? -11.653 -16.493 19.124 1.00 95.81 322 GLU A O 1
ATOM 2558 N N . PRO A 1 323 ? -12.002 -15.409 21.069 1.00 97.44 323 PRO A N 1
ATOM 2559 C CA . PRO A 1 323 ? -12.528 -14.207 20.435 1.00 97.44 323 PRO A CA 1
ATOM 2560 C C . PRO A 1 323 ? -11.447 -13.457 19.659 1.00 97.44 323 PRO A C 1
ATOM 2562 O O . PRO A 1 323 ? -10.250 -13.558 19.945 1.00 97.44 323 PRO A O 1
ATOM 2565 N N . ASP A 1 324 ? -11.861 -12.662 18.672 1.00 98.06 324 ASP A N 1
ATOM 2566 C CA . ASP A 1 324 ? -10.920 -11.877 17.878 1.00 98.06 324 ASP A CA 1
ATOM 2567 C C . ASP A 1 324 ? -10.385 -10.641 18.626 1.00 98.06 324 ASP A C 1
ATOM 2569 O O . ASP A 1 324 ? -9.331 -10.108 18.266 1.00 98.06 324 ASP A O 1
ATOM 2573 N N . VAL A 1 325 ? -11.076 -10.225 19.696 1.00 97.62 325 VAL A N 1
ATOM 2574 C CA . VAL A 1 325 ? -10.699 -9.125 20.594 1.00 97.62 325 VAL A CA 1
ATOM 2575 C C . VAL A 1 325 ? -10.806 -9.571 22.057 1.00 97.62 325 VAL A C 1
ATOM 2577 O O . VAL A 1 325 ? -11.772 -10.229 22.440 1.00 97.62 325 VAL A O 1
ATOM 2580 N N . VAL A 1 326 ? -9.838 -9.177 22.886 1.00 96.75 326 VAL A N 1
ATOM 2581 C CA . VAL A 1 326 ? -9.865 -9.320 24.350 1.00 96.75 326 VAL A CA 1
ATOM 2582 C C . VAL A 1 326 ? -9.740 -7.938 24.985 1.00 96.75 326 VAL A C 1
ATOM 2584 O O . VAL A 1 326 ? -8.830 -7.177 24.654 1.00 96.75 326 VAL A O 1
ATOM 2587 N N . LEU A 1 327 ? -10.650 -7.604 25.900 1.00 96.81 327 LEU A N 1
ATOM 2588 C CA . LEU A 1 327 ? -10.670 -6.303 26.564 1.00 96.81 327 LEU A CA 1
ATOM 2589 C C . LEU A 1 327 ? -10.210 -6.418 28.019 1.00 96.81 327 LEU A C 1
ATOM 2591 O O . LEU A 1 327 ? -10.797 -7.178 28.783 1.00 96.81 327 LEU A O 1
ATOM 2595 N N . ALA A 1 328 ? -9.215 -5.625 28.417 1.00 96.75 328 ALA A N 1
ATOM 2596 C CA . ALA A 1 328 ? -8.988 -5.276 29.815 1.00 96.75 328 ALA A CA 1
ATOM 2597 C C . ALA A 1 328 ? -10.134 -4.360 30.258 1.00 96.75 328 ALA A C 1
ATOM 2599 O O . ALA A 1 328 ? -10.137 -3.157 29.980 1.00 96.75 328 ALA A O 1
ATOM 2600 N N . TYR A 1 329 ? -11.150 -4.971 30.865 1.00 93.25 329 TYR A N 1
ATOM 2601 C CA . TYR A 1 329 ? -12.368 -4.297 31.286 1.00 93.25 329 TYR A CA 1
ATOM 2602 C C . TYR A 1 329 ? -12.845 -4.846 32.631 1.00 93.25 329 TYR A C 1
ATOM 2604 O O . TYR A 1 329 ? -13.159 -6.032 32.742 1.00 93.25 329 TYR A O 1
ATOM 2612 N N . ASN A 1 330 ? -12.872 -3.964 33.631 1.00 90.06 330 ASN A N 1
ATOM 2613 C CA . ASN A 1 330 ? -13.190 -4.290 35.021 1.00 90.06 330 ASN A CA 1
ATOM 2614 C C . ASN A 1 330 ? -14.583 -3.763 35.347 1.00 90.06 330 ASN A C 1
ATOM 2616 O O . ASN A 1 330 ? -15.512 -4.534 35.547 1.00 90.06 330 ASN A O 1
ATOM 2620 N N . ASP A 1 331 ? -14.695 -2.436 35.369 1.00 93.00 331 ASP A N 1
ATOM 2621 C CA . ASP A 1 331 ? -15.897 -1.667 35.661 1.00 93.00 331 ASP A CA 1
ATOM 2622 C C . ASP A 1 331 ? -15.701 -0.205 35.221 1.00 93.00 331 ASP A C 1
ATOM 2624 O O . ASP A 1 331 ? -14.616 0.206 34.772 1.00 93.00 331 ASP A O 1
ATOM 2628 N N . LEU A 1 332 ? -16.767 0.578 35.378 1.00 94.12 332 LEU A N 1
ATOM 2629 C CA . LEU A 1 332 ? -16.824 2.004 35.060 1.00 94.12 332 LEU A CA 1
ATOM 2630 C C . LEU A 1 332 ? -16.756 2.905 36.310 1.00 94.12 332 LEU A C 1
ATOM 2632 O O . LEU A 1 332 ? -16.948 4.113 36.210 1.00 94.12 332 LEU A O 1
ATOM 2636 N N . ALA A 1 333 ? -16.485 2.344 37.493 1.00 95.38 333 ALA A N 1
ATOM 2637 C CA . ALA A 1 333 ? -16.416 3.087 38.751 1.00 95.38 333 ALA A CA 1
ATOM 2638 C C . ALA A 1 333 ? -14.982 3.518 39.115 1.00 95.38 333 ALA A C 1
ATOM 2640 O O . ALA A 1 333 ? -14.809 4.475 39.871 1.00 95.38 333 ALA A O 1
ATOM 2641 N N . LYS A 1 334 ? -13.952 2.840 38.583 1.00 95.50 334 LYS A N 1
ATOM 2642 C CA . LYS A 1 334 ? -12.530 3.049 38.942 1.00 95.50 334 LYS A CA 1
ATOM 2643 C C . LYS A 1 334 ? -12.049 4.494 38.777 1.00 95.50 334 LYS A C 1
ATOM 2645 O O . LYS A 1 334 ? -11.341 4.999 39.644 1.00 95.50 334 LYS A O 1
ATOM 2650 N N . GLU A 1 335 ? -12.437 5.185 37.707 1.00 97.44 335 GLU A N 1
ATOM 2651 C CA . GLU A 1 335 ? -12.027 6.573 37.489 1.00 97.44 335 GLU A CA 1
ATOM 2652 C C . GLU A 1 335 ? -12.706 7.530 38.480 1.00 97.44 335 GLU A C 1
ATOM 2654 O O . GLU A 1 335 ? -12.043 8.398 39.044 1.00 97.44 335 GLU A O 1
ATOM 2659 N N . ALA A 1 336 ? -13.999 7.347 38.762 1.00 97.25 336 ALA A N 1
ATOM 2660 C CA . ALA A 1 336 ? -14.718 8.161 39.745 1.00 97.25 336 ALA A CA 1
ATOM 2661 C C . ALA A 1 336 ? -14.231 7.904 41.184 1.00 97.25 336 ALA A C 1
ATOM 2663 O O . ALA A 1 336 ? -14.123 8.836 41.985 1.00 97.25 336 ALA A O 1
ATOM 2664 N N . GLU A 1 337 ? -13.885 6.656 41.510 1.00 97.12 337 GLU A N 1
ATOM 2665 C CA . GLU A 1 337 ? -13.230 6.288 42.770 1.00 97.12 337 GLU A CA 1
ATOM 2666 C C . GLU A 1 337 ? -11.882 6.995 42.934 1.00 97.12 337 GLU A C 1
ATOM 2668 O O . GLU A 1 337 ? -11.567 7.478 44.020 1.00 97.12 337 GLU A O 1
ATOM 2673 N N . ALA A 1 338 ? -11.106 7.128 41.855 1.00 97.69 338 ALA A N 1
ATOM 2674 C CA . ALA A 1 338 ? -9.833 7.841 41.890 1.00 97.69 338 ALA A CA 1
ATOM 2675 C C . ALA A 1 338 ? -10.000 9.337 42.227 1.00 97.69 338 ALA A C 1
ATOM 2677 O O . ALA A 1 338 ? -9.112 9.927 42.841 1.00 97.69 338 ALA A O 1
ATOM 2678 N N . PHE A 1 339 ? -11.155 9.931 41.906 1.00 97.75 339 PHE A N 1
ATOM 2679 C CA . PHE A 1 339 ? -11.556 11.272 42.353 1.00 97.75 339 PHE A CA 1
ATOM 2680 C C . PHE A 1 339 ? -12.140 11.314 43.779 1.00 97.75 339 PHE A C 1
ATOM 2682 O O . PHE A 1 339 ? -12.486 12.388 44.271 1.00 97.75 339 PHE A O 1
ATOM 2689 N N . GLY A 1 340 ? -12.245 10.173 44.464 1.00 96.38 340 GLY A N 1
ATOM 2690 C CA . GLY A 1 340 ? -12.717 10.064 45.846 1.00 96.38 340 GLY A CA 1
ATOM 2691 C C . GLY A 1 340 ? -14.182 9.652 46.004 1.00 96.38 340 GLY A C 1
ATOM 2692 O O . GLY A 1 340 ? -14.717 9.757 47.110 1.00 96.38 340 GLY A O 1
ATOM 2693 N N . CYS A 1 341 ? -14.850 9.195 44.939 1.00 96.81 341 CYS A N 1
ATOM 2694 C CA . CYS A 1 341 ? -16.196 8.630 45.063 1.00 96.81 341 CYS A CA 1
ATOM 2695 C C . CYS A 1 341 ? -16.176 7.275 45.782 1.00 96.81 341 CYS A C 1
ATOM 2697 O O . CYS A 1 341 ? -15.206 6.523 45.698 1.00 96.81 341 CYS A O 1
ATOM 2699 N N . LYS A 1 342 ? -17.270 6.944 46.473 1.00 95.12 342 LYS A N 1
ATOM 2700 C CA . LYS A 1 342 ? -17.425 5.651 47.154 1.00 95.12 342 LYS A CA 1
ATOM 2701 C C . LYS A 1 342 ? -18.091 4.644 46.227 1.00 95.12 342 LYS A C 1
ATOM 2703 O O . LYS A 1 342 ? -19.214 4.878 45.776 1.00 95.12 342 LYS A O 1
ATOM 2708 N N . VAL A 1 343 ? -17.402 3.537 45.972 1.00 95.12 343 VAL A N 1
ATOM 2709 C CA . VAL A 1 343 ? -17.896 2.432 45.144 1.00 95.12 343 VAL A CA 1
ATOM 2710 C C . VAL A 1 343 ? -18.694 1.455 46.001 1.00 95.12 343 VAL A C 1
ATOM 2712 O O . VAL A 1 343 ? -18.301 1.131 47.120 1.00 95.12 343 VAL A O 1
ATOM 2715 N N . LYS A 1 344 ? -19.801 0.966 45.449 1.00 93.06 344 LYS A N 1
ATOM 2716 C CA . LYS A 1 344 ? -20.615 -0.111 45.997 1.00 93.06 344 LYS A CA 1
ATOM 2717 C C . LYS A 1 344 ? -20.498 -1.337 45.103 1.00 93.06 344 LYS A C 1
ATOM 2719 O O . LYS A 1 344 ? -20.756 -1.262 43.902 1.00 93.06 344 LYS A O 1
ATOM 2724 N N . TYR A 1 345 ? -20.146 -2.460 45.716 1.00 89.88 345 TYR A N 1
ATOM 2725 C CA . TYR A 1 345 ? -20.063 -3.760 45.060 1.00 89.88 345 TYR A CA 1
ATOM 2726 C C . TYR A 1 345 ? -21.342 -4.574 45.289 1.00 89.88 345 TYR A C 1
ATOM 2728 O O . TYR A 1 345 ? -22.066 -4.387 46.271 1.00 89.88 345 TYR A O 1
ATOM 2736 N N . SER A 1 346 ? -21.633 -5.468 44.347 1.00 85.38 346 SER A N 1
ATOM 2737 C CA . SER A 1 346 ? -22.744 -6.415 44.392 1.00 85.38 346 SER A CA 1
ATOM 2738 C C . SER A 1 346 ? -22.312 -7.727 43.742 1.00 85.38 346 SER A C 1
ATOM 2740 O O . SER A 1 346 ? -21.486 -7.725 42.837 1.00 85.38 346 SER A O 1
ATOM 2742 N N . ASP A 1 347 ? -22.917 -8.839 44.157 1.00 76.44 347 ASP A N 1
ATOM 2743 C CA . ASP A 1 347 ? -22.711 -10.156 43.534 1.00 76.44 347 ASP A CA 1
ATOM 2744 C C . ASP A 1 347 ? -23.586 -10.389 42.288 1.00 76.44 347 ASP A C 1
ATOM 2746 O O . ASP A 1 347 ? -23.540 -11.465 41.677 1.00 76.44 347 ASP A O 1
ATOM 2750 N N . TYR A 1 348 ? -24.449 -9.426 41.953 1.00 75.44 348 TYR A N 1
ATOM 2751 C CA . TYR A 1 348 ? -25.458 -9.552 40.895 1.00 75.44 348 TYR A CA 1
ATOM 2752 C C . TYR A 1 348 ? -25.316 -8.494 39.807 1.00 75.44 348 TYR A C 1
ATOM 2754 O O . TYR A 1 348 ? -25.580 -8.785 38.644 1.00 75.44 348 TYR A O 1
ATOM 2762 N N . VAL A 1 349 ? -24.911 -7.280 40.179 1.00 81.38 349 VAL A N 1
ATOM 2763 C CA . VAL A 1 349 ? -24.762 -6.146 39.263 1.00 81.38 349 VAL A CA 1
ATOM 2764 C C . VAL A 1 349 ? -23.350 -5.584 39.342 1.00 81.38 349 VAL A C 1
ATOM 2766 O O . VAL A 1 349 ? -22.668 -5.735 40.356 1.00 81.38 349 VAL A O 1
ATOM 2769 N N . VAL A 1 350 ? -22.912 -4.943 38.262 1.00 83.25 350 VAL A N 1
ATOM 2770 C CA . VAL A 1 350 ? -21.593 -4.309 38.186 1.00 83.25 350 VAL A CA 1
ATOM 2771 C C . VAL A 1 350 ? -21.440 -3.162 39.200 1.00 83.25 350 VAL A C 1
ATOM 2773 O O . VAL A 1 350 ? -22.449 -2.611 39.654 1.00 83.25 350 VAL A O 1
ATOM 2776 N N . PRO A 1 351 ? -20.199 -2.795 39.583 1.00 88.69 351 PRO A N 1
ATOM 2777 C CA . PRO A 1 351 ? -19.958 -1.776 40.602 1.00 88.69 351 PRO A CA 1
ATOM 2778 C C . PRO A 1 351 ? -20.603 -0.425 40.270 1.00 88.69 351 PRO A C 1
ATOM 2780 O O . PRO A 1 351 ? -20.486 0.073 39.149 1.00 88.69 351 PRO A O 1
ATOM 2783 N N . SER A 1 352 ? -21.238 0.197 41.265 1.00 90.94 352 SER A N 1
ATOM 2784 C CA . SER A 1 352 ? -21.907 1.500 41.142 1.00 90.94 352 SER A CA 1
ATOM 2785 C C . SER A 1 352 ? -21.335 2.525 42.124 1.00 90.94 352 SER A C 1
ATOM 2787 O O . SER A 1 352 ? -20.639 2.169 43.073 1.00 90.94 352 SER A O 1
ATOM 2789 N N . ILE A 1 353 ? -21.653 3.808 41.945 1.00 94.25 353 ILE A N 1
ATOM 2790 C CA . ILE A 1 353 ? -21.268 4.861 42.898 1.00 94.25 353 ILE A CA 1
ATOM 2791 C C . ILE A 1 353 ? -22.374 5.048 43.940 1.00 94.25 353 ILE A C 1
ATOM 2793 O O . ILE A 1 353 ? -23.522 5.291 43.586 1.00 94.25 353 ILE A O 1
ATOM 2797 N N . GLU A 1 354 ? -22.029 4.924 45.222 1.00 91.94 354 GLU A N 1
ATOM 2798 C CA . GLU A 1 354 ? -22.924 5.204 46.358 1.00 91.94 354 GLU A CA 1
ATOM 2799 C C . GLU A 1 354 ? -22.689 6.606 46.939 1.00 91.94 354 GLU A C 1
ATOM 2801 O O . GLU A 1 354 ? -23.603 7.214 47.491 1.00 91.94 354 GLU A O 1
ATOM 2806 N N . GLY A 1 355 ? -21.473 7.145 46.804 1.00 94.06 355 GLY A N 1
ATOM 2807 C CA . GLY A 1 355 ? -21.125 8.476 47.302 1.00 94.06 355 GLY A CA 1
ATOM 2808 C C . GLY A 1 355 ? -20.392 9.312 46.262 1.00 94.06 355 GLY A C 1
ATOM 2809 O O . GLY A 1 355 ? -19.292 8.946 45.852 1.00 94.06 355 GLY A O 1
ATOM 2810 N N . HIS A 1 356 ? -20.977 10.453 45.893 1.00 96.56 356 HIS A N 1
ATOM 2811 C CA . HIS A 1 356 ? -20.446 11.391 44.900 1.00 96.56 356 HIS A CA 1
ATOM 2812 C C . HIS A 1 356 ? -19.639 12.510 45.574 1.00 96.56 356 HIS A C 1
ATOM 2814 O O . HIS A 1 356 ? -20.148 13.199 46.460 1.00 96.56 356 HIS A O 1
ATOM 2820 N N . VAL A 1 357 ? -18.389 12.729 45.155 1.00 96.00 357 VAL A N 1
ATOM 2821 C CA . VAL A 1 357 ? -17.487 13.706 45.801 1.00 96.00 357 VAL A CA 1
ATOM 2822 C C . VAL A 1 357 ? -17.985 15.155 45.685 1.00 96.00 357 VAL A C 1
ATOM 2824 O O . VAL A 1 357 ? -17.857 15.928 46.640 1.00 96.00 357 VAL A O 1
ATOM 2827 N N . LEU A 1 358 ? -18.622 15.502 44.560 1.00 96.06 358 LEU A N 1
ATOM 2828 C CA . LEU A 1 358 ? -19.264 16.796 44.318 1.00 96.06 358 LEU A CA 1
ATOM 2829 C C . LEU A 1 358 ? -20.784 16.755 44.533 1.00 96.06 358 LEU A C 1
ATOM 2831 O O . LEU A 1 358 ? -21.438 17.709 44.135 1.00 96.06 358 LEU A O 1
ATOM 2835 N N . GLY A 1 359 ? -21.348 15.701 45.143 1.00 91.81 359 GLY A N 1
ATOM 2836 C CA . GLY A 1 359 ? -22.800 15.465 45.228 1.00 91.81 359 GLY A CA 1
ATOM 2837 C C . GLY A 1 359 ? -23.623 16.713 45.570 1.00 91.81 359 GLY A C 1
ATOM 2838 O O . GLY A 1 359 ? -24.353 17.238 44.736 1.00 91.81 359 GLY A O 1
ATOM 2839 N N . GLU A 1 360 ? -23.444 17.245 46.779 1.00 89.38 360 GLU A N 1
ATOM 2840 C CA . GLU A 1 360 ? -24.201 18.418 47.249 1.00 89.38 360 GLU A CA 1
ATOM 2841 C C . GLU A 1 360 ? -23.473 19.757 47.032 1.00 89.38 360 GLU A C 1
ATOM 2843 O O . GLU A 1 360 ? -24.107 20.809 47.034 1.00 89.38 360 GLU A O 1
ATOM 2848 N N . ASP A 1 361 ? -22.151 19.755 46.822 1.00 93.56 361 ASP A N 1
ATOM 2849 C CA . ASP A 1 361 ? -21.332 20.977 46.863 1.00 93.56 361 ASP A CA 1
ATOM 2850 C C . ASP A 1 361 ? -20.406 21.123 45.647 1.00 93.56 361 ASP A C 1
ATOM 2852 O O . ASP A 1 361 ? -19.334 20.513 45.578 1.00 93.56 361 ASP A O 1
ATOM 2856 N N . LYS A 1 362 ? -20.797 22.011 44.722 1.00 95.38 362 LYS A N 1
ATOM 2857 C CA . LYS A 1 362 ? -20.018 22.385 43.529 1.00 95.38 362 LYS A CA 1
ATOM 2858 C C . LYS A 1 362 ? -18.671 23.019 43.870 1.00 95.38 362 LYS A C 1
ATOM 2860 O O . LYS A 1 362 ? -17.716 22.862 43.113 1.00 95.38 362 LYS A O 1
ATOM 2865 N N . LYS A 1 363 ? -18.560 23.727 45.003 1.00 94.25 363 LYS A N 1
ATOM 2866 C CA . LYS A 1 363 ? -17.357 24.508 45.351 1.00 94.25 363 LYS A CA 1
ATOM 2867 C C . LYS A 1 363 ? -16.136 23.620 45.553 1.00 94.25 363 LYS A C 1
ATOM 2869 O O . LYS A 1 363 ? -15.010 24.068 45.351 1.00 94.25 363 LYS A O 1
ATOM 2874 N N . LYS A 1 364 ? -16.354 22.345 45.887 1.00 95.44 364 LYS A N 1
ATOM 2875 C CA . LYS A 1 364 ? -15.296 21.336 45.995 1.00 95.44 364 LYS A CA 1
ATOM 2876 C C . LYS A 1 364 ? -14.533 21.124 44.686 1.00 95.44 364 LYS A C 1
ATOM 2878 O O . LYS A 1 364 ? -13.378 20.718 44.756 1.00 95.44 364 LYS A O 1
ATOM 2883 N N . LEU A 1 365 ? -15.116 21.444 43.524 1.00 96.62 365 LEU A N 1
ATOM 2884 C CA . LEU A 1 365 ? -14.436 21.338 42.228 1.00 96.62 365 LEU A CA 1
ATOM 2885 C C . LEU A 1 365 ? -13.129 22.146 42.200 1.00 96.62 365 LEU A C 1
ATOM 2887 O O . LEU A 1 365 ? -12.119 21.649 41.713 1.00 96.62 365 LEU A O 1
ATOM 2891 N N . ALA A 1 366 ? -13.112 23.340 42.805 1.00 94.44 366 ALA A N 1
ATOM 2892 C CA . ALA A 1 366 ? -11.932 24.211 42.855 1.00 94.44 366 ALA A CA 1
ATOM 2893 C C . ALA A 1 366 ? -10.742 23.607 43.626 1.00 94.44 366 ALA A C 1
ATOM 2895 O O . ALA A 1 366 ? -9.613 24.089 43.517 1.00 94.44 366 ALA A O 1
ATOM 2896 N N . HIS A 1 367 ? -10.990 22.568 44.425 1.00 93.56 367 HIS A N 1
ATOM 2897 C CA . HIS A 1 367 ? -9.995 21.897 45.258 1.00 93.56 367 HIS A CA 1
ATOM 2898 C C . HIS A 1 367 ? -9.910 20.394 44.974 1.00 93.56 367 HIS A C 1
ATOM 2900 O O . HIS A 1 367 ? -9.276 19.669 45.740 1.00 93.56 367 HIS A O 1
ATOM 2906 N N . LEU A 1 368 ? -10.548 19.918 43.899 1.00 94.69 368 LEU A N 1
ATOM 2907 C CA . LEU A 1 368 ? -10.564 18.504 43.553 1.00 94.69 368 LEU A CA 1
ATOM 2908 C C . LEU A 1 368 ? -9.168 18.096 43.045 1.00 94.69 368 LEU A C 1
ATOM 2910 O O . LEU A 1 368 ? -8.720 18.615 42.019 1.00 94.69 368 LEU A O 1
ATOM 2914 N N . PRO A 1 369 ? -8.444 17.206 43.748 1.00 94.94 369 PRO A N 1
ATOM 2915 C CA . PRO A 1 369 ? -7.109 16.812 43.325 1.00 94.94 369 PRO A CA 1
ATOM 2916 C C . PRO A 1 369 ? -7.185 15.978 42.045 1.00 94.94 369 PRO A C 1
ATOM 2918 O O . PRO A 1 369 ? -8.019 15.082 41.928 1.00 94.94 369 PRO A O 1
ATOM 2921 N N . MET A 1 370 ? -6.281 16.247 41.101 1.00 97.62 370 MET A N 1
ATOM 2922 C CA . MET A 1 370 ? -6.142 15.437 39.893 1.00 97.62 370 MET A CA 1
ATOM 2923 C C . MET A 1 370 ? -5.574 14.053 40.261 1.00 97.62 370 MET A C 1
ATOM 2925 O O . MET A 1 370 ? -4.479 14.002 40.834 1.00 97.62 370 MET A O 1
ATOM 2929 N N . PRO A 1 371 ? -6.262 12.938 39.953 1.00 98.00 371 PRO A N 1
ATOM 2930 C CA . PRO A 1 371 ? -5.752 11.606 40.255 1.00 98.00 371 PRO A CA 1
ATOM 2931 C C . PRO A 1 371 ? -4.481 11.286 39.458 1.00 98.00 371 PRO A C 1
ATOM 2933 O O . PRO A 1 371 ? -4.386 11.600 38.271 1.00 98.00 371 PRO A O 1
ATOM 2936 N N . ASP A 1 372 ? -3.515 10.623 40.098 1.00 98.12 372 ASP A N 1
ATOM 2937 C CA . ASP A 1 372 ? -2.300 10.126 39.450 1.00 98.12 372 ASP A CA 1
ATOM 2938 C C . ASP A 1 372 ? -2.541 8.684 38.962 1.00 98.12 372 ASP A C 1
ATOM 2940 O O . ASP A 1 372 ? -2.745 7.794 39.799 1.00 98.12 372 ASP A O 1
ATOM 2944 N N . PRO A 1 373 ? -2.472 8.420 37.641 1.00 98.19 373 PRO A N 1
ATOM 2945 C CA . PRO A 1 373 ? -2.592 7.080 37.061 1.00 98.19 373 PRO A CA 1
ATOM 2946 C C . PRO A 1 373 ? -1.771 5.983 37.742 1.00 98.19 373 PRO A C 1
ATOM 2948 O O . PRO A 1 373 ? -2.179 4.825 37.747 1.00 98.19 373 PRO A O 1
ATOM 2951 N N . TYR A 1 374 ? -0.609 6.333 38.296 1.00 98.12 374 TYR A N 1
ATOM 2952 C CA . TYR A 1 374 ? 0.353 5.381 38.848 1.00 98.12 374 TYR A CA 1
ATOM 2953 C C . TYR A 1 374 ? 0.282 5.252 40.368 1.00 98.12 374 TYR A C 1
ATOM 2955 O O . TYR A 1 374 ? 1.009 4.440 40.941 1.00 98.12 374 TYR A O 1
ATOM 2963 N N . ARG A 1 375 ? -0.568 6.038 41.045 1.00 97.88 375 ARG A N 1
ATOM 2964 C CA . ARG A 1 375 ? -0.595 6.077 42.518 1.00 97.88 375 ARG A CA 1
ATOM 2965 C C . ARG A 1 375 ? -1.986 6.095 43.139 1.00 97.88 375 ARG A C 1
ATOM 2967 O O . ARG A 1 375 ? -2.109 5.717 44.302 1.00 97.88 375 ARG A O 1
ATOM 2974 N N . THR A 1 376 ? -3.009 6.552 42.424 1.00 98.12 376 THR A N 1
ATOM 2975 C CA . THR A 1 376 ? -4.321 6.813 43.023 1.00 98.12 376 THR A CA 1
ATOM 2976 C C . THR A 1 376 ? -5.273 5.628 42.872 1.00 98.12 376 THR A C 1
ATOM 2978 O O . THR A 1 376 ? -5.564 5.196 41.758 1.00 98.12 376 THR A O 1
ATOM 2981 N N . ALA A 1 377 ? -5.818 5.161 44.001 1.00 96.00 377 ALA A N 1
ATOM 2982 C CA . ALA A 1 377 ? -6.861 4.131 44.074 1.00 96.00 377 ALA A CA 1
ATOM 2983 C C . ALA A 1 377 ? -6.543 2.894 43.205 1.00 96.00 377 ALA A C 1
ATOM 2985 O O . ALA A 1 377 ? -5.432 2.367 43.272 1.00 96.00 377 ALA A O 1
ATOM 2986 N N . ARG A 1 378 ? -7.505 2.421 42.400 1.00 95.75 378 ARG A N 1
ATOM 2987 C CA . ARG A 1 378 ? -7.372 1.224 41.550 1.00 95.75 378 ARG A CA 1
ATOM 2988 C C . ARG A 1 378 ? -6.701 1.464 40.193 1.00 95.75 378 ARG A C 1
ATOM 2990 O O . ARG A 1 378 ? -6.467 0.499 39.466 1.00 95.75 378 ARG A O 1
ATOM 2997 N N . LEU A 1 379 ? -6.350 2.705 39.845 1.00 98.06 379 LEU A N 1
ATOM 2998 C CA . LEU A 1 379 ? -5.710 3.016 38.557 1.00 98.06 379 LEU A CA 1
ATOM 2999 C C . LEU A 1 379 ? -4.400 2.229 38.325 1.00 98.06 379 LEU A C 1
ATOM 3001 O O . LEU A 1 379 ? -4.260 1.639 37.251 1.00 98.06 379 LEU A O 1
ATOM 3005 N N . PRO A 1 380 ? -3.480 2.096 39.306 1.00 97.88 380 PRO A N 1
ATOM 3006 C CA . PRO A 1 380 ? -2.226 1.369 39.096 1.00 97.88 380 PRO A CA 1
ATOM 3007 C C . PRO A 1 380 ? -2.453 -0.123 38.838 1.00 97.88 380 PRO A C 1
ATOM 3009 O O . PRO A 1 380 ? -1.785 -0.709 37.991 1.00 97.88 380 PRO A O 1
ATOM 3012 N N . GLY A 1 381 ? -3.436 -0.726 39.518 1.00 97.31 381 GLY A N 1
ATOM 3013 C CA . GLY A 1 381 ? -3.806 -2.127 39.307 1.00 97.31 381 GLY A CA 1
ATOM 3014 C C . GLY A 1 381 ? -4.379 -2.376 37.909 1.00 97.31 381 GLY A C 1
ATOM 3015 O O . GLY A 1 381 ? -4.077 -3.390 37.285 1.00 97.31 381 GLY A O 1
ATOM 3016 N N . PHE A 1 382 ? -5.141 -1.426 37.361 1.00 97.81 382 PHE A N 1
ATOM 3017 C CA . PHE A 1 382 ? -5.616 -1.527 35.980 1.00 97.81 382 PHE A CA 1
ATOM 3018 C C . PHE A 1 382 ? -4.478 -1.397 34.953 1.00 97.81 382 PHE A C 1
ATOM 3020 O O . PHE A 1 382 ? -4.502 -2.071 33.921 1.00 97.81 382 PHE A O 1
ATOM 3027 N N . LEU A 1 383 ? -3.455 -0.578 35.228 1.00 98.31 383 LEU A N 1
ATOM 3028 C CA . LEU A 1 383 ? -2.246 -0.538 34.396 1.00 98.31 383 LEU A CA 1
ATOM 3029 C C . LEU A 1 383 ? -1.475 -1.865 34.463 1.00 98.31 383 LEU A C 1
ATOM 3031 O O . LEU A 1 383 ? -1.103 -2.378 33.409 1.00 98.31 383 LEU A O 1
ATOM 3035 N N . GLU A 1 384 ? -1.320 -2.460 35.654 1.00 97.81 384 GLU A N 1
ATOM 3036 C CA . GLU A 1 384 ? -0.731 -3.803 35.825 1.00 97.81 384 GLU A CA 1
ATOM 3037 C C . GLU A 1 384 ? -1.490 -4.845 34.991 1.00 97.81 384 GLU A C 1
ATOM 3039 O O . GLU A 1 384 ? -0.881 -5.646 34.284 1.00 97.81 384 GLU A O 1
ATOM 3044 N N . GLN A 1 385 ? -2.824 -4.795 34.997 1.00 97.00 385 GLN A N 1
ATOM 3045 C CA . GLN A 1 385 ? -3.659 -5.661 34.168 1.00 97.00 385 GLN A CA 1
ATOM 3046 C C . GLN A 1 385 ? -3.424 -5.428 32.666 1.00 97.00 385 GLN A C 1
ATOM 3048 O O . GLN A 1 385 ? -3.236 -6.383 31.913 1.00 97.00 385 GLN A O 1
ATOM 3053 N N . CYS A 1 386 ? -3.388 -4.176 32.203 1.00 97.88 386 CYS A N 1
ATOM 3054 C CA . CYS A 1 386 ? -3.108 -3.867 30.798 1.00 97.88 386 CYS A CA 1
ATOM 3055 C C . CYS A 1 386 ? -1.738 -4.410 30.355 1.00 97.88 386 CYS A C 1
ATOM 3057 O O . CYS A 1 386 ? -1.631 -5.042 29.302 1.00 97.88 386 CYS A O 1
ATOM 3059 N N . GLU A 1 387 ? -0.700 -4.206 31.168 1.00 98.06 387 GLU A N 1
ATOM 3060 C CA . GLU A 1 387 ? 0.655 -4.703 30.909 1.00 98.06 387 GLU A CA 1
ATOM 3061 C C . GLU A 1 387 ? 0.707 -6.233 30.891 1.00 98.06 387 GLU A C 1
ATOM 3063 O O . GLU A 1 387 ? 1.268 -6.822 29.964 1.00 98.06 387 GLU A O 1
ATOM 3068 N N . ALA A 1 388 ? 0.062 -6.883 31.859 1.00 97.25 388 ALA A N 1
ATOM 3069 C CA . ALA A 1 388 ? 0.005 -8.335 31.952 1.00 97.25 388 ALA A CA 1
ATOM 3070 C C . ALA A 1 388 ? -0.740 -8.969 30.764 1.00 97.25 388 ALA A C 1
ATOM 3072 O O . ALA A 1 388 ? -0.282 -9.981 30.232 1.00 97.25 388 ALA A O 1
ATOM 3073 N N . LEU A 1 389 ? -1.833 -8.365 30.282 1.00 95.94 389 LEU A N 1
ATOM 3074 C CA . LEU A 1 389 ? -2.523 -8.835 29.075 1.00 95.94 389 LEU A CA 1
ATOM 3075 C C . LEU A 1 389 ? -1.632 -8.703 27.831 1.00 95.94 389 LEU A C 1
ATOM 3077 O O . LEU A 1 389 ? -1.576 -9.612 27.000 1.00 95.94 389 LEU A O 1
ATOM 3081 N N . MET A 1 390 ? -0.908 -7.588 27.706 1.00 96.56 390 MET A N 1
ATOM 3082 C CA . MET A 1 390 ? 0.034 -7.380 26.605 1.00 96.56 390 MET A CA 1
ATOM 3083 C C . MET A 1 390 ? 1.216 -8.353 26.660 1.00 96.56 390 MET A C 1
ATOM 3085 O O . MET A 1 390 ? 1.676 -8.807 25.612 1.00 96.56 390 MET A O 1
ATOM 3089 N N . GLN A 1 391 ? 1.678 -8.712 27.859 1.00 96.75 391 GLN A N 1
ATOM 3090 C CA . GLN A 1 391 ? 2.723 -9.713 28.068 1.00 96.75 391 GLN A CA 1
ATOM 3091 C C . GLN A 1 391 ? 2.237 -11.137 27.770 1.00 96.75 391 GLN A C 1
ATOM 3093 O O . GLN A 1 391 ? 2.989 -11.924 27.197 1.00 96.75 391 GLN A O 1
ATOM 3098 N N . ALA A 1 392 ? 0.990 -11.467 28.123 1.00 94.75 392 ALA A N 1
ATOM 3099 C CA . ALA A 1 392 ? 0.378 -12.757 27.807 1.00 94.75 392 ALA A CA 1
ATOM 3100 C C . ALA A 1 392 ? 0.220 -12.975 26.292 1.00 94.75 392 ALA A C 1
ATOM 3102 O O . ALA A 1 392 ? 0.173 -14.119 25.844 1.00 94.75 392 ALA A O 1
ATOM 3103 N N . ALA A 1 393 ? 0.166 -11.883 25.518 1.00 92.44 393 ALA A N 1
ATOM 3104 C CA . ALA A 1 393 ? 0.154 -11.869 24.058 1.00 92.44 393 ALA A CA 1
ATOM 3105 C C . ALA A 1 393 ? -0.832 -12.882 23.437 1.00 92.44 393 ALA A C 1
ATOM 3107 O O . ALA A 1 393 ? -0.426 -13.676 22.579 1.00 92.44 393 ALA A O 1
ATOM 3108 N N . PRO A 1 394 ? -2.125 -12.873 23.839 1.00 90.31 394 PRO A N 1
ATOM 3109 C CA . PRO A 1 394 ? -3.108 -13.733 23.197 1.00 90.31 394 PRO A CA 1
ATOM 3110 C C . PRO A 1 394 ? -3.117 -13.437 21.691 1.00 90.31 394 PRO A C 1
ATOM 3112 O O . PRO A 1 394 ? -2.982 -12.271 21.296 1.00 90.31 394 PRO A O 1
ATOM 3115 N N . PRO A 1 395 ? -3.284 -14.448 20.823 1.00 89.75 395 PRO A N 1
ATOM 3116 C CA . PRO A 1 395 ? -3.457 -14.223 19.401 1.00 89.75 395 PRO A CA 1
ATOM 3117 C C . PRO A 1 395 ? -4.849 -13.628 19.171 1.00 89.75 395 PRO A C 1
ATOM 3119 O O . PRO A 1 395 ? -5.757 -14.321 18.745 1.00 89.75 395 PRO A O 1
ATOM 3122 N N . ALA A 1 396 ? -5.023 -12.351 19.505 1.00 94.31 396 ALA A N 1
ATOM 3123 C CA . ALA A 1 396 ? -6.220 -11.525 19.385 1.00 94.31 396 ALA A CA 1
ATOM 3124 C C . ALA A 1 396 ? -5.804 -10.046 19.367 1.00 94.31 396 ALA A C 1
ATOM 3126 O O . ALA A 1 396 ? -4.670 -9.695 19.705 1.00 94.31 396 ALA A O 1
ATOM 3127 N N . ALA A 1 397 ? -6.706 -9.155 18.961 1.00 96.00 397 ALA A N 1
ATOM 3128 C CA . ALA A 1 397 ? -6.537 -7.741 19.273 1.00 96.00 397 ALA A CA 1
ATOM 3129 C C . ALA A 1 397 ? -6.820 -7.506 20.764 1.00 96.00 397 ALA A C 1
ATOM 3131 O O . ALA A 1 397 ? -7.708 -8.132 21.336 1.00 96.00 397 ALA A O 1
ATOM 3132 N N . THR A 1 398 ? -6.085 -6.599 21.398 1.00 96.38 398 THR A N 1
ATOM 3133 C CA . THR A 1 398 ? -6.251 -6.279 22.820 1.00 96.38 398 THR A CA 1
ATOM 3134 C C . THR A 1 398 ? -6.601 -4.806 22.998 1.00 96.38 398 THR A C 1
ATOM 3136 O O . THR A 1 398 ? -6.021 -3.933 22.346 1.00 96.38 398 THR A O 1
ATOM 3139 N N . GLY A 1 399 ? -7.565 -4.520 23.871 1.00 96.38 399 GLY A N 1
ATOM 3140 C CA . GLY A 1 399 ? -8.030 -3.162 24.161 1.00 96.38 399 GLY A CA 1
ATOM 3141 C C . GLY A 1 399 ? -8.246 -2.940 25.654 1.00 96.38 399 GLY A C 1
ATOM 3142 O O . GLY A 1 399 ? -8.523 -3.885 26.379 1.00 96.38 399 GLY A O 1
ATOM 3143 N N . ALA A 1 400 ? -8.120 -1.704 26.116 1.00 97.62 400 ALA A N 1
ATOM 3144 C CA . ALA A 1 400 ? -8.447 -1.281 27.470 1.00 97.62 400 ALA A CA 1
ATOM 3145 C C . ALA A 1 400 ? -9.700 -0.407 27.454 1.00 97.62 400 ALA A C 1
ATOM 3147 O O . ALA A 1 400 ? -9.856 0.444 26.570 1.00 97.62 400 ALA A O 1
ATOM 3148 N N . VAL A 1 401 ? -10.568 -0.602 28.445 1.00 97.25 401 VAL A N 1
ATOM 3149 C CA . VAL A 1 401 ? -11.793 0.185 28.631 1.00 97.25 401 VAL A CA 1
ATOM 3150 C C . VAL A 1 401 ? -11.598 1.197 29.761 1.00 97.25 401 VAL A C 1
ATOM 3152 O O . VAL A 1 401 ? -11.676 0.870 30.949 1.00 97.25 401 VAL A O 1
ATOM 3155 N N . ALA A 1 402 ? -11.338 2.444 29.375 1.00 97.75 402 ALA A N 1
ATOM 3156 C CA . ALA A 1 402 ? -11.385 3.603 30.258 1.00 97.75 402 ALA A CA 1
ATOM 3157 C C . ALA A 1 402 ? -12.782 4.238 30.226 1.00 97.75 402 ALA A C 1
ATOM 3159 O O . ALA A 1 402 ? -13.554 4.010 29.295 1.00 97.75 402 ALA A O 1
ATOM 3160 N N . VAL A 1 403 ? -13.114 5.042 31.231 1.00 97.75 403 VAL A N 1
ATOM 3161 C CA . VAL A 1 403 ? -14.356 5.834 31.248 1.00 97.75 403 VAL A CA 1
ATOM 3162 C C . VAL A 1 403 ? -14.078 7.212 30.660 1.00 97.75 403 VAL A C 1
ATOM 3164 O O . VAL A 1 403 ? -13.029 7.797 30.930 1.00 97.75 403 VAL A O 1
ATOM 3167 N N . GLY A 1 404 ? -14.976 7.706 29.812 1.00 98.06 404 GLY A N 1
ATOM 3168 C CA . GLY A 1 404 ? -14.825 9.017 29.192 1.00 98.06 404 GLY A CA 1
ATOM 3169 C C . GLY A 1 404 ? -15.192 10.191 30.116 1.00 98.06 404 GLY A C 1
ATOM 3170 O O . GLY A 1 404 ? -15.755 9.998 31.202 1.00 98.06 404 GLY A O 1
ATOM 3171 N N . PRO A 1 405 ? -14.841 11.425 29.712 1.00 98.44 405 PRO A N 1
ATOM 3172 C CA . PRO A 1 405 ? -14.967 12.611 30.551 1.00 98.44 405 PRO A CA 1
ATOM 3173 C C . PRO A 1 405 ? -16.396 12.920 31.014 1.00 98.44 405 PRO A C 1
ATOM 3175 O O . PRO A 1 405 ? -16.549 13.397 32.143 1.00 98.44 405 PRO A O 1
ATOM 3178 N N . TRP A 1 406 ? -17.426 12.654 30.203 1.00 98.25 406 TRP A N 1
ATOM 3179 C CA . TRP A 1 406 ? -18.813 12.982 30.557 1.00 98.25 406 TRP A CA 1
ATOM 3180 C C . TRP A 1 406 ? -19.357 12.041 31.629 1.00 98.25 406 TRP A C 1
ATOM 3182 O O . TRP A 1 406 ? -19.920 12.474 32.637 1.00 98.25 406 TRP A O 1
ATOM 3192 N N . THR A 1 407 ? -19.107 10.747 31.469 1.00 98.06 407 THR A N 1
ATOM 3193 C CA . THR A 1 407 ? -19.501 9.744 32.457 1.00 98.06 407 THR A CA 1
ATOM 3194 C C . THR A 1 407 ? -18.750 9.937 33.768 1.00 98.06 407 THR A C 1
ATOM 3196 O O . THR A 1 407 ? -19.373 9.892 34.827 1.00 98.06 407 THR A O 1
ATOM 3199 N N . ILE A 1 408 ? -17.445 10.242 33.739 1.00 98.38 408 ILE A N 1
ATOM 3200 C CA . ILE A 1 408 ? -16.712 10.587 34.970 1.00 98.38 408 ILE A CA 1
ATOM 3201 C C . ILE A 1 408 ? -17.358 11.798 35.647 1.00 98.38 408 ILE A C 1
ATOM 3203 O O . ILE A 1 408 ? -17.618 11.739 36.846 1.00 98.38 408 ILE A O 1
ATOM 3207 N N . ALA A 1 409 ? -17.651 12.866 34.896 1.00 98.12 409 ALA A N 1
ATOM 3208 C CA . ALA A 1 409 ? -18.277 14.076 35.426 1.00 98.12 409 ALA A CA 1
ATOM 3209 C C . ALA A 1 409 ? -19.603 13.763 36.141 1.00 98.12 409 ALA A C 1
ATOM 3211 O O . ALA A 1 409 ? -19.795 14.159 37.295 1.00 98.12 409 ALA A O 1
ATOM 3212 N N . MET A 1 410 ? -20.469 12.964 35.512 1.00 96.88 410 MET A N 1
ATOM 3213 C CA . MET A 1 410 ? -21.735 12.535 36.114 1.00 96.88 410 MET A CA 1
ATOM 3214 C C . MET A 1 410 ? -21.536 11.690 37.365 1.00 96.88 410 MET A C 1
ATOM 3216 O O . MET A 1 410 ? -22.217 11.899 38.370 1.00 96.88 410 MET A O 1
ATOM 3220 N N . LEU A 1 411 ? -20.583 10.760 37.344 1.00 96.88 411 LEU A N 1
ATOM 3221 C CA . LEU A 1 411 ? -20.296 9.916 38.497 1.00 96.88 411 LEU A CA 1
ATOM 3222 C C . LEU A 1 411 ? -19.689 10.699 39.665 1.00 96.88 411 LEU A C 1
ATOM 3224 O O . LEU A 1 411 ? -19.923 10.320 40.810 1.00 96.88 411 LEU A O 1
ATOM 3228 N N . ILE A 1 412 ? -18.973 11.802 39.432 1.00 97.56 412 ILE A N 1
ATOM 3229 C CA . ILE A 1 412 ? -18.445 12.632 40.526 1.00 97.56 412 ILE A CA 1
ATOM 3230 C C . ILE A 1 412 ? -19.454 13.663 41.045 1.00 97.56 412 ILE A C 1
ATOM 3232 O O . ILE A 1 412 ? -19.388 14.009 42.227 1.00 97.56 412 ILE A O 1
ATOM 3236 N N . ARG A 1 413 ? -20.398 14.124 40.208 1.00 96.56 413 ARG A N 1
ATOM 3237 C CA . ARG A 1 413 ? -21.424 15.121 40.571 1.00 96.56 413 ARG A CA 1
ATOM 3238 C C . ARG A 1 413 ? -22.734 14.535 41.092 1.00 96.56 413 ARG A C 1
ATOM 3240 O O . ARG A 1 413 ? -23.363 15.200 41.902 1.00 96.56 413 ARG A O 1
ATOM 3247 N N . ASN A 1 414 ? -23.072 13.302 40.722 1.00 94.94 414 ASN A N 1
ATOM 3248 C CA . ASN A 1 414 ? -24.415 12.706 40.717 1.00 94.94 414 ASN A CA 1
ATOM 3249 C C . ASN A 1 414 ? -25.149 12.969 39.382 1.00 94.94 414 ASN A C 1
ATOM 3251 O O . ASN A 1 414 ? -25.293 14.131 39.001 1.00 94.94 414 ASN A O 1
ATOM 3255 N N . PRO A 1 415 ? -25.628 11.921 38.676 1.00 92.62 415 PRO A N 1
ATOM 3256 C CA . PRO A 1 415 ? -26.250 12.072 37.360 1.00 92.62 415 PRO A CA 1
ATOM 3257 C C . PRO A 1 415 ? -27.495 12.966 37.339 1.00 92.62 415 PRO A C 1
ATOM 3259 O O . PRO A 1 415 ? -27.604 13.818 36.464 1.00 92.62 415 PRO A O 1
ATOM 3262 N N . GLU A 1 416 ? -28.413 12.806 38.296 1.00 92.75 416 GLU A N 1
ATOM 3263 C CA . GLU A 1 416 ? -29.673 13.565 38.330 1.00 92.75 416 GLU A CA 1
ATOM 3264 C C . GLU A 1 416 ? -29.401 15.057 38.543 1.00 92.75 416 GLU A C 1
ATOM 3266 O O . GLU A 1 416 ? -29.907 15.905 37.810 1.00 92.75 416 GLU A O 1
ATOM 3271 N N . VAL A 1 417 ? -28.525 15.368 39.503 1.00 94.75 417 VAL A N 1
ATOM 3272 C CA . VAL A 1 417 ? -28.116 16.746 39.802 1.00 94.75 417 VAL A CA 1
ATOM 3273 C C . VAL A 1 417 ? -27.345 17.355 38.631 1.00 94.75 417 VAL A C 1
ATOM 3275 O O . VAL A 1 417 ? -27.584 18.503 38.271 1.00 94.75 417 VAL A O 1
ATOM 3278 N N . MET A 1 418 ? -26.453 16.592 37.994 1.00 95.56 418 MET A N 1
ATOM 3279 C CA . MET A 1 418 ? -25.688 17.091 36.852 1.00 95.56 418 MET A CA 1
ATOM 3280 C C . MET A 1 418 ? -26.579 17.397 35.641 1.00 95.56 418 MET A C 1
ATOM 3282 O O . MET A 1 418 ? -26.313 18.363 34.932 1.00 95.56 418 MET A O 1
ATOM 3286 N N . LEU A 1 419 ? -27.643 16.619 35.405 1.00 95.62 419 LEU A N 1
ATOM 3287 C CA . LEU A 1 419 ? -28.612 16.924 34.346 1.00 95.62 419 LEU A CA 1
ATOM 3288 C C . LEU A 1 419 ? -29.320 18.259 34.599 1.00 95.62 419 LEU A C 1
ATOM 3290 O O . LEU A 1 419 ? -29.450 19.048 33.666 1.00 95.62 419 LEU A O 1
ATOM 3294 N N . LEU A 1 420 ? -29.717 18.549 35.842 1.00 95.19 420 LEU A N 1
ATOM 3295 C CA . LEU A 1 420 ? -30.275 19.858 36.206 1.00 95.19 420 LEU A CA 1
ATOM 3296 C C . LEU A 1 420 ? -29.247 20.980 36.011 1.00 95.19 420 LEU A C 1
ATOM 3298 O O . LEU A 1 420 ? -29.568 22.027 35.449 1.00 95.19 420 LEU A O 1
ATOM 3302 N N . ASP A 1 421 ? -27.991 20.729 36.383 1.00 96.81 421 ASP A N 1
ATOM 3303 C CA . ASP A 1 421 ? -26.895 21.686 36.226 1.00 96.81 421 ASP A CA 1
ATOM 3304 C C . ASP A 1 421 ? -26.634 22.059 34.750 1.00 96.81 421 ASP A C 1
ATOM 3306 O O . ASP A 1 421 ? -26.195 23.177 34.496 1.00 96.81 421 ASP A O 1
ATOM 3310 N N . THR A 1 422 ? -26.967 21.204 33.767 1.00 96.25 422 THR A N 1
ATOM 3311 C CA . THR A 1 422 ? -26.883 21.583 32.333 1.00 96.25 422 THR A CA 1
ATOM 3312 C C . THR A 1 422 ? -27.797 22.747 31.956 1.00 96.25 422 THR A C 1
ATOM 3314 O O . THR A 1 422 ? -27.529 23.440 30.979 1.00 96.25 422 THR A O 1
ATOM 3317 N N . PHE A 1 423 ? -28.852 22.984 32.735 1.00 95.19 423 PHE A N 1
ATOM 3318 C CA . PHE A 1 423 ? -29.761 24.109 32.559 1.00 95.19 423 PHE A CA 1
ATOM 3319 C C . PHE A 1 423 ? -29.479 25.235 33.561 1.00 95.19 423 PHE A C 1
ATOM 3321 O O . PHE A 1 423 ? -29.456 26.406 33.188 1.00 95.19 423 PHE A O 1
ATOM 3328 N N . GLU A 1 424 ? -29.269 24.893 34.834 1.00 96.69 424 GLU A N 1
ATOM 3329 C CA . GLU A 1 424 ? -29.150 25.876 35.917 1.00 96.69 424 GLU A CA 1
ATOM 3330 C C . GLU A 1 424 ? -27.768 26.538 35.995 1.00 96.69 424 GLU A C 1
ATOM 3332 O O . GLU A 1 424 ? -27.660 27.688 36.423 1.00 96.69 424 GLU A O 1
ATOM 3337 N N . ASP A 1 425 ? -26.709 25.828 35.600 1.00 97.31 425 ASP A N 1
ATOM 3338 C CA . ASP A 1 425 ? -25.325 26.300 35.694 1.00 97.31 425 ASP A CA 1
ATOM 3339 C C . ASP A 1 425 ? -24.426 25.679 34.600 1.00 97.31 425 ASP A C 1
ATOM 3341 O O . ASP A 1 425 ? -23.524 24.884 34.894 1.00 97.31 425 ASP A O 1
ATOM 3345 N N . PRO A 1 426 ? -24.640 26.036 33.318 1.00 97.56 426 PRO A N 1
ATOM 3346 C CA . PRO A 1 426 ? -23.873 25.480 32.200 1.00 97.56 426 PRO A CA 1
ATOM 3347 C C . PRO A 1 426 ? -22.356 25.685 32.328 1.00 97.56 426 PRO A C 1
ATOM 3349 O O . PRO A 1 426 ? -21.564 24.845 31.897 1.00 97.56 426 PRO A O 1
ATOM 3352 N N . GLN A 1 427 ? -21.927 26.789 32.950 1.00 98.12 427 GLN A N 1
ATOM 3353 C CA . GLN A 1 427 ? -20.506 27.075 33.146 1.00 98.12 427 GLN A CA 1
ATOM 3354 C C . GLN A 1 427 ? -19.853 26.055 34.084 1.00 98.12 427 GLN A C 1
ATOM 3356 O O . GLN A 1 427 ? -18.761 25.572 33.785 1.00 98.12 427 GLN A O 1
ATOM 3361 N N . PHE A 1 428 ? -20.530 25.664 35.169 1.00 98.06 428 PHE A N 1
ATOM 3362 C CA . PHE A 1 428 ? -20.040 24.598 36.041 1.00 98.06 428 PHE A CA 1
ATOM 3363 C C . PHE A 1 428 ? -19.844 23.278 35.283 1.00 98.06 428 PHE A C 1
ATOM 3365 O O . PHE A 1 428 ? -18.846 22.592 35.509 1.00 98.06 428 PHE A O 1
ATOM 3372 N N . ILE A 1 429 ? -20.741 22.937 34.350 1.00 98.25 429 ILE A N 1
ATOM 3373 C CA . ILE A 1 429 ? -20.582 21.749 33.498 1.00 98.25 429 ILE A CA 1
ATOM 3374 C C . ILE A 1 429 ? -19.320 21.859 32.641 1.00 98.25 429 ILE A C 1
ATOM 3376 O O . ILE A 1 429 ? -18.543 20.906 32.576 1.00 98.25 429 ILE A O 1
ATOM 3380 N N . HIS A 1 430 ? -19.065 23.018 32.031 1.00 98.56 430 HIS A N 1
ATOM 3381 C CA . HIS A 1 430 ? -17.856 23.232 31.236 1.00 98.56 430 HIS A CA 1
ATOM 3382 C C . HIS A 1 430 ? -16.564 23.141 32.058 1.00 98.56 430 HIS A C 1
ATOM 3384 O O . HIS A 1 430 ? -15.579 22.557 31.584 1.00 98.56 430 HIS A O 1
ATOM 3390 N N . ASP A 1 431 ? -16.568 23.680 33.277 1.00 98.50 431 ASP A N 1
ATOM 3391 C CA . ASP A 1 431 ? -15.434 23.624 34.204 1.00 98.50 431 ASP A CA 1
ATOM 3392 C C . ASP A 1 431 ? -15.177 22.183 34.667 1.00 98.50 431 ASP A C 1
ATOM 3394 O O . ASP A 1 431 ? -14.039 21.708 34.684 1.00 98.50 431 ASP A O 1
ATOM 3398 N N . LEU A 1 432 ? -16.244 21.447 34.973 1.00 98.44 432 LEU A N 1
ATOM 3399 C CA . LEU A 1 432 ? -16.179 20.041 35.347 1.00 98.44 432 LEU A CA 1
ATOM 3400 C C . LEU A 1 432 ? -15.659 19.172 34.190 1.00 98.44 432 LEU A C 1
ATOM 3402 O O . LEU A 1 432 ? -14.732 18.382 34.375 1.00 98.44 432 LEU A O 1
ATOM 3406 N N . MET A 1 433 ? -16.188 19.371 32.981 1.00 98.56 433 MET A N 1
ATOM 3407 C CA . MET A 1 433 ? -15.736 18.676 31.774 1.00 98.56 433 MET A CA 1
ATOM 3408 C C . MET A 1 433 ? -14.278 18.980 31.436 1.00 98.56 433 MET A C 1
ATOM 3410 O O . MET A 1 433 ? -13.573 18.116 30.915 1.00 98.56 433 MET A O 1
ATOM 3414 N N . ARG A 1 434 ? -13.783 20.182 31.756 1.00 98.44 434 ARG A N 1
ATOM 3415 C CA . ARG A 1 434 ? -12.363 20.519 31.606 1.00 98.44 434 ARG A CA 1
ATOM 3416 C C . ARG A 1 434 ? -11.490 19.622 32.478 1.00 98.44 434 ARG A C 1
ATOM 3418 O O . ARG A 1 434 ? -10.568 18.993 31.960 1.00 98.44 434 ARG A O 1
ATOM 3425 N N . VAL A 1 435 ? -11.836 19.500 33.760 1.00 98.56 435 VAL A N 1
ATOM 3426 C CA . VAL A 1 435 ? -11.121 18.642 34.715 1.00 98.56 435 VAL A CA 1
ATOM 3427 C C . VAL A 1 435 ? -11.143 17.180 34.271 1.00 98.56 435 VAL A C 1
ATOM 3429 O O . VAL A 1 435 ? -10.090 16.542 34.207 1.00 98.56 435 VAL A O 1
ATOM 3432 N N . THR A 1 436 ? -12.309 16.638 33.915 1.00 98.69 436 THR A N 1
ATOM 3433 C CA . THR A 1 436 ? -12.409 15.218 33.544 1.00 98.69 436 THR A CA 1
ATOM 3434 C C . THR A 1 436 ? -11.757 14.918 32.196 1.00 98.69 436 THR A C 1
ATOM 3436 O O . THR A 1 436 ? -11.185 13.842 32.023 1.00 98.69 436 THR A O 1
ATOM 3439 N N . THR A 1 437 ? -11.741 15.870 31.260 1.00 98.81 437 THR A N 1
ATOM 3440 C CA . THR A 1 437 ? -11.043 15.723 29.972 1.00 98.81 437 THR A CA 1
ATOM 3441 C C . THR A 1 437 ? -9.528 15.727 30.142 1.00 98.81 437 THR A C 1
ATOM 3443 O O . THR A 1 437 ? -8.845 14.883 29.557 1.00 98.81 437 THR A O 1
ATOM 3446 N N . ASP A 1 438 ? -8.983 16.625 30.965 1.00 98.69 438 ASP A N 1
ATOM 3447 C CA . ASP A 1 438 ? -7.542 16.658 31.239 1.00 98.69 438 ASP A CA 1
ATOM 3448 C C . ASP A 1 438 ? -7.080 15.414 32.011 1.00 98.69 438 ASP A C 1
ATOM 3450 O O . ASP A 1 438 ? -6.005 14.863 31.730 1.00 98.69 438 ASP A O 1
ATOM 3454 N N . PHE A 1 439 ? -7.936 14.890 32.894 1.00 98.75 439 PHE A N 1
ATOM 3455 C CA . PHE A 1 439 ? -7.736 13.570 33.481 1.00 98.75 439 PHE A CA 1
ATOM 3456 C C . PHE A 1 439 ? -7.726 12.470 32.415 1.00 98.75 439 PHE A C 1
ATOM 3458 O O . PHE A 1 439 ? -6.767 11.706 32.357 1.00 98.75 439 PHE A O 1
ATOM 3465 N N . CYS A 1 440 ? -8.726 12.407 31.529 1.00 98.75 440 CYS A N 1
ATOM 3466 C CA . CYS A 1 440 ? -8.810 11.372 30.492 1.00 98.75 440 CYS A CA 1
ATOM 3467 C C . CYS A 1 440 ? -7.596 11.368 29.553 1.00 98.75 440 CYS A C 1
ATOM 3469 O O . CYS A 1 440 ? -7.143 10.297 29.148 1.00 98.75 440 CYS A O 1
ATOM 3471 N N . LYS A 1 441 ? -7.018 12.536 29.236 1.00 98.75 441 LYS A N 1
ATOM 3472 C CA . LYS A 1 441 ? -5.752 12.616 28.484 1.00 98.75 441 LYS A CA 1
ATOM 3473 C C . LYS A 1 441 ? -4.598 11.989 29.262 1.00 98.75 441 LYS A C 1
ATOM 3475 O O . LYS A 1 441 ? -3.871 11.165 28.714 1.00 98.75 441 LYS A O 1
ATOM 3480 N N . THR A 1 442 ? -4.447 12.357 30.533 1.00 98.56 442 THR A N 1
ATOM 3481 C CA . THR A 1 442 ? -3.375 11.856 31.411 1.00 98.56 442 THR A CA 1
ATOM 3482 C C . THR A 1 442 ? -3.511 10.351 31.654 1.00 98.56 442 THR A C 1
ATOM 3484 O O . THR A 1 442 ? -2.533 9.606 31.578 1.00 98.56 442 THR A O 1
ATOM 3487 N N . TRP A 1 443 ? -4.739 9.890 31.882 1.00 98.56 443 TRP A N 1
ATOM 3488 C CA . TRP A 1 443 ? -5.074 8.492 32.099 1.00 98.56 443 TRP A CA 1
ATOM 3489 C C . TRP A 1 443 ? -4.880 7.652 30.837 1.00 98.56 443 TRP A C 1
ATOM 3491 O O . TRP A 1 443 ? -4.164 6.650 30.856 1.00 98.56 443 TRP A O 1
ATOM 3501 N N . GLY A 1 444 ? -5.421 8.103 29.704 1.00 98.44 444 GLY A N 1
ATOM 3502 C CA . GLY A 1 444 ? -5.224 7.430 28.425 1.00 98.44 444 GLY A CA 1
ATOM 3503 C C . GLY A 1 444 ? -3.756 7.416 27.985 1.00 98.44 444 GLY A C 1
ATOM 3504 O O . GLY A 1 444 ? -3.312 6.425 27.415 1.00 98.44 444 GLY A O 1
ATOM 3505 N N . ASP A 1 445 ? -2.958 8.438 28.315 1.00 98.69 445 ASP A N 1
ATOM 3506 C CA . ASP A 1 445 ? -1.507 8.429 28.080 1.00 98.69 445 ASP A CA 1
ATOM 3507 C C . ASP A 1 445 ? -0.784 7.338 28.878 1.00 98.69 445 ASP A C 1
ATOM 3509 O O . ASP A 1 445 ? 0.162 6.727 28.371 1.00 98.69 445 ASP A O 1
ATOM 3513 N N . ALA A 1 446 ? -1.220 7.075 30.112 1.00 98.69 446 ALA A N 1
ATOM 3514 C CA . ALA A 1 446 ? -0.695 5.979 30.917 1.00 98.69 446 ALA A CA 1
ATOM 3515 C C . ALA A 1 446 ? -1.077 4.614 30.322 1.00 98.69 446 ALA A C 1
ATOM 3517 O O . ALA A 1 446 ? -0.207 3.758 30.171 1.00 98.69 446 ALA A O 1
ATOM 3518 N N . ILE A 1 447 ? -2.330 4.445 29.888 1.00 98.56 447 ILE A N 1
ATOM 3519 C CA . ILE A 1 447 ? -2.807 3.220 29.226 1.00 98.56 447 ILE A CA 1
ATOM 3520 C C . ILE A 1 447 ? -2.045 2.972 27.916 1.00 98.56 447 ILE A C 1
ATOM 3522 O O . ILE A 1 447 ? -1.538 1.874 27.691 1.00 98.56 447 ILE A O 1
ATOM 3526 N N . VAL A 1 448 ? -1.892 3.988 27.062 1.00 98.06 448 VAL A N 1
ATOM 3527 C CA . VAL A 1 448 ? -1.208 3.878 25.760 1.00 98.06 448 VAL A CA 1
ATOM 3528 C C . VAL A 1 448 ? 0.250 3.434 25.904 1.00 98.06 448 VAL A C 1
ATOM 3530 O O . VAL A 1 448 ? 0.757 2.719 25.037 1.00 98.06 448 VAL A O 1
ATOM 3533 N N . LYS A 1 449 ? 0.936 3.793 26.999 1.00 98.12 449 LYS A N 1
ATOM 3534 C CA . LYS A 1 449 ? 2.315 3.336 27.263 1.00 98.12 449 LYS A CA 1
ATOM 3535 C C . LYS A 1 449 ? 2.429 1.815 27.384 1.00 98.12 449 LYS A C 1
ATOM 3537 O O . LYS A 1 449 ? 3.470 1.272 27.017 1.00 98.12 449 LYS A O 1
ATOM 3542 N N . THR A 1 450 ? 1.364 1.132 27.805 1.00 97.75 450 THR A N 1
ATOM 3543 C CA . THR A 1 450 ? 1.304 -0.341 27.853 1.00 97.75 450 THR A CA 1
ATOM 3544 C C . THR A 1 450 ? 1.211 -0.974 26.456 1.00 97.75 450 THR A C 1
ATOM 3546 O O . THR A 1 450 ? 1.450 -2.168 26.298 1.00 97.75 450 THR A O 1
ATOM 3549 N N . ARG A 1 451 ? 0.935 -0.164 25.418 1.00 96.25 451 ARG A N 1
ATOM 3550 C CA . ARG A 1 451 ? 0.715 -0.544 24.007 1.00 96.25 451 ARG A CA 1
ATOM 3551 C C . ARG A 1 451 ? -0.590 -1.295 23.731 1.00 96.25 451 ARG A C 1
ATOM 3553 O O . ARG A 1 451 ? -0.767 -1.796 22.619 1.00 96.25 451 ARG A O 1
ATOM 3560 N N . ILE A 1 452 ? -1.496 -1.350 24.704 1.00 97.19 452 ILE A N 1
ATOM 3561 C CA . ILE A 1 452 ? -2.861 -1.840 24.511 1.00 97.19 452 ILE A CA 1
ATOM 3562 C C . ILE A 1 452 ? -3.705 -0.820 23.724 1.00 97.19 452 ILE A C 1
ATOM 3564 O O . ILE A 1 452 ? -3.431 0.383 23.760 1.00 97.19 452 ILE A O 1
ATOM 3568 N N . GLY A 1 453 ? -4.721 -1.282 22.988 1.00 96.50 453 GLY A N 1
ATOM 3569 C CA . GLY A 1 453 ? -5.677 -0.387 22.327 1.00 96.50 453 GLY A CA 1
ATOM 3570 C C . GLY A 1 453 ? -6.458 0.462 23.337 1.00 96.50 453 GLY A C 1
ATOM 3571 O O . GLY A 1 453 ? -6.731 0.003 24.440 1.00 96.50 453 GLY A O 1
ATOM 3572 N N . LEU A 1 454 ? -6.837 1.688 22.968 1.00 97.81 454 LEU A N 1
ATOM 3573 C CA . LEU A 1 454 ? -7.530 2.621 23.863 1.00 97.81 454 LEU A CA 1
ATOM 3574 C C . LEU A 1 454 ? -9.011 2.760 23.488 1.00 97.81 454 LEU A C 1
ATOM 3576 O O . LEU A 1 454 ? -9.347 3.076 22.341 1.00 97.81 454 LEU A O 1
ATOM 3580 N N . SER A 1 455 ? -9.890 2.575 24.472 1.00 97.69 455 SER A N 1
ATOM 3581 C CA . SER A 1 455 ? -11.316 2.865 24.346 1.00 97.69 455 SER A CA 1
ATOM 3582 C C . SER A 1 455 ? -11.839 3.678 25.529 1.00 97.69 455 SER A C 1
ATOM 3584 O O . SER A 1 455 ? -11.396 3.472 26.658 1.00 97.69 455 SER A O 1
ATOM 3586 N N . PHE A 1 456 ? -12.775 4.587 25.252 1.00 97.94 456 PHE A N 1
ATOM 3587 C CA . PHE A 1 456 ? -13.519 5.345 26.257 1.00 97.94 456 PHE A CA 1
ATOM 3588 C C . PHE A 1 456 ? -15.001 4.965 26.214 1.00 97.94 456 PHE A C 1
ATOM 3590 O O . PHE A 1 456 ? -15.674 5.172 25.202 1.00 97.94 456 PHE A O 1
ATOM 3597 N N . SER A 1 457 ? -15.497 4.402 27.311 1.00 96.94 457 SER A N 1
ATOM 3598 C CA . SER A 1 457 ? -16.912 4.109 27.521 1.00 96.94 457 SER A CA 1
ATOM 3599 C C . SER A 1 457 ? -17.618 5.328 28.112 1.00 96.94 457 SER A C 1
ATOM 3601 O O . SER A 1 457 ? -17.144 5.911 29.089 1.00 96.94 457 SER A O 1
ATOM 3603 N N . GLU A 1 458 ? -18.732 5.710 27.500 1.00 95.94 458 GLU A N 1
ATOM 3604 C CA . GLU A 1 458 ? -19.517 6.909 27.788 1.00 95.94 458 GLU A CA 1
ATOM 3605 C C . GLU A 1 458 ? -21.020 6.579 27.919 1.00 95.94 458 GLU A C 1
ATOM 3607 O O . GLU A 1 458 ? -21.845 7.144 27.197 1.00 95.94 458 GLU A O 1
ATOM 3612 N N . PRO A 1 459 ? -21.425 5.641 28.803 1.00 93.94 459 PRO A N 1
ATOM 3613 C CA . PRO A 1 459 ? -22.819 5.200 28.914 1.00 93.94 459 PRO A CA 1
ATOM 3614 C C . PRO A 1 459 ? -23.801 6.352 29.145 1.00 93.94 459 PRO A C 1
ATOM 3616 O O . PRO A 1 459 ? -24.923 6.314 28.647 1.00 93.94 459 PRO A O 1
ATOM 3619 N N . THR A 1 460 ? -23.390 7.397 29.867 1.00 94.62 460 THR A N 1
ATOM 3620 C CA . THR A 1 460 ? -24.277 8.513 30.197 1.00 94.62 460 THR A CA 1
ATOM 3621 C C . THR A 1 460 ? -24.309 9.619 29.140 1.00 94.62 460 THR A C 1
ATOM 3623 O O . THR A 1 460 ? -25.069 10.576 29.282 1.00 94.62 460 THR A O 1
ATOM 3626 N N . ALA A 1 461 ? -23.532 9.490 28.059 1.00 96.06 461 ALA A N 1
ATOM 3627 C CA . ALA A 1 461 ? -23.652 10.334 26.867 1.00 96.06 461 ALA A CA 1
ATOM 3628 C C . ALA A 1 461 ? -24.768 9.851 25.914 1.00 96.06 461 ALA A C 1
ATOM 3630 O O . ALA A 1 461 ? -24.935 10.398 24.824 1.00 96.06 461 ALA A O 1
ATOM 3631 N N . SER A 1 462 ? -25.505 8.806 26.309 1.00 95.50 462 SER A N 1
ATOM 3632 C CA . SER A 1 462 ? -26.630 8.237 25.569 1.00 95.50 462 SER A CA 1
ATOM 3633 C C . SER A 1 462 ? -27.739 9.253 25.318 1.00 95.50 462 SER A C 1
ATOM 3635 O O . SER A 1 462 ? -28.125 9.991 26.225 1.00 95.50 462 SER A O 1
ATOM 3637 N N . ILE A 1 463 ? -28.352 9.203 24.133 1.00 95.50 463 ILE A N 1
ATOM 3638 C CA . ILE A 1 463 ? -29.524 10.025 23.805 1.00 95.50 463 ILE A CA 1
ATOM 3639 C C . ILE A 1 463 ? -30.787 9.560 24.537 1.00 95.50 463 ILE A C 1
ATOM 3641 O O . ILE A 1 463 ? -31.769 10.291 24.638 1.00 95.50 463 ILE A O 1
ATOM 3645 N N . SER A 1 464 ? -30.738 8.377 25.148 1.00 93.00 464 SER A N 1
ATOM 3646 C CA . SER A 1 464 ? -31.746 7.950 26.117 1.00 93.00 464 SER A CA 1
ATOM 3647 C C . SER A 1 464 ? -31.691 8.749 27.431 1.00 93.00 464 SER A C 1
ATOM 3649 O O . SER A 1 464 ? -32.650 8.698 28.196 1.00 93.00 464 SER A O 1
ATOM 3651 N N . LEU A 1 465 ? -30.595 9.474 27.705 1.00 93.94 465 LEU A N 1
ATOM 3652 C CA . LEU A 1 465 ? -30.391 10.253 28.933 1.00 93.94 465 LEU A CA 1
ATOM 3653 C C . LEU A 1 465 ? -30.192 11.756 28.677 1.00 93.94 465 LEU A C 1
ATOM 3655 O O . LEU A 1 465 ? -30.711 12.574 29.432 1.00 93.94 465 LEU A O 1
ATOM 3659 N N . VAL A 1 466 ? -29.446 12.130 27.634 1.00 94.81 466 VAL A N 1
ATOM 3660 C CA . VAL A 1 466 ? -29.139 13.527 27.284 1.00 94.81 466 VAL A CA 1
ATOM 3661 C C . VAL A 1 466 ? -29.653 13.875 25.891 1.00 94.81 466 VAL A C 1
ATOM 3663 O O . VAL A 1 466 ? -29.643 13.047 24.991 1.00 94.81 466 VAL A O 1
ATOM 3666 N N . SER A 1 467 ? -30.098 15.111 25.666 1.00 95.62 467 SER A N 1
ATOM 3667 C CA . SER A 1 467 ? -30.526 15.522 24.323 1.00 95.62 467 SER A CA 1
ATOM 3668 C C . SER A 1 467 ? -29.335 15.570 23.344 1.00 95.62 467 SER A C 1
ATOM 3670 O O . SER A 1 467 ? -28.193 15.784 23.766 1.00 95.62 467 SER A O 1
ATOM 3672 N N . PRO A 1 468 ? -29.565 15.447 22.021 1.00 97.31 468 PRO A N 1
ATOM 3673 C CA . PRO A 1 468 ? -28.509 15.657 21.028 1.00 97.31 468 PRO A CA 1
ATOM 3674 C C . PRO A 1 468 ? -27.860 17.045 21.119 1.00 97.31 468 PRO A C 1
ATOM 3676 O O . PRO A 1 468 ? -26.675 17.189 20.832 1.00 97.31 468 PRO A O 1
ATOM 3679 N N . ASP A 1 469 ? -28.611 18.061 21.544 1.00 97.81 469 ASP A N 1
ATOM 3680 C CA . ASP A 1 469 ? -28.087 19.418 21.712 1.00 97.81 469 ASP A CA 1
ATOM 3681 C C . ASP A 1 469 ? -27.158 19.508 22.928 1.00 97.81 469 ASP A C 1
ATOM 3683 O O . ASP A 1 469 ? -26.054 20.037 22.803 1.00 97.81 469 ASP A O 1
ATOM 3687 N N . ASN A 1 470 ? -27.511 18.861 24.045 1.00 97.38 470 ASN A N 1
ATOM 3688 C CA . ASN A 1 470 ? -26.610 18.732 25.193 1.00 97.38 470 ASN A CA 1
ATOM 3689 C C . ASN A 1 470 ? -25.335 17.965 24.820 1.00 97.38 470 ASN A C 1
ATOM 3691 O O . ASN A 1 470 ? -24.249 18.331 25.268 1.00 97.38 470 ASN A O 1
ATOM 3695 N N . TYR A 1 471 ? -25.434 16.932 23.973 1.00 98.31 471 TYR A N 1
ATOM 3696 C CA . TYR A 1 471 ? -24.245 16.252 23.457 1.00 98.31 471 TYR A CA 1
ATOM 3697 C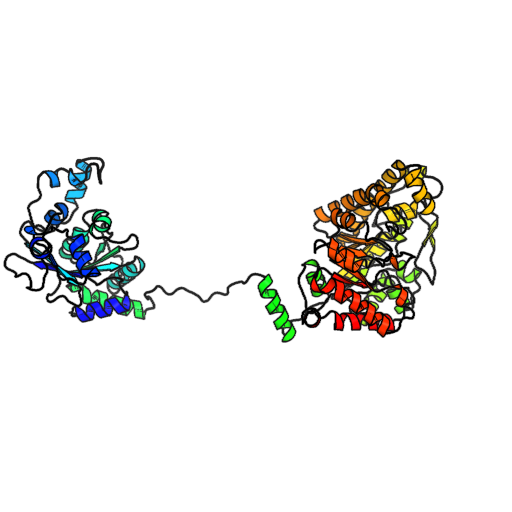 C . TYR A 1 471 ? -23.345 17.226 22.687 1.00 98.31 471 TYR A C 1
ATOM 3699 O O . TYR A 1 471 ? -22.140 17.283 22.930 1.00 98.31 471 TYR A O 1
ATOM 3707 N N . ARG A 1 472 ? -23.911 18.020 21.774 1.00 98.50 472 ARG A N 1
ATOM 3708 C CA . ARG A 1 472 ? -23.149 18.970 20.947 1.00 98.50 472 ARG A CA 1
ATOM 3709 C C . ARG A 1 472 ? -22.517 20.099 21.754 1.00 98.50 472 ARG A C 1
ATOM 3711 O O . ARG A 1 472 ? -21.423 20.533 21.401 1.00 98.50 472 ARG A O 1
ATOM 3718 N N . GLU A 1 473 ? -23.178 20.558 22.809 1.00 98.25 473 GLU A N 1
ATOM 3719 C CA . GLU A 1 473 ? -22.694 21.645 23.660 1.00 98.25 473 GLU A CA 1
ATOM 3720 C C . GLU A 1 473 ? -21.658 21.162 24.682 1.00 98.25 473 GLU A C 1
ATOM 3722 O O . GLU A 1 473 ? -20.538 21.678 24.738 1.00 98.25 473 GLU A O 1
ATOM 3727 N N . PHE A 1 474 ? -21.998 20.134 25.461 1.00 98.44 474 PHE A N 1
ATOM 3728 C CA . PHE A 1 474 ? -21.231 19.765 26.650 1.00 98.44 474 PHE A CA 1
ATOM 3729 C C . PHE A 1 474 ? -20.290 18.577 26.447 1.00 98.44 474 PHE A C 1
ATOM 3731 O O . PHE A 1 474 ? -19.383 18.392 27.254 1.00 98.44 474 PHE A O 1
ATOM 3738 N N . ILE A 1 475 ? -20.461 17.779 25.385 1.00 98.50 475 ILE A N 1
ATOM 3739 C CA . ILE A 1 475 ? -19.738 16.506 25.214 1.00 98.50 475 ILE A CA 1
ATOM 3740 C C . ILE A 1 475 ? -18.831 16.538 23.978 1.00 98.50 475 ILE A C 1
ATOM 3742 O O . ILE A 1 475 ? -17.618 16.342 24.087 1.00 98.50 475 ILE A O 1
ATOM 3746 N N . ALA A 1 476 ? -19.384 16.835 22.801 1.00 98.56 476 ALA A N 1
ATOM 3747 C CA . ALA A 1 476 ? -18.685 16.776 21.518 1.00 98.56 476 ALA A CA 1
ATOM 3748 C C . ALA A 1 476 ? -17.384 17.609 21.460 1.00 98.56 476 ALA A C 1
ATOM 3750 O O . ALA A 1 476 ? -16.389 17.090 20.935 1.00 98.56 476 ALA A O 1
ATOM 3751 N N . PRO A 1 477 ? -17.309 18.843 22.011 1.00 98.69 477 PRO A N 1
ATOM 3752 C CA . PRO A 1 477 ? -16.073 19.627 21.991 1.00 98.69 477 PRO A CA 1
ATOM 3753 C C . PRO A 1 477 ? -14.938 18.947 22.767 1.00 98.69 477 PRO A C 1
ATOM 3755 O O . PRO A 1 477 ? -13.796 18.912 22.307 1.00 98.69 477 PRO A O 1
ATOM 3758 N N . TYR A 1 478 ? -15.265 18.341 23.908 1.00 98.75 478 TYR A N 1
ATOM 3759 C CA . TYR A 1 478 ? -14.316 17.657 24.785 1.00 98.75 478 TYR A CA 1
ATOM 3760 C C . TYR A 1 478 ? -13.921 16.283 24.241 1.00 98.75 478 TYR A C 1
ATOM 3762 O O . TYR A 1 478 ? -12.746 15.921 24.268 1.00 98.75 478 TYR A O 1
ATOM 3770 N N . HIS A 1 479 ? -14.870 15.548 23.656 1.00 98.62 479 HIS A N 1
ATOM 3771 C CA . HIS A 1 479 ? -14.582 14.338 22.887 1.00 98.62 479 HIS A CA 1
ATOM 3772 C C . HIS A 1 479 ? -13.626 14.617 21.729 1.00 98.62 479 HIS A C 1
ATOM 3774 O O . HIS A 1 479 ? -12.645 13.896 21.553 1.00 98.62 479 HIS A O 1
ATOM 3780 N N . LYS A 1 480 ? -13.880 15.678 20.956 1.00 98.62 480 LYS A N 1
ATOM 3781 C CA . LYS A 1 480 ? -13.009 16.084 19.853 1.00 98.62 480 LYS A CA 1
ATOM 3782 C C . LYS A 1 480 ? -11.600 16.400 20.350 1.00 98.62 480 LYS A C 1
ATOM 3784 O O . LYS A 1 480 ? -10.630 15.923 19.769 1.00 98.62 480 LYS A O 1
ATOM 3789 N N . GLU A 1 481 ? -11.483 17.167 21.428 1.00 98.62 481 GLU A N 1
ATOM 3790 C CA . GLU A 1 481 ? -10.192 17.496 22.030 1.00 98.62 481 GLU A CA 1
ATOM 3791 C C . GLU A 1 481 ? -9.435 16.248 22.513 1.00 98.62 481 GLU A C 1
ATOM 3793 O O . GLU A 1 481 ? -8.236 16.104 22.259 1.00 98.62 481 GLU A O 1
ATOM 3798 N N . LEU A 1 482 ? -10.136 15.324 23.174 1.00 98.44 482 LEU A N 1
ATOM 3799 C CA . LEU A 1 482 ? -9.578 14.059 23.645 1.00 98.44 482 LEU A CA 1
ATOM 3800 C C . LEU A 1 482 ? -9.077 13.200 22.476 1.00 98.44 482 LEU A C 1
ATOM 3802 O O . LEU A 1 482 ? -7.958 12.687 22.508 1.00 98.44 482 LEU A O 1
ATOM 3806 N N . VAL A 1 483 ? -9.877 13.075 21.417 1.00 98.31 483 VAL A N 1
ATOM 3807 C CA . VAL A 1 483 ? -9.500 12.336 20.209 1.00 98.31 483 VAL A CA 1
ATOM 3808 C C . VAL A 1 483 ? -8.314 12.993 19.505 1.00 98.31 483 VAL A C 1
ATOM 3810 O O . VAL A 1 483 ? -7.378 12.289 19.125 1.00 98.31 483 VAL A O 1
ATOM 3813 N N . ASP A 1 484 ? -8.310 14.318 19.350 1.00 98.62 484 ASP A N 1
ATOM 3814 C CA . ASP A 1 484 ? -7.222 15.046 18.692 1.00 98.62 484 ASP A CA 1
ATOM 3815 C C . ASP A 1 484 ? -5.888 14.881 19.452 1.00 98.62 484 ASP A C 1
ATOM 3817 O O . ASP A 1 484 ? -4.844 14.689 18.818 1.00 98.62 484 ASP A O 1
ATOM 3821 N N . HIS A 1 485 ? -5.918 14.837 20.792 1.00 98.56 485 HIS A N 1
ATOM 3822 C CA . HIS A 1 485 ? -4.744 14.539 21.631 1.00 98.56 485 HIS A CA 1
ATOM 3823 C C . HIS A 1 485 ? -4.116 13.177 21.301 1.00 98.56 485 HIS A C 1
ATOM 3825 O O . HIS A 1 485 ? -2.902 13.079 21.100 1.00 98.56 485 HIS A O 1
ATOM 3831 N N . PHE A 1 486 ? -4.924 12.119 21.185 1.00 98.31 486 PHE A N 1
ATOM 3832 C CA . PHE A 1 486 ? -4.426 10.774 20.861 1.00 98.31 486 PHE A CA 1
ATOM 3833 C C . PHE A 1 486 ? -4.091 10.604 19.377 1.00 98.31 486 PHE A C 1
ATOM 3835 O O . PHE A 1 486 ? -3.107 9.942 19.025 1.00 98.31 486 PHE A O 1
ATOM 3842 N N . LYS A 1 487 ? -4.828 11.277 18.491 1.00 97.19 487 LYS A N 1
ATOM 3843 C CA . LYS A 1 487 ? -4.545 11.313 17.055 1.00 97.19 487 LYS A CA 1
ATOM 3844 C C . LYS A 1 487 ? -3.181 11.936 16.765 1.00 97.19 487 LYS A C 1
ATOM 3846 O O . LYS A 1 487 ? -2.443 11.397 15.938 1.00 97.19 487 LYS A O 1
ATOM 3851 N N . ALA A 1 488 ? -2.793 12.996 17.482 1.00 97.62 488 ALA A N 1
ATOM 3852 C CA . ALA A 1 488 ? -1.452 13.585 17.393 1.00 97.62 488 ALA A CA 1
ATOM 3853 C C . ALA A 1 488 ? -0.334 12.577 17.737 1.00 97.62 488 ALA A C 1
ATOM 3855 O O . ALA A 1 488 ? 0.783 12.679 17.231 1.00 97.62 488 ALA A O 1
ATOM 3856 N N . LYS A 1 489 ? -0.656 11.550 18.533 1.00 96.62 489 LYS A N 1
ATOM 3857 C CA . LYS A 1 489 ? 0.235 10.444 18.921 1.00 96.62 489 LYS A CA 1
ATOM 3858 C C . LYS A 1 489 ? 0.081 9.200 18.043 1.00 96.62 489 LYS A C 1
ATOM 3860 O O . LYS A 1 489 ? 0.686 8.172 18.333 1.00 96.62 489 LYS A O 1
ATOM 3865 N N . LYS A 1 490 ? -0.696 9.287 16.955 1.00 96.44 490 LYS A N 1
ATOM 3866 C CA . LYS A 1 490 ? -1.031 8.177 16.043 1.00 96.44 490 LYS A CA 1
ATOM 3867 C C . LYS A 1 490 ? -1.755 7.016 16.737 1.00 96.44 490 LYS A C 1
ATOM 3869 O O . LYS A 1 490 ? -1.632 5.869 16.310 1.00 96.44 490 LYS A O 1
ATOM 3874 N N . VAL A 1 491 ? -2.521 7.316 17.784 1.00 96.44 491 VAL A N 1
ATOM 3875 C CA . VAL A 1 491 ? -3.365 6.350 18.491 1.00 96.44 491 VAL A CA 1
ATOM 3876 C C . VAL A 1 491 ? -4.811 6.541 18.047 1.00 96.44 491 VAL A C 1
ATOM 3878 O O . VAL A 1 491 ? -5.357 7.640 18.129 1.00 96.44 491 VAL A O 1
ATOM 3881 N N . GLY A 1 492 ? -5.426 5.468 17.551 1.00 95.69 492 GLY A N 1
ATOM 3882 C CA . GLY A 1 492 ? -6.862 5.434 17.284 1.00 95.69 492 GLY A CA 1
ATOM 3883 C C . GLY A 1 492 ? -7.637 5.243 18.584 1.00 95.69 492 GLY A C 1
ATOM 3884 O O . GLY A 1 492 ? -7.263 4.408 19.404 1.00 95.69 492 GLY A O 1
ATOM 3885 N N . VAL A 1 493 ? -8.713 6.008 18.755 1.00 97.38 493 VAL A N 1
ATOM 3886 C CA . VAL A 1 493 ? -9.595 5.917 19.923 1.00 97.38 493 VAL A CA 1
ATOM 3887 C C . VAL A 1 493 ? -10.896 5.237 19.513 1.00 97.38 493 VAL A C 1
ATOM 3889 O O . VAL A 1 493 ? -11.461 5.558 18.458 1.00 97.38 493 VAL A O 1
ATOM 3892 N N . THR A 1 494 ? -11.343 4.291 20.334 1.00 97.81 494 THR A N 1
ATOM 3893 C CA . THR A 1 494 ? -12.681 3.691 20.260 1.00 97.81 494 THR A CA 1
ATOM 3894 C C . THR A 1 494 ? -13.586 4.362 21.285 1.00 97.81 494 THR A C 1
ATOM 3896 O O . THR A 1 494 ? -13.127 4.673 22.382 1.00 97.81 494 THR A O 1
ATOM 3899 N N . THR A 1 495 ? -14.861 4.562 20.967 1.00 97.75 495 THR A N 1
ATOM 3900 C CA . THR A 1 495 ? -15.859 4.931 21.978 1.00 97.75 495 THR A CA 1
ATOM 3901 C C . THR A 1 495 ? -16.976 3.902 22.042 1.00 97.75 495 THR A C 1
ATOM 3903 O O . THR A 1 495 ? -17.273 3.256 21.037 1.00 97.75 495 THR A O 1
ATOM 3906 N N . HIS A 1 496 ? -17.540 3.713 23.231 1.00 97.50 496 HIS A N 1
ATOM 3907 C CA . HIS A 1 496 ? -18.768 2.960 23.443 1.00 97.50 496 HIS A CA 1
ATOM 3908 C C . HIS A 1 496 ? -19.793 3.866 24.121 1.00 97.50 496 HIS A C 1
ATOM 3910 O O . HIS A 1 496 ? -19.456 4.499 25.117 1.00 97.50 496 HIS A O 1
ATOM 3916 N N . ILE A 1 497 ? -21.016 3.936 23.598 1.00 96.75 497 ILE A N 1
ATOM 3917 C CA . ILE A 1 497 ? -22.118 4.685 24.217 1.00 96.75 497 ILE A CA 1
ATOM 3918 C C . ILE A 1 497 ? -23.345 3.766 24.257 1.00 96.75 497 ILE A C 1
ATOM 3920 O O . ILE A 1 497 ? -23.757 3.233 23.223 1.00 96.75 497 ILE A O 1
ATOM 3924 N N . CYS A 1 498 ? -23.906 3.582 25.454 1.00 92.44 498 CYS A N 1
ATOM 3925 C CA . CYS A 1 498 ? -25.077 2.736 25.686 1.00 92.44 498 CYS A CA 1
ATOM 3926 C C . CYS A 1 498 ? -26.365 3.361 25.124 1.00 92.44 498 CYS A C 1
ATOM 3928 O O . CYS A 1 498 ? -26.434 4.565 24.868 1.00 92.44 498 CYS A O 1
ATOM 3930 N N . GLY A 1 499 ? -27.417 2.554 24.994 1.00 93.81 499 GLY A N 1
ATOM 3931 C CA . GLY A 1 499 ? -28.745 2.995 24.565 1.00 93.81 499 GLY A CA 1
ATOM 3932 C C . GLY A 1 499 ? -28.809 3.668 23.186 1.00 93.81 499 GLY A C 1
ATOM 3933 O O . GLY A 1 499 ? -28.052 3.359 22.255 1.00 93.81 499 GLY A O 1
ATOM 3934 N N . THR A 1 500 ? -29.747 4.606 23.046 1.00 95.56 500 THR A N 1
ATOM 3935 C CA . THR A 1 500 ? -30.022 5.285 21.775 1.00 95.56 500 THR A CA 1
ATOM 3936 C C . THR A 1 500 ? -28.905 6.275 21.435 1.00 95.56 500 THR A C 1
ATOM 3938 O O . THR A 1 500 ? -28.592 7.172 22.212 1.00 95.56 500 THR A O 1
ATOM 3941 N N . THR A 1 501 ? -28.298 6.136 20.257 1.00 96.31 501 THR A N 1
ATOM 3942 C CA . THR A 1 501 ? -27.141 6.936 19.805 1.00 96.31 501 THR A CA 1
ATOM 3943 C C . THR A 1 501 ? -27.208 7.345 18.337 1.00 96.31 501 THR A C 1
ATOM 3945 O O . THR A 1 501 ? -26.468 8.236 17.919 1.00 96.31 501 THR A O 1
ATOM 3948 N N . TYR A 1 502 ? -28.125 6.774 17.549 1.00 96.00 502 TYR A N 1
ATOM 3949 C CA . TYR A 1 502 ? -28.255 7.106 16.129 1.00 96.00 502 TYR A CA 1
ATOM 3950 C C . TYR A 1 502 ? -28.403 8.612 15.802 1.00 96.00 502 TYR A C 1
ATOM 3952 O O . TYR A 1 502 ? -27.927 9.006 14.733 1.00 96.00 502 TYR A O 1
ATOM 3960 N N . PRO A 1 503 ? -28.987 9.483 16.663 1.00 96.81 503 PRO A N 1
ATOM 3961 C CA . PRO A 1 503 ? -29.095 10.919 16.377 1.00 96.81 503 PRO A CA 1
ATOM 3962 C C . PRO A 1 503 ? -27.767 11.688 16.401 1.00 96.81 503 PRO A C 1
ATOM 3964 O O . PRO A 1 503 ? -27.734 12.831 15.951 1.00 96.81 503 PRO A O 1
ATOM 3967 N N . ILE A 1 504 ? -26.699 11.092 16.942 1.00 97.31 504 ILE A N 1
ATOM 3968 C CA . ILE A 1 504 ? -25.380 11.727 17.110 1.00 97.31 504 ILE A CA 1
ATOM 3969 C C . ILE A 1 504 ? -24.264 11.001 16.349 1.00 97.31 504 ILE A C 1
ATOM 3971 O O . ILE A 1 504 ? -23.085 11.269 16.566 1.00 97.31 504 ILE A O 1
ATOM 3975 N N . PHE A 1 505 ? -24.591 10.082 15.437 1.00 97.25 505 PHE A N 1
ATOM 3976 C CA . PHE A 1 505 ? -23.577 9.355 14.665 1.00 97.25 505 PHE A CA 1
ATOM 3977 C C . PHE A 1 505 ? -22.673 10.282 13.849 1.00 97.25 505 PHE A C 1
ATOM 3979 O O . PHE A 1 505 ? -21.453 10.104 13.871 1.00 97.25 505 PHE A O 1
ATOM 3986 N N . GLU A 1 506 ? -23.229 11.286 13.159 1.00 96.94 506 GLU A N 1
ATOM 3987 C CA . GLU A 1 506 ? -22.407 12.285 12.472 1.00 96.94 506 GLU A CA 1
ATOM 3988 C C . GLU A 1 506 ? -21.492 13.046 13.439 1.00 96.94 506 GLU A C 1
ATOM 3990 O O . GLU A 1 506 ? -20.320 13.243 13.112 1.00 96.94 506 GLU A O 1
ATOM 3995 N N . ASP A 1 507 ? -22.000 13.424 14.616 1.00 97.88 507 ASP A N 1
ATOM 3996 C CA . ASP A 1 507 ? -21.264 14.179 15.633 1.00 97.88 507 ASP A CA 1
ATOM 3997 C C . ASP A 1 507 ? -20.074 13.357 16.172 1.00 97.88 507 ASP A C 1
ATOM 3999 O O . ASP A 1 507 ? -18.930 13.817 16.144 1.00 97.88 507 ASP A O 1
ATOM 4003 N N . VAL A 1 508 ? -20.304 12.093 16.547 1.00 96.81 508 VAL A N 1
ATOM 4004 C CA . VAL A 1 508 ? -19.260 11.159 17.016 1.00 96.81 508 VAL A CA 1
ATOM 4005 C C . VAL A 1 508 ? -18.186 10.948 15.940 1.00 96.81 508 VAL A C 1
ATOM 4007 O O . VAL A 1 508 ? -16.984 10.993 16.222 1.00 96.81 508 VAL A O 1
ATOM 4010 N N . ILE A 1 509 ? -18.587 10.752 14.680 1.00 96.19 509 ILE A N 1
ATOM 4011 C CA . ILE A 1 509 ? -17.637 10.590 13.568 1.00 96.19 509 ILE A CA 1
ATOM 4012 C C . ILE A 1 509 ? -16.849 11.887 13.335 1.00 96.19 509 ILE A C 1
ATOM 4014 O O . ILE A 1 509 ? -15.649 11.831 13.052 1.00 96.19 509 ILE A O 1
ATOM 4018 N N . ALA A 1 510 ? -17.487 13.053 13.469 1.00 97.31 510 ALA A N 1
ATOM 4019 C CA . ALA A 1 510 ? -16.844 14.357 13.318 1.00 97.31 510 ALA A CA 1
ATOM 4020 C C . ALA A 1 510 ? -15.832 14.659 14.437 1.00 97.31 510 ALA A C 1
ATOM 4022 O O . ALA A 1 510 ? -14.800 15.279 14.165 1.00 97.31 510 ALA A O 1
ATOM 4023 N N . CYS A 1 511 ? -16.057 14.159 15.660 1.00 97.88 511 CYS A N 1
ATOM 4024 C CA . CYS A 1 511 ? -15.053 14.179 16.731 1.00 97.88 511 CYS A CA 1
ATOM 4025 C C . CYS A 1 511 ? -13.784 13.392 16.357 1.00 97.88 511 CYS A C 1
ATOM 4027 O O . CYS A 1 511 ? -12.713 13.682 16.880 1.00 97.88 511 CYS A O 1
ATOM 4029 N N . GLY A 1 512 ? -13.877 12.444 15.416 1.00 96.69 512 GLY A N 1
ATOM 4030 C CA . GLY A 1 512 ? -12.737 11.718 14.855 1.00 96.69 512 GLY A CA 1
ATOM 4031 C C . GLY A 1 512 ? -12.480 10.346 15.477 1.00 96.69 512 GLY A C 1
ATOM 4032 O O . GLY A 1 512 ? -11.393 9.794 15.280 1.00 96.69 512 GLY A O 1
ATOM 4033 N N . PHE A 1 513 ? -13.439 9.793 16.230 1.00 96.69 513 PHE A N 1
ATOM 4034 C CA . PHE A 1 513 ? -13.328 8.430 16.745 1.00 96.69 513 PHE A CA 1
ATOM 4035 C C . PHE A 1 513 ? -13.119 7.443 15.593 1.00 96.69 513 PHE A C 1
ATOM 4037 O O . PHE A 1 513 ? -13.822 7.457 14.584 1.00 96.69 513 PHE A O 1
ATOM 4044 N N . SER A 1 514 ? -12.124 6.569 15.746 1.00 92.88 514 SER A N 1
ATOM 4045 C CA . SER A 1 514 ? -11.771 5.587 14.712 1.00 92.88 514 SER A CA 1
ATOM 4046 C C . SER A 1 514 ? -12.785 4.445 14.622 1.00 92.88 514 SER A C 1
ATOM 4048 O O . SER A 1 514 ? -12.940 3.811 13.575 1.00 92.88 514 SER A O 1
ATOM 4050 N N . THR A 1 515 ? -13.440 4.179 15.751 1.00 97.06 515 THR A N 1
ATOM 4051 C CA . THR A 1 515 ? -14.285 3.018 15.999 1.00 97.06 515 THR A CA 1
ATOM 4052 C C . THR A 1 515 ? -15.393 3.416 16.957 1.00 97.06 515 THR A C 1
ATOM 4054 O O . THR A 1 515 ? -15.118 4.094 17.951 1.00 97.06 515 THR A O 1
ATOM 4057 N N . PHE A 1 516 ? -16.615 2.982 16.675 1.00 97.50 516 PHE A N 1
ATOM 4058 C CA . PHE A 1 516 ? -17.766 3.231 17.523 1.00 97.50 516 PHE A CA 1
ATOM 4059 C C . PHE A 1 516 ? -18.493 1.925 17.836 1.00 97.50 516 PHE A C 1
ATOM 4061 O O . PHE A 1 516 ? -18.933 1.219 16.930 1.00 97.50 516 PHE A O 1
ATOM 4068 N N . SER A 1 517 ? -18.579 1.610 19.125 1.00 97.19 517 SER A N 1
ATOM 4069 C CA . SER A 1 517 ? -19.422 0.557 19.675 1.00 97.19 517 SER A CA 1
ATOM 4070 C C . SER A 1 517 ? -20.729 1.168 20.160 1.00 97.19 517 SER A C 1
ATOM 4072 O O . SER A 1 517 ? -20.707 2.136 20.919 1.00 97.19 517 SER A O 1
ATOM 4074 N N . PHE A 1 518 ? -21.859 0.629 19.726 1.00 91.94 518 PHE A N 1
ATOM 4075 C CA . PHE A 1 518 ? -23.168 1.184 20.056 1.00 91.94 518 PHE A CA 1
ATOM 4076 C C . PHE A 1 518 ? -24.170 0.082 20.378 1.00 91.94 518 PHE A C 1
ATOM 4078 O O . PHE A 1 518 ? -24.130 -1.021 19.829 1.00 91.94 518 PHE A O 1
ATOM 4085 N N . ASP A 1 519 ? -25.079 0.424 21.281 1.00 94.62 519 ASP A N 1
ATOM 4086 C CA . ASP A 1 519 ? -26.098 -0.475 21.801 1.00 94.62 519 ASP A CA 1
ATOM 4087 C C . ASP A 1 519 ? -27.305 -0.589 20.846 1.00 94.62 519 ASP A C 1
ATOM 4089 O O . ASP A 1 519 ? -27.253 -0.214 19.665 1.00 94.62 519 ASP A O 1
ATOM 4093 N N . LEU A 1 520 ? -28.410 -1.135 21.342 1.00 94.00 520 LEU A N 1
ATOM 4094 C CA . LEU A 1 520 ? -29.719 -1.099 20.705 1.00 94.00 520 LEU A CA 1
ATOM 4095 C C . LEU A 1 520 ? -30.455 0.215 21.000 1.00 94.00 520 LEU A C 1
ATOM 4097 O O . LEU A 1 520 ? -30.219 0.874 22.013 1.00 94.00 520 LEU A O 1
ATOM 4101 N N . ASP A 1 521 ? -31.377 0.575 20.109 1.00 92.19 521 ASP A N 1
ATOM 4102 C CA . ASP A 1 521 ? -32.287 1.695 20.333 1.00 92.19 521 ASP A CA 1
ATOM 4103 C C . ASP A 1 521 ? -33.314 1.346 21.424 1.00 92.19 521 ASP A C 1
ATOM 4105 O O . ASP A 1 521 ? -33.986 0.316 21.351 1.00 92.19 521 ASP A O 1
ATOM 4109 N N . GLN A 1 522 ? -33.432 2.216 22.429 1.00 88.00 522 GLN A N 1
ATOM 4110 C CA . GLN A 1 522 ? -34.264 2.038 23.627 1.00 88.00 522 GLN A CA 1
ATOM 4111 C C . GLN A 1 522 ? -35.672 2.637 23.475 1.00 88.00 522 GLN A C 1
ATOM 4113 O O . GLN A 1 522 ? -36.387 2.839 24.459 1.00 88.00 522 GLN A O 1
ATOM 4118 N N . GLN A 1 523 ? -36.080 2.963 22.249 1.00 85.62 523 GLN A N 1
ATOM 4119 C CA . GLN A 1 523 ? -37.382 3.550 21.975 1.00 85.62 523 GLN A CA 1
ATOM 4120 C C . GLN A 1 523 ? -38.530 2.628 22.421 1.00 85.62 523 GLN A C 1
ATOM 4122 O O . GLN A 1 523 ? -38.671 1.499 21.956 1.00 85.62 523 GLN A O 1
ATOM 4127 N N . ALA A 1 524 ? -39.391 3.144 23.303 1.00 81.62 524 ALA A N 1
ATOM 4128 C CA . ALA A 1 524 ? -40.496 2.376 23.880 1.00 81.62 524 ALA A CA 1
ATOM 4129 C C . ALA A 1 524 ? -41.609 2.042 22.868 1.00 81.62 524 ALA A C 1
ATOM 4131 O O . ALA A 1 524 ? -42.308 1.045 23.038 1.00 81.62 524 ALA A O 1
ATOM 4132 N N . ASP A 1 525 ? -41.792 2.872 21.832 1.00 86.25 525 ASP A N 1
ATOM 4133 C CA . ASP A 1 525 ? -42.706 2.586 20.720 1.00 86.25 525 ASP A CA 1
ATOM 4134 C C . ASP A 1 525 ? -41.955 1.834 19.608 1.00 86.25 525 ASP A C 1
ATOM 4136 O O . ASP A 1 525 ? -41.121 2.443 18.929 1.00 86.25 525 ASP A O 1
ATOM 4140 N N . PRO A 1 526 ? -42.281 0.555 19.339 1.00 84.56 526 PRO A N 1
ATOM 4141 C CA . PRO A 1 526 ? -41.636 -0.220 18.282 1.00 84.56 526 PRO A CA 1
ATOM 4142 C C . PRO A 1 526 ? -41.734 0.415 16.889 1.00 84.56 526 PRO A C 1
ATOM 4144 O O . PRO A 1 526 ? -40.911 0.121 16.028 1.00 84.56 526 PRO A O 1
ATOM 4147 N N . LYS A 1 527 ? -42.723 1.286 16.638 1.00 87.62 527 LYS A N 1
ATOM 4148 C CA . LYS A 1 527 ? -42.865 1.996 15.352 1.00 87.62 527 LYS A CA 1
ATOM 4149 C C . LYS A 1 527 ? -41.817 3.084 15.145 1.00 87.62 527 LYS A C 1
ATOM 4151 O O . LYS A 1 527 ? -41.607 3.509 14.013 1.00 87.62 527 LYS A O 1
ATOM 4156 N N . LEU A 1 528 ? -41.223 3.561 16.232 1.00 87.88 528 LEU A N 1
ATOM 4157 C CA . LEU A 1 528 ? -40.187 4.586 16.234 1.00 87.88 528 LEU A CA 1
ATOM 4158 C C . LEU A 1 528 ? -38.785 3.978 16.394 1.00 87.88 528 LEU A C 1
ATOM 4160 O O . LEU A 1 528 ? -37.810 4.720 16.350 1.00 87.88 528 LEU A O 1
ATOM 4164 N N . HIS A 1 529 ? -38.691 2.654 16.559 1.00 92.44 529 HIS A N 1
ATOM 4165 C CA . HIS A 1 529 ? -37.430 1.941 16.720 1.00 92.44 529 HIS A CA 1
ATOM 4166 C C . HIS A 1 529 ? -36.557 2.046 15.464 1.00 92.44 529 HIS A C 1
ATOM 4168 O O . HIS A 1 529 ? -37.013 1.793 14.345 1.00 92.44 529 HIS A O 1
ATOM 4174 N N . VAL A 1 530 ? -35.280 2.362 15.661 1.00 94.31 530 VAL A N 1
ATOM 4175 C CA . VAL A 1 530 ? -34.271 2.448 14.603 1.00 94.31 530 VAL A CA 1
ATOM 4176 C C . VAL A 1 530 ? -33.240 1.336 14.772 1.00 94.31 530 VAL A C 1
ATOM 4178 O O . VAL A 1 530 ? -32.593 1.225 15.813 1.00 94.31 530 VAL A O 1
ATOM 4181 N N . ASP A 1 531 ? -32.994 0.561 13.708 1.00 95.19 531 ASP A N 1
ATOM 4182 C CA . ASP A 1 531 ? -31.818 -0.313 13.664 1.00 95.19 531 ASP A CA 1
ATOM 4183 C C . ASP A 1 531 ? -30.552 0.555 13.603 1.00 95.19 531 ASP A C 1
ATOM 4185 O O . ASP A 1 531 ? -30.144 1.055 12.548 1.00 95.19 531 ASP A O 1
ATOM 4189 N N . GLN A 1 532 ? -29.935 0.746 14.769 1.00 96.44 532 GLN A N 1
ATOM 4190 C CA . GLN A 1 532 ? -28.758 1.595 14.924 1.00 96.44 532 GLN A CA 1
ATOM 4191 C C . GLN A 1 532 ? -27.571 1.100 14.090 1.00 96.44 532 GLN A C 1
ATOM 4193 O O . GLN A 1 532 ? -26.786 1.916 13.616 1.00 96.44 532 GLN A O 1
ATOM 4198 N N . LEU A 1 533 ? -27.450 -0.208 13.836 1.00 96.69 533 LEU A N 1
ATOM 4199 C CA . LEU A 1 533 ? -26.375 -0.737 12.996 1.00 96.69 533 LEU A CA 1
ATOM 4200 C C . LEU A 1 533 ? -26.586 -0.350 11.534 1.00 96.69 533 LEU A C 1
ATOM 4202 O O . LEU A 1 533 ? -25.658 0.143 10.892 1.00 96.69 533 LEU A O 1
ATOM 4206 N N . ALA A 1 534 ? -27.809 -0.506 11.024 1.00 96.69 534 ALA A N 1
ATOM 4207 C CA . ALA A 1 534 ? -28.145 -0.091 9.664 1.00 96.69 534 ALA A CA 1
ATOM 4208 C C . ALA A 1 534 ? -27.943 1.420 9.482 1.00 96.69 534 ALA A C 1
ATOM 4210 O O . ALA A 1 534 ? -27.308 1.861 8.519 1.00 96.69 534 ALA A O 1
ATOM 4211 N N . ARG A 1 535 ? -28.400 2.217 10.457 1.00 96.88 535 ARG A N 1
ATOM 4212 C CA . ARG A 1 535 ? -28.216 3.670 10.441 1.00 96.88 535 ARG A CA 1
ATOM 4213 C C . ARG A 1 535 ? -26.739 4.063 10.515 1.00 96.88 535 ARG A C 1
ATOM 4215 O O . ARG A 1 535 ? -26.319 4.986 9.818 1.00 96.88 535 ARG A O 1
ATOM 4222 N N . PHE A 1 536 ? -25.929 3.355 11.301 1.00 97.00 536 PHE A N 1
ATOM 4223 C CA . PHE A 1 536 ? -24.491 3.604 11.376 1.00 97.00 536 PHE A CA 1
ATOM 4224 C C . PHE A 1 536 ? -23.811 3.336 10.035 1.00 97.00 536 PHE A C 1
ATOM 4226 O O . PHE A 1 536 ? -23.029 4.166 9.582 1.00 97.00 536 PHE A O 1
ATOM 4233 N N . VAL A 1 537 ? -24.121 2.220 9.369 1.00 95.56 537 VAL A N 1
ATOM 4234 C CA . VAL A 1 537 ? -23.563 1.890 8.046 1.00 95.56 537 VAL A CA 1
ATOM 4235 C C . VAL A 1 537 ? -23.879 2.993 7.026 1.00 95.56 537 VAL A C 1
ATOM 4237 O O . VAL A 1 537 ? -22.979 3.445 6.308 1.00 95.56 537 VAL A O 1
ATOM 4240 N N . GLU A 1 538 ? -25.125 3.479 7.012 1.00 95.75 538 GLU A N 1
ATOM 4241 C CA . GLU A 1 538 ? -25.583 4.562 6.132 1.00 95.75 538 GLU A CA 1
ATOM 4242 C C . GLU A 1 538 ? -24.819 5.876 6.368 1.00 95.75 538 GLU A C 1
ATOM 4244 O O . GLU A 1 538 ? -24.369 6.525 5.416 1.00 95.75 538 GLU A O 1
ATOM 4249 N N . VAL A 1 539 ? -24.651 6.263 7.636 1.00 95.62 539 VAL A N 1
ATOM 4250 C CA . VAL A 1 539 ? -24.008 7.524 8.026 1.00 95.62 539 VAL A CA 1
ATOM 4251 C C . VAL A 1 539 ? -22.491 7.434 7.881 1.00 95.62 539 VAL A C 1
ATOM 4253 O O . VAL A 1 539 ? -21.858 8.320 7.298 1.00 95.62 539 VAL A O 1
ATOM 4256 N N . ALA A 1 540 ? -21.874 6.364 8.381 1.00 94.75 540 ALA A N 1
ATOM 4257 C CA . ALA A 1 540 ? -20.428 6.223 8.440 1.00 94.75 540 ALA A CA 1
ATOM 4258 C C . ALA A 1 540 ? -19.801 6.155 7.049 1.00 94.75 540 ALA A C 1
ATOM 4260 O O . ALA A 1 540 ? -18.752 6.772 6.843 1.00 94.75 540 ALA A O 1
ATOM 4261 N N . LYS A 1 541 ? -20.421 5.450 6.090 1.00 91.69 541 LYS A N 1
ATOM 4262 C CA . LYS A 1 541 ? -19.887 5.261 4.724 1.00 91.69 541 LYS A CA 1
ATOM 4263 C C . LYS A 1 541 ? -18.407 4.844 4.730 1.00 91.69 541 LYS A C 1
ATOM 4265 O O . LYS A 1 541 ? -17.590 5.362 3.973 1.00 91.69 541 LYS A O 1
ATOM 4270 N N . GLY A 1 542 ? -18.042 3.966 5.667 1.00 89.44 542 GLY A N 1
ATOM 4271 C CA . GLY A 1 542 ? -16.674 3.477 5.863 1.00 89.44 542 GLY A CA 1
ATOM 4272 C C . GLY A 1 542 ? -15.718 4.417 6.615 1.00 89.44 542 GLY A C 1
ATOM 4273 O O . GLY A 1 542 ? -14.578 4.022 6.861 1.00 89.44 542 GLY A O 1
ATOM 4274 N N . ARG A 1 543 ? -16.134 5.619 7.041 1.00 93.00 543 ARG A N 1
ATOM 4275 C CA . ARG A 1 543 ? -15.269 6.578 7.768 1.00 93.00 543 ARG A CA 1
ATOM 4276 C C . ARG A 1 543 ? -14.847 6.103 9.163 1.00 93.00 543 ARG A C 1
ATOM 4278 O O . ARG A 1 543 ? -13.776 6.482 9.621 1.00 93.00 543 ARG A O 1
ATOM 4285 N N . ALA A 1 544 ? -15.629 5.229 9.793 1.00 95.44 544 ALA A N 1
ATOM 4286 C CA . ALA A 1 544 ? -15.357 4.642 11.107 1.00 95.44 544 ALA A CA 1
ATOM 4287 C C . ALA A 1 544 ? -15.658 3.134 11.105 1.00 95.44 544 ALA A C 1
ATOM 4289 O O . ALA A 1 544 ? -16.369 2.654 10.221 1.00 95.44 544 ALA A O 1
ATOM 4290 N N . VAL A 1 545 ? -15.063 2.395 12.046 1.00 97.81 545 VAL A N 1
ATOM 4291 C CA . VAL A 1 545 ? -15.401 0.983 12.294 1.00 97.81 545 VAL A CA 1
ATOM 4292 C C . VAL A 1 545 ? -16.630 0.920 13.200 1.00 97.81 545 VAL A C 1
ATOM 4294 O O . VAL A 1 545 ? -16.643 1.596 14.224 1.00 97.81 545 VAL A O 1
ATOM 4297 N N . GLY A 1 546 ? -17.633 0.116 12.858 1.00 97.75 546 GLY A N 1
ATOM 4298 C CA . GLY A 1 546 ? -18.759 -0.187 13.748 1.00 97.75 546 GLY A CA 1
ATOM 4299 C C . GLY A 1 546 ? -18.496 -1.446 14.573 1.00 97.75 546 GLY A C 1
ATOM 4300 O O . GLY A 1 546 ? -17.958 -2.420 14.043 1.00 97.75 546 GLY A O 1
ATOM 4301 N N . ILE A 1 547 ? -18.879 -1.437 15.848 1.00 98.25 547 ILE A N 1
ATOM 4302 C CA . ILE A 1 547 ? -18.864 -2.608 16.731 1.00 98.25 547 ILE A CA 1
ATOM 4303 C C . ILE A 1 547 ? -20.276 -2.835 17.273 1.00 98.25 547 ILE A C 1
ATOM 4305 O O . ILE A 1 547 ? -20.890 -1.901 17.782 1.00 98.25 547 ILE A O 1
ATOM 4309 N N . GLY A 1 548 ? -20.766 -4.072 17.189 1.00 95.75 548 GLY A N 1
ATOM 4310 C CA . GLY A 1 548 ? -22.054 -4.462 17.765 1.00 95.75 548 GLY A CA 1
ATOM 4311 C C . GLY A 1 548 ? -22.924 -5.257 16.787 1.00 95.75 548 GLY A C 1
ATOM 4312 O O . GLY A 1 548 ? -22.409 -5.906 15.885 1.00 95.75 548 GLY A O 1
ATOM 4313 N N . ASN A 1 549 ? -24.243 -5.270 16.940 1.00 96.25 549 ASN A N 1
ATOM 4314 C CA . ASN A 1 549 ? -24.935 -4.933 18.184 1.00 96.25 549 ASN A CA 1
ATOM 4315 C C . ASN A 1 549 ? -25.967 -6.018 18.531 1.00 96.25 549 ASN A C 1
ATOM 4317 O O . ASN A 1 549 ? -27.156 -5.745 18.655 1.00 96.25 549 ASN A O 1
ATOM 4321 N N . VAL A 1 550 ? -25.514 -7.273 18.649 1.00 97.94 550 VAL A N 1
ATOM 4322 C CA . VAL A 1 550 ? -26.350 -8.390 19.136 1.00 97.94 550 VAL A CA 1
ATOM 4323 C C . VAL A 1 550 ? -26.815 -8.100 20.562 1.00 97.94 550 VAL A C 1
ATOM 4325 O O . VAL A 1 550 ? -25.998 -7.716 21.389 1.00 97.94 550 VAL A O 1
ATOM 4328 N N . ASP A 1 551 ? -28.096 -8.298 20.864 1.00 95.94 551 ASP A N 1
ATOM 4329 C CA . ASP A 1 551 ? -28.683 -7.931 22.157 1.00 95.94 551 ASP A CA 1
ATOM 4330 C C . ASP A 1 551 ? -27.977 -8.627 23.334 1.00 95.94 551 ASP A C 1
ATOM 4332 O O . ASP A 1 551 ? -28.052 -9.849 23.493 1.00 95.94 551 ASP A O 1
ATOM 4336 N N . ALA A 1 552 ? -27.293 -7.846 24.172 1.00 95.31 552 ALA A N 1
ATOM 4337 C CA . ALA A 1 552 ? -26.569 -8.373 25.325 1.00 95.31 552 ALA A CA 1
ATOM 4338 C C . ALA A 1 552 ? -27.504 -8.963 26.400 1.00 95.31 552 ALA A C 1
ATOM 4340 O O . ALA A 1 552 ? -27.109 -9.876 27.126 1.00 95.31 552 ALA A O 1
ATOM 4341 N N . THR A 1 553 ? -28.759 -8.505 26.480 1.00 92.62 553 THR A N 1
ATOM 4342 C CA . THR A 1 553 ? -29.723 -8.939 27.509 1.00 92.62 553 THR A CA 1
ATOM 4343 C C . THR A 1 553 ? -30.213 -10.375 27.301 1.00 92.62 553 THR A C 1
ATOM 4345 O O . THR A 1 553 ? -30.669 -11.032 28.237 1.00 92.62 553 THR A O 1
ATOM 4348 N N . LYS A 1 554 ? -30.056 -10.912 26.087 1.00 95.00 554 LYS A N 1
ATOM 4349 C CA . LYS A 1 554 ? -30.465 -12.274 25.714 1.00 95.00 554 LYS A CA 1
ATOM 4350 C C . LYS A 1 554 ? -29.559 -13.371 26.280 1.00 95.00 554 LYS A C 1
ATOM 4352 O O . LYS A 1 554 ? -29.955 -14.537 26.300 1.00 95.00 554 LYS A O 1
ATOM 4357 N N . PHE A 1 555 ? -28.372 -13.025 26.776 1.00 96.31 555 PHE A N 1
ATOM 4358 C CA . PHE A 1 555 ? -27.325 -13.988 27.132 1.00 96.31 555 PHE A CA 1
ATOM 4359 C C . PHE A 1 555 ? -27.582 -14.810 28.404 1.00 96.31 555 PHE A C 1
ATOM 4361 O O . PHE A 1 555 ? -26.787 -15.689 28.717 1.00 96.31 555 PHE A O 1
ATOM 4368 N N . GLU A 1 556 ? -28.689 -14.597 29.117 1.00 92.38 556 GLU A N 1
ATOM 4369 C CA . GLU A 1 556 ? -29.066 -15.438 30.264 1.00 92.38 556 GLU A CA 1
ATOM 4370 C C . GLU A 1 556 ? -30.009 -16.593 29.903 1.00 92.38 556 GLU A C 1
ATOM 4372 O O . GLU A 1 556 ? -30.012 -17.611 30.591 1.00 92.38 556 GLU A O 1
ATOM 4377 N N . LYS A 1 557 ? -30.885 -16.412 28.901 1.00 94.12 557 LYS A N 1
ATOM 4378 C CA . LYS A 1 557 ? -32.054 -17.298 28.702 1.00 94.12 557 LYS A CA 1
ATOM 4379 C C . LYS A 1 557 ? -32.483 -17.507 27.252 1.00 94.12 557 LYS A C 1
ATOM 4381 O O . LYS A 1 557 ? -33.439 -18.248 27.025 1.00 94.12 557 LYS A O 1
ATOM 4386 N N . ALA A 1 558 ? -31.851 -16.847 26.284 1.00 95.44 558 ALA A N 1
ATOM 4387 C CA . ALA A 1 558 ? -32.237 -17.006 24.890 1.00 95.44 558 ALA A CA 1
ATOM 4388 C C . ALA A 1 558 ? -31.954 -18.418 24.378 1.00 95.44 558 ALA A C 1
ATOM 4390 O O . ALA A 1 558 ? -31.067 -19.125 24.848 1.00 95.44 558 ALA A O 1
ATOM 4391 N N . THR A 1 559 ? -32.709 -18.811 23.366 1.00 97.62 559 THR A N 1
ATOM 4392 C CA . THR A 1 559 ? -32.482 -20.028 22.598 1.00 97.62 559 THR A CA 1
ATOM 4393 C C . THR A 1 559 ? -31.358 -19.829 21.583 1.00 97.62 559 THR A C 1
ATOM 4395 O O . THR A 1 559 ? -31.058 -18.715 21.143 1.00 97.62 559 THR A O 1
ATOM 4398 N N . LYS A 1 560 ? -30.764 -20.938 21.128 1.00 97.81 560 LYS A N 1
ATOM 4399 C CA . LYS A 1 560 ? -29.755 -20.921 20.062 1.00 97.81 560 LYS A CA 1
ATOM 4400 C C . LYS A 1 560 ? -30.256 -20.206 18.803 1.00 97.81 560 LYS A C 1
ATOM 4402 O O . LYS A 1 560 ? -29.514 -19.442 18.195 1.00 97.81 560 LYS A O 1
ATOM 4407 N N . GLN A 1 561 ? -31.513 -20.435 18.425 1.00 97.94 561 GLN A N 1
ATOM 4408 C CA . GLN A 1 561 ? -32.123 -19.853 17.231 1.00 97.94 561 GLN A CA 1
ATOM 4409 C C . GLN A 1 561 ? -32.239 -18.328 17.321 1.00 97.94 561 GLN A C 1
ATOM 4411 O O . GLN A 1 561 ? -31.985 -17.649 16.330 1.00 97.94 561 GLN A O 1
ATOM 4416 N N . GLU A 1 562 ? -32.586 -17.787 18.491 1.00 97.81 562 GLU A N 1
ATOM 4417 C CA . GLU A 1 562 ? -32.681 -16.336 18.703 1.00 97.81 562 GLU A CA 1
ATOM 4418 C C . GLU A 1 562 ? -31.310 -15.660 18.579 1.00 97.81 562 GLU A C 1
ATOM 4420 O O . GLU A 1 562 ? -31.188 -14.624 17.929 1.00 97.81 562 GLU A O 1
ATOM 4425 N N . ILE A 1 563 ? -30.264 -16.281 19.129 1.00 98.19 563 ILE A N 1
ATOM 4426 C CA . ILE A 1 563 ? -28.888 -15.773 19.039 1.00 98.19 563 ILE A CA 1
ATOM 4427 C C . ILE A 1 563 ? -28.361 -15.843 17.603 1.00 98.19 563 ILE A C 1
ATOM 4429 O O . ILE A 1 563 ? -27.770 -14.883 17.111 1.00 98.19 563 ILE A O 1
ATOM 4433 N N . GLU A 1 564 ? -28.606 -16.949 16.894 1.00 98.12 564 GLU A N 1
ATOM 4434 C CA . GLU A 1 564 ? -28.247 -17.056 15.477 1.00 98.12 564 GLU A CA 1
ATOM 4435 C C . GLU A 1 564 ? -28.975 -16.020 14.614 1.00 98.12 564 GLU A C 1
ATOM 4437 O O . GLU A 1 564 ? -28.381 -15.492 13.674 1.00 98.12 564 GLU A O 1
ATOM 4442 N N . ALA A 1 565 ? -30.246 -15.729 14.907 1.00 98.00 565 ALA A N 1
ATOM 4443 C CA . ALA A 1 565 ? -31.023 -14.733 14.176 1.00 98.00 565 ALA A CA 1
ATOM 4444 C C . ALA A 1 565 ? -30.439 -13.322 14.346 1.00 98.00 565 ALA A C 1
ATOM 4446 O O . ALA A 1 565 ? -30.254 -12.618 13.352 1.00 98.00 565 ALA A O 1
ATOM 4447 N N . ASP A 1 566 ? -30.070 -12.938 15.571 1.00 96.88 566 ASP A N 1
ATOM 4448 C CA . ASP A 1 566 ? -29.439 -11.642 15.834 1.00 96.88 566 ASP A CA 1
ATOM 4449 C C . ASP A 1 566 ? -28.060 -11.530 15.172 1.00 96.88 566 ASP A C 1
ATOM 4451 O O . ASP A 1 566 ? -27.734 -10.499 14.580 1.00 96.88 566 ASP A O 1
ATOM 4455 N N . VAL A 1 567 ? -27.255 -12.598 15.219 1.00 98.38 567 VAL A N 1
ATOM 4456 C CA . VAL A 1 567 ? -25.954 -12.640 14.537 1.00 98.38 567 VAL A CA 1
ATOM 4457 C C . VAL A 1 567 ? -26.122 -12.454 13.029 1.00 98.38 567 VAL A C 1
ATOM 4459 O O . VAL A 1 567 ? -25.411 -11.641 12.437 1.00 98.38 567 VAL A O 1
ATOM 4462 N N . ARG A 1 568 ? -27.072 -13.162 12.403 1.00 97.50 568 ARG A N 1
ATOM 4463 C CA . ARG A 1 568 ? -27.356 -13.011 10.968 1.00 97.50 568 ARG A CA 1
ATOM 4464 C C . ARG A 1 568 ? -27.796 -11.596 10.630 1.00 97.50 568 ARG A C 1
ATOM 4466 O O . ARG A 1 568 ? -27.228 -11.022 9.712 1.00 97.50 568 ARG A O 1
ATOM 4473 N N . ARG A 1 569 ? -28.714 -11.006 11.409 1.00 97.38 569 ARG A N 1
ATOM 4474 C CA . ARG A 1 569 ? -29.135 -9.606 11.233 1.00 97.38 569 ARG A CA 1
ATOM 4475 C C . ARG A 1 569 ? -27.921 -8.677 11.190 1.00 97.38 569 ARG A C 1
ATOM 4477 O O . ARG A 1 569 ? -27.796 -7.874 10.273 1.00 97.38 569 ARG A O 1
ATOM 4484 N N . CYS A 1 570 ? -27.006 -8.806 12.149 1.00 97.94 570 CYS A N 1
ATOM 4485 C CA . CYS A 1 570 ? -25.809 -7.972 12.197 1.00 97.94 570 CYS A CA 1
ATOM 4486 C C . CYS A 1 570 ? -24.891 -8.172 10.979 1.00 97.94 570 CYS A C 1
ATOM 4488 O O . CYS A 1 570 ? -24.419 -7.200 10.385 1.00 97.94 570 CYS A O 1
ATOM 4490 N N . VAL A 1 571 ? -24.638 -9.427 10.596 1.00 97.88 571 VAL A N 1
ATOM 4491 C CA . VAL A 1 571 ? -23.784 -9.766 9.449 1.00 97.88 571 VAL A CA 1
ATOM 4492 C C . VAL A 1 571 ? -24.393 -9.265 8.139 1.00 97.88 571 VAL A C 1
ATOM 4494 O O . VAL A 1 571 ? -23.699 -8.597 7.373 1.00 97.88 571 VAL A O 1
ATOM 4497 N N . ASP A 1 572 ? -25.677 -9.527 7.902 1.00 96.62 572 ASP A N 1
ATOM 4498 C CA . ASP A 1 572 ? -26.378 -9.149 6.673 1.00 96.62 572 ASP A CA 1
ATOM 4499 C C . ASP A 1 572 ? -26.431 -7.622 6.500 1.00 96.62 572 ASP A C 1
ATOM 4501 O O . ASP A 1 572 ? -26.286 -7.118 5.384 1.00 96.62 572 ASP A O 1
ATOM 4505 N N . THR A 1 573 ? -26.553 -6.879 7.603 1.00 96.50 573 THR A N 1
ATOM 4506 C CA . THR A 1 573 ? -26.586 -5.411 7.596 1.00 96.50 573 THR A CA 1
ATOM 4507 C C . THR A 1 573 ? -25.222 -4.778 7.302 1.00 96.50 573 THR A C 1
ATOM 4509 O O . THR A 1 573 ? -25.155 -3.787 6.574 1.00 96.50 573 THR A O 1
ATOM 4512 N N . ALA A 1 574 ? -24.125 -5.301 7.864 1.00 96.25 574 ALA A N 1
ATOM 4513 C CA . ALA A 1 574 ? -22.854 -4.566 7.901 1.00 96.25 574 ALA A CA 1
ATOM 4514 C C . ALA A 1 574 ? -21.670 -5.247 7.192 1.00 96.25 574 ALA A C 1
ATOM 4516 O O . ALA A 1 574 ? -20.770 -4.553 6.712 1.00 96.25 574 ALA A O 1
ATOM 4517 N N . ALA A 1 575 ? -21.641 -6.580 7.074 1.00 95.31 575 ALA A N 1
ATOM 4518 C CA . ALA A 1 575 ? -20.433 -7.307 6.667 1.00 95.31 575 ALA A CA 1
ATOM 4519 C C . ALA A 1 575 ? -19.944 -6.950 5.252 1.00 95.31 575 ALA A C 1
ATOM 4521 O O . ALA A 1 575 ? -18.737 -6.839 5.023 1.00 95.31 575 ALA A O 1
ATOM 4522 N N . ARG A 1 576 ? -20.863 -6.708 4.305 1.00 94.81 576 ARG A N 1
ATOM 4523 C CA . ARG A 1 576 ? -20.532 -6.372 2.904 1.00 94.81 576 ARG A CA 1
ATOM 4524 C C . ARG A 1 576 ? -19.710 -5.091 2.756 1.00 94.81 576 ARG A C 1
ATOM 4526 O O . ARG A 1 576 ? -19.016 -4.926 1.756 1.00 94.81 576 ARG A O 1
ATOM 4533 N N . HIS A 1 577 ? -19.770 -4.195 3.736 1.00 90.31 577 HIS A N 1
ATOM 4534 C CA . HIS A 1 577 ? -19.076 -2.911 3.696 1.00 90.31 577 HIS A CA 1
ATOM 4535 C C . HIS A 1 577 ? -17.659 -2.964 4.292 1.00 90.31 577 HIS A C 1
ATOM 4537 O O . HIS A 1 577 ? -16.933 -1.970 4.209 1.00 90.31 577 HIS A O 1
ATOM 4543 N N . SER A 1 578 ? -17.245 -4.103 4.873 1.00 90.44 578 SER A N 1
ATOM 4544 C CA . SER A 1 578 ? -16.112 -4.167 5.810 1.00 90.44 578 SER A CA 1
ATOM 4545 C C . SER A 1 578 ? -16.267 -3.102 6.916 1.00 90.44 578 SER A C 1
ATOM 4547 O O . SER A 1 578 ? -17.360 -2.597 7.158 1.00 90.44 578 SER A O 1
ATOM 4549 N N . GLY A 1 579 ? -15.199 -2.773 7.649 1.00 95.50 579 GLY A N 1
ATOM 4550 C CA . GLY A 1 579 ? -15.265 -1.768 8.715 1.00 95.50 579 GLY A CA 1
ATOM 4551 C C . GLY A 1 579 ? -16.245 -2.132 9.830 1.00 95.50 579 GLY A C 1
ATOM 4552 O O . GLY A 1 579 ? -16.806 -1.241 10.456 1.00 95.50 579 GLY A O 1
ATOM 4553 N N . PHE A 1 580 ? -16.456 -3.422 10.072 1.00 97.88 580 PHE A N 1
ATOM 4554 C CA . PHE A 1 580 ? -17.400 -3.927 11.057 1.00 97.88 580 PHE A CA 1
ATOM 4555 C C . PHE A 1 580 ? -16.754 -5.035 11.890 1.00 97.88 580 PHE A C 1
ATOM 4557 O O . PHE A 1 580 ? -16.045 -5.889 11.352 1.00 97.88 580 PHE A O 1
ATOM 4564 N N . ILE A 1 581 ? -16.993 -5.001 13.199 1.00 98.44 581 ILE A N 1
ATOM 4565 C CA . ILE A 1 581 ? -16.653 -6.067 14.139 1.00 98.44 581 ILE A CA 1
ATOM 4566 C C . ILE A 1 581 ? -17.954 -6.508 14.800 1.00 98.44 581 ILE A C 1
ATOM 4568 O O . ILE A 1 581 ? -18.626 -5.718 15.464 1.00 98.44 581 ILE A O 1
ATOM 4572 N N . LEU A 1 582 ? -18.306 -7.777 14.625 1.00 98.56 582 LEU A N 1
ATOM 4573 C CA . LEU A 1 582 ? -19.503 -8.332 15.232 1.00 98.56 582 LEU A CA 1
ATOM 4574 C C . LEU A 1 582 ? -19.304 -8.430 16.746 1.00 98.56 582 LEU A C 1
ATOM 4576 O O . LEU A 1 582 ? -18.348 -9.041 17.225 1.00 98.56 582 LEU A O 1
ATOM 4580 N N . SER A 1 583 ? -20.214 -7.834 17.504 1.00 98.38 583 SER A N 1
ATOM 4581 C CA . SER A 1 583 ? -20.157 -7.870 18.961 1.00 98.38 583 SER A CA 1
ATOM 4582 C C . SER A 1 583 ? -21.546 -7.822 19.575 1.00 98.38 583 SER A C 1
ATOM 4584 O O . SER A 1 583 ? -22.550 -7.641 18.874 1.00 98.38 583 SER A O 1
ATOM 4586 N N . THR A 1 584 ? -21.596 -7.995 20.889 1.00 98.06 584 THR A N 1
ATOM 4587 C CA . THR A 1 584 ? -22.789 -7.689 21.671 1.00 98.06 584 THR A CA 1
ATOM 4588 C C . THR A 1 584 ? -22.993 -6.176 21.734 1.00 98.06 584 THR A C 1
ATOM 4590 O O . THR A 1 584 ? -22.064 -5.399 21.517 1.00 98.06 584 THR A O 1
ATOM 4593 N N . SER A 1 585 ? -24.230 -5.751 21.965 1.00 95.94 585 SER A N 1
ATOM 4594 C CA . SER A 1 585 ? -24.642 -4.350 21.990 1.00 95.94 585 SER A CA 1
ATOM 4595 C C . SER A 1 585 ? -24.066 -3.609 23.201 1.00 95.94 585 SER A C 1
ATOM 4597 O O . SER A 1 585 ? -23.745 -2.431 23.108 1.00 95.94 585 SER A O 1
ATOM 4599 N N . CYS A 1 586 ? -23.863 -4.327 24.306 1.00 94.50 586 CYS A N 1
ATOM 4600 C CA . CYS A 1 586 ? -23.223 -3.876 25.537 1.00 94.50 586 CYS A CA 1
ATOM 4601 C C . CYS A 1 586 ? -22.510 -5.064 26.212 1.00 94.50 586 CYS A C 1
ATOM 4603 O O . CYS A 1 586 ? -22.406 -6.151 25.624 1.00 94.50 586 CYS A O 1
ATOM 4605 N N . GLU A 1 587 ? -22.007 -4.868 27.432 1.00 93.94 587 GLU A N 1
ATOM 4606 C CA . GLU A 1 587 ? -21.537 -5.971 28.269 1.00 93.94 587 GLU A CA 1
ATOM 4607 C C . GLU A 1 587 ? -22.658 -6.976 28.543 1.00 93.94 587 GLU A C 1
ATOM 4609 O O . GLU A 1 587 ? -23.798 -6.604 28.828 1.00 93.94 587 GLU A O 1
ATOM 4614 N N . ILE A 1 588 ? -22.339 -8.263 28.432 1.00 95.38 588 ILE A N 1
ATOM 4615 C CA . ILE A 1 588 ? -23.288 -9.314 28.793 1.00 95.38 588 ILE A CA 1
ATOM 4616 C C . ILE A 1 588 ? -23.402 -9.420 30.322 1.00 95.38 588 ILE A C 1
ATOM 4618 O O . ILE A 1 588 ? -22.420 -9.170 31.029 1.00 95.38 588 ILE A O 1
ATOM 4622 N N . PRO A 1 589 ? -24.567 -9.830 30.855 1.00 93.69 589 PRO A N 1
ATOM 4623 C CA . PRO A 1 589 ? -24.757 -9.997 32.290 1.00 93.69 589 PRO A CA 1
ATOM 4624 C C . PRO A 1 589 ? -23.671 -10.874 32.938 1.00 93.69 589 PRO A C 1
ATOM 4626 O O . PRO A 1 589 ? -23.317 -11.915 32.370 1.00 93.69 589 PRO A O 1
ATOM 4629 N N . PRO A 1 590 ? -23.184 -10.548 34.154 1.00 91.81 590 PRO A N 1
ATOM 4630 C CA . PRO A 1 590 ? -22.154 -11.340 34.829 1.00 91.81 590 PRO A CA 1
ATOM 4631 C C . PRO A 1 590 ? -22.526 -12.818 35.005 1.00 91.81 590 PRO A C 1
ATOM 4633 O O . PRO A 1 590 ? -21.647 -13.664 35.092 1.00 91.81 590 PRO A O 1
ATOM 4636 N N . ARG A 1 591 ? -23.817 -13.163 35.040 1.00 89.44 591 ARG A N 1
ATOM 4637 C CA . ARG A 1 591 ? -24.299 -14.550 35.178 1.00 89.44 591 ARG A CA 1
ATOM 4638 C C . ARG A 1 591 ? -24.886 -15.126 33.886 1.00 89.44 591 ARG A C 1
ATOM 4640 O O . ARG A 1 591 ? -25.700 -16.041 33.949 1.00 89.44 591 ARG A O 1
ATOM 4647 N N . SER A 1 592 ? -24.471 -14.591 32.736 1.00 94.38 592 SER A N 1
ATOM 4648 C CA . SER A 1 592 ? -24.836 -15.117 31.416 1.00 94.38 592 SER A CA 1
ATOM 4649 C C . SER A 1 592 ? -24.557 -16.617 31.302 1.00 94.38 592 SER A C 1
ATOM 4651 O O . SER A 1 592 ? -23.621 -17.133 31.913 1.00 94.38 592 SER A O 1
ATOM 4653 N N . ASP A 1 593 ? -25.338 -17.318 30.484 1.00 96.25 593 ASP A N 1
ATOM 4654 C CA . ASP A 1 593 ? -25.126 -18.733 30.211 1.00 96.25 593 ASP A CA 1
ATOM 4655 C C . ASP A 1 593 ? -23.888 -18.912 29.303 1.00 96.25 593 ASP A C 1
ATOM 4657 O O . ASP A 1 593 ? -23.867 -18.423 28.164 1.00 96.25 593 ASP A O 1
ATOM 4661 N N . PRO A 1 594 ? -22.846 -19.638 29.754 1.00 96.38 594 PRO A N 1
ATOM 4662 C CA . PRO A 1 594 ? -21.673 -19.936 28.937 1.00 96.38 594 PRO A CA 1
ATOM 4663 C C . PRO A 1 594 ? -21.989 -20.651 27.612 1.00 96.38 594 PRO A C 1
ATOM 4665 O O . PRO A 1 594 ? -21.222 -20.555 26.650 1.00 96.38 594 PRO A O 1
ATOM 4668 N N . GLU A 1 595 ? -23.091 -21.399 27.543 1.00 97.44 595 GLU A N 1
ATOM 4669 C CA . GLU A 1 595 ? -23.537 -22.045 26.313 1.00 97.44 595 GLU A CA 1
ATOM 4670 C C . GLU A 1 595 ? -24.072 -21.032 25.287 1.00 97.44 595 GLU A C 1
ATOM 4672 O O . GLU A 1 595 ? -23.758 -21.160 24.100 1.00 97.44 595 GLU A O 1
ATOM 4677 N N . ILE A 1 596 ? -24.758 -19.972 25.723 1.00 98.12 596 ILE A N 1
ATOM 4678 C CA . ILE A 1 596 ? -25.221 -18.904 24.825 1.00 98.12 596 ILE A CA 1
ATOM 4679 C C . ILE A 1 596 ? -24.030 -18.151 24.210 1.00 98.12 596 ILE A C 1
ATOM 4681 O O . ILE A 1 596 ? -24.019 -17.874 23.008 1.00 98.12 596 ILE A O 1
ATOM 4685 N N . VAL A 1 597 ? -22.970 -17.908 24.991 1.00 97.81 597 VAL A N 1
ATOM 4686 C CA . VAL A 1 597 ? -21.717 -17.321 24.479 1.00 97.81 597 VAL A CA 1
ATOM 4687 C C . VAL A 1 597 ? -21.092 -18.202 23.396 1.00 97.81 597 VAL A C 1
ATOM 4689 O O . VAL A 1 597 ? -20.660 -17.697 22.357 1.00 97.81 597 VAL A O 1
ATOM 4692 N N . ARG A 1 598 ? -21.089 -19.527 23.590 1.00 98.00 598 ARG A N 1
ATOM 4693 C CA . ARG A 1 598 ? -20.624 -20.476 22.567 1.00 98.00 598 ARG A CA 1
ATOM 4694 C C . ARG A 1 598 ? -21.477 -20.392 21.299 1.00 98.00 598 ARG A C 1
ATOM 4696 O O . ARG A 1 598 ? 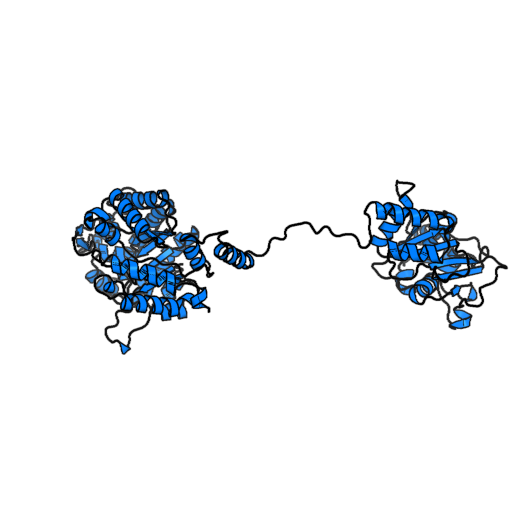-20.913 -20.297 20.214 1.00 98.00 598 ARG A O 1
ATOM 4703 N N . TRP A 1 599 ? -22.807 -20.371 21.419 1.00 98.50 599 TRP A N 1
ATOM 4704 C CA . TRP A 1 599 ? -23.700 -20.243 20.260 1.00 98.50 599 TRP A CA 1
ATOM 4705 C C . TRP A 1 599 ? -23.456 -18.956 19.471 1.00 98.50 599 TRP A C 1
ATOM 4707 O O . TRP A 1 599 ? -23.395 -19.007 18.245 1.00 98.50 599 TRP A O 1
ATOM 4717 N N . PHE A 1 600 ? -23.253 -17.828 20.156 1.00 98.56 600 PHE A N 1
ATOM 4718 C CA . PHE A 1 600 ? -22.899 -16.557 19.523 1.00 98.56 600 PHE A CA 1
ATOM 4719 C C . PHE A 1 600 ? -21.590 -16.664 18.727 1.00 98.56 600 PHE A C 1
ATOM 4721 O O . PHE A 1 600 ? -21.545 -16.294 17.552 1.00 98.56 600 PHE A O 1
ATOM 4728 N N . MET A 1 601 ? -20.537 -17.214 19.340 1.00 98.31 601 MET A N 1
ATOM 4729 C CA . MET A 1 601 ? -19.227 -17.362 18.698 1.00 98.31 601 MET A CA 1
ATOM 4730 C C . MET A 1 601 ? -19.267 -18.305 17.491 1.00 98.31 601 MET A C 1
ATOM 4732 O O . MET A 1 601 ? -18.680 -17.999 16.450 1.00 98.31 601 MET A O 1
ATOM 4736 N N . ASP A 1 602 ? -19.975 -19.428 17.600 1.00 98.19 602 ASP A N 1
ATOM 4737 C CA . ASP A 1 602 ? -20.113 -20.400 16.513 1.00 98.19 602 ASP A CA 1
ATOM 4738 C C . ASP A 1 602 ? -20.919 -19.821 15.345 1.00 98.19 602 ASP A C 1
ATOM 4740 O O . ASP A 1 602 ? -20.496 -19.909 14.190 1.00 98.19 602 ASP A O 1
ATOM 4744 N N . ALA A 1 603 ? -22.036 -19.150 15.642 1.00 98.25 603 ALA A N 1
ATOM 4745 C CA . ALA A 1 603 ? -22.849 -18.472 14.640 1.00 98.25 603 ALA A CA 1
ATOM 4746 C C . ALA A 1 603 ? -22.038 -17.390 13.913 1.00 98.25 603 ALA A C 1
ATOM 4748 O O . ALA A 1 603 ? -22.051 -17.318 12.686 1.00 98.25 603 ALA A O 1
ATOM 4749 N N . ALA A 1 604 ? -21.271 -16.583 14.643 1.00 97.75 604 ALA A N 1
ATOM 4750 C CA . ALA A 1 604 ? -20.430 -15.551 14.052 1.00 97.75 604 ALA A CA 1
ATOM 4751 C C . ALA A 1 604 ? -19.368 -16.116 13.098 1.00 97.75 604 ALA A C 1
ATOM 4753 O O . ALA A 1 604 ? -19.119 -15.548 12.032 1.00 97.75 604 ALA A O 1
ATOM 4754 N N . ARG A 1 605 ? -18.755 -17.249 13.458 1.00 97.12 605 ARG A N 1
ATOM 4755 C CA . ARG A 1 605 ? -17.752 -17.930 12.627 1.00 97.12 605 ARG A CA 1
ATOM 4756 C C . ARG A 1 605 ? -18.346 -18.517 11.354 1.00 97.12 605 ARG A C 1
ATOM 4758 O O . ARG A 1 605 ? -17.665 -18.513 10.331 1.00 97.12 605 ARG A O 1
ATOM 4765 N N . ASP A 1 606 ? -19.580 -19.009 11.413 1.00 96.50 606 ASP A N 1
ATOM 4766 C CA . ASP A 1 606 ? -20.253 -19.611 10.263 1.00 96.50 606 ASP A CA 1
ATOM 4767 C C . ASP A 1 606 ? -20.890 -18.563 9.338 1.00 96.50 606 ASP A C 1
ATOM 4769 O O . ASP A 1 606 ? -20.600 -18.524 8.140 1.00 96.50 606 ASP A O 1
ATOM 4773 N N . TYR A 1 607 ? -21.717 -17.670 9.891 1.00 97.06 607 TYR A N 1
ATOM 4774 C CA . TYR A 1 607 ? -22.427 -16.643 9.123 1.00 97.06 607 TYR A CA 1
ATOM 4775 C C . TYR A 1 607 ? -21.497 -15.529 8.641 1.00 97.06 607 TYR A C 1
ATOM 4777 O O . TYR A 1 607 ? -21.718 -14.986 7.563 1.00 97.06 607 TYR A O 1
ATOM 4785 N N . GLY A 1 608 ? -20.426 -15.225 9.380 1.00 96.75 608 GLY A N 1
ATOM 4786 C CA . GLY A 1 608 ? -19.490 -14.151 9.052 1.00 96.75 608 GLY A CA 1
ATOM 4787 C C . GLY A 1 608 ? -18.473 -14.466 7.949 1.00 96.75 608 GLY A C 1
ATOM 4788 O O . GLY A 1 608 ? -17.663 -13.591 7.643 1.00 96.75 608 GLY A O 1
ATOM 4789 N N . ARG A 1 609 ? -18.448 -15.677 7.364 1.00 95.75 609 ARG A N 1
ATOM 4790 C CA . ARG A 1 609 ? -17.508 -16.021 6.274 1.00 95.75 609 ARG A CA 1
ATOM 4791 C C . ARG A 1 609 ? -17.769 -15.164 5.040 1.00 95.75 609 ARG A C 1
ATOM 4793 O O . ARG A 1 609 ? -18.882 -15.159 4.518 1.00 95.75 609 ARG A O 1
ATOM 4800 N N . TYR A 1 610 ? -16.741 -14.496 4.517 1.00 94.38 610 TYR A N 1
ATOM 4801 C CA . TYR A 1 610 ? -16.940 -13.586 3.384 1.00 94.38 610 TYR A CA 1
ATOM 4802 C C . TYR A 1 610 ? -17.322 -14.306 2.085 1.00 94.38 610 TYR A C 1
ATOM 4804 O O . TYR A 1 610 ? -18.072 -13.746 1.291 1.00 94.38 610 TYR A O 1
ATOM 4812 N N . GLU A 1 611 ? -16.920 -15.568 1.912 1.00 90.56 611 GLU A N 1
ATOM 4813 C CA . GLU A 1 611 ? -17.415 -16.428 0.825 1.00 90.56 611 GLU A CA 1
ATOM 4814 C C . GLU A 1 611 ? -18.943 -16.539 0.821 1.00 90.56 611 GLU A C 1
ATOM 4816 O O . GLU A 1 611 ? -19.561 -16.480 -0.232 1.00 90.56 611 GLU A O 1
ATOM 4821 N N . ARG A 1 612 ? -19.561 -16.650 2.002 1.00 93.31 612 ARG A N 1
ATOM 4822 C CA . ARG A 1 612 ? -21.019 -16.688 2.156 1.00 93.31 612 ARG A CA 1
ATOM 4823 C C . ARG A 1 612 ? -21.643 -15.305 1.987 1.00 93.31 612 ARG A C 1
ATOM 4825 O O . ARG A 1 612 ? -22.745 -15.190 1.475 1.00 93.31 612 ARG A O 1
ATOM 4832 N N . VAL A 1 613 ? -20.977 -14.262 2.479 1.00 93.69 613 VAL A N 1
ATOM 4833 C CA . VAL A 1 613 ? -21.492 -12.886 2.414 1.00 93.69 613 VAL A CA 1
ATOM 4834 C C . VAL A 1 613 ? -21.567 -12.391 0.965 1.00 93.69 613 VAL A C 1
ATOM 4836 O O . VAL A 1 613 ? -22.491 -11.643 0.634 1.00 93.69 613 VAL A O 1
ATOM 4839 N N . PHE A 1 614 ? -20.607 -12.782 0.119 1.00 92.06 614 PHE A N 1
ATOM 4840 C CA . PHE A 1 614 ? -20.509 -12.357 -1.282 1.00 92.06 614 PHE A CA 1
ATOM 4841 C C . PHE A 1 614 ? -20.963 -13.397 -2.316 1.00 92.06 614 PHE A C 1
ATOM 4843 O O . PHE A 1 614 ? -21.264 -12.988 -3.439 1.00 92.06 614 PHE A O 1
ATOM 4850 N N . GLY A 1 615 ? -20.983 -14.687 -1.969 1.00 83.94 615 GLY A N 1
ATOM 4851 C CA . GLY A 1 615 ? -21.573 -15.756 -2.784 1.00 83.94 615 GLY A CA 1
ATOM 4852 C C . GLY A 1 615 ? -23.091 -15.719 -2.760 1.00 83.94 615 GLY A C 1
ATOM 4853 O O . GLY A 1 615 ? -23.679 -16.093 -3.798 1.00 83.94 615 GLY A O 1
#

pLDDT: mean 95.59, std 3.39, range [73.25, 98.81]

Foldseek 3Di:
DDALQRLQVLLCAFQVFPWFWKFKAFAAPPDDDDPQADACCVHVVAAAALLQQQLCQGHVQGKHKYFPVRHDDPLRCFQAQNDDDDPCLQQLNVCDPPPDVDSVVSNVLSVPQFHDHHRRGGIMIMGRSNPDPDQGQKIKGKHFPLSVVLLQQLLCQVPPDGDDADASLPPQSSVQPRVCNVVVGKHWTDQHPCSCVRSVRDPRITMIMHRRVCSVSSSVSSVVVVVVVCGPPGDDDDPDDDDDDVVVCLVVQQVCCVVVVHHQFLQNLVVCLLVLHHDQFFAADAFAALLLLVVVPHALCCLQQALVSVLVSQVVVCVLQVHQEGELHRAACQLLVLQPFDWDGDRFDHIATPGAQQAPHLVCLVVRDQGQCCDGGCSVSSLVNLLVNVVVPRSHAYAYEYAALLSSLCRNHPVVVVLVCVPVPVPSLQSSSVSSLVSLLNSVVSSCVSVHAAEHEYQCLACVNDPLVCCVRRPLVSLLVSQVSVVVVVHAYEYEYEEHDLVCLLSNVVSPHQEYQAEFHPDPDPVPGDPSLLSNCVNCVSSHAYEDDQALACQAPHDLVSLLVSLLVNLLRHLVSRSYHYYHSHHHTSNGDPVSSNSNSVSSSVNGRVVNNPD